Protein AF-0000000084494237 (afdb_homodimer)

Sequence (420 aa):
MFVKSVMIPKFKSYTIDHDKTIKEALEKLEEHQIDGLPVLDGDSYVGIVTRYGIYENYFKAEQTKEDYLQNTQVKQIATHKEHYLRGDEIFEHTLIDLKDFPLLAVLDDSLKFLGVVTRYDVLAQFQSAFGMNKPGIRIAFTSSETEGRLARLADISQQFHEQIISLVTFDETDRLIRRIVMKIEKKDNIDKFIEKLEGSGFRVLDVKESMFVKSVMIPKFKSYTIDHDKTIKEALEKLEEHQIDGLPVLDGDSYVGIVTRYGIYENYFKAEQTKEDYLQNTQVKQIATHKEHYLRGDEIFEHTLIDLKDFPLLAVLDDSLKFLGVVTRYDVLAQFQSAFGMNKPGIRIAFTSSETEGRLARLADISQQFHEQIISLVTFDETDRLIRRIVMKIEKKDNIDKFIEKLEGSGFRVLDVKES

Secondary structure (DSSP, 8-state):
-BGGGG-EEGGGS--EETTSBHHHHHHHHHHHT-SEEEEEETTEEEEEEEHHHHHHHHHH--S-HHHHHHH-BGGGT-B-TT--B-S-SBHHHHHHHTSS-SEEEEE-TT-BEEEEEEHHHHHHHHHHHTTTTS--EEEEEEEE--TTHHHHHHHHHHHTT--EEEEEEE--SSSSEEEEEEEE---TTHHHHHHHHHHTTEEEEEEEE-/-BGGGG-EEGGGS--EETTSBHHHHHHHHHHHT-SEEEEEETTEEEEEEEHHHHHHHHHH--S-HHHHHHH-BGGGT-B-TT-EE-S-SBHHHHHHHTSS-SEEEEE-TT-BEEEEEEHHHHHHHHHHHTTTTS--EEEEEEEE--TTHHHHHHHHHHHTT--EEEEEEE--SSSSEEEEEEEE---TTHHHHHHHHHHTTEEEEEEEE-

Nearest PDB structures (foldseek):
  5awe-assembly1_A  TM=8.511E-01  e=1.491E-16  Thermus thermophilus HB8
  3lqn-assembly1_A-2  TM=8.633E-01  e=3.890E-10  Bacillus anthracis
  6zza-assembly1_A-2  TM=8.063E-01  e=2.281E-08  Streptococcus agalactiae
  7lzg-assembly1_A  TM=8.523E-01  e=2.436E-08  Streptococcus pneumoniae TIGR4
  6vz8-assembly1_S  TM=8.073E-01  e=2.081E-02  Arabidopsis thaliana

Structure (mmCIF, N/CA/C/O backbone):
data_AF-0000000084494237-model_v1
#
loop_
_entity.id
_entity.type
_entity.pdbx_description
1 polymer 'CBS domain-containing protein'
#
loop_
_atom_site.group_PDB
_atom_site.id
_atom_site.type_symbol
_atom_site.label_atom_id
_atom_site.label_alt_id
_atom_site.label_comp_id
_atom_site.label_asym_id
_atom_site.label_entity_id
_atom_site.label_seq_id
_atom_site.pdbx_PDB_ins_code
_atom_site.Cartn_x
_atom_site.Cartn_y
_atom_site.Cartn_z
_atom_site.occupancy
_atom_site.B_iso_or_equiv
_atom_site.auth_seq_id
_atom_site.auth_comp_id
_atom_site.auth_asym_id
_atom_site.auth_atom_id
_atom_site.pdbx_PDB_model_num
ATOM 1 N N . MET A 1 1 ? -10.859 -11.688 -4.02 1 60.53 1 MET A N 1
ATOM 2 C CA . MET A 1 1 ? -11.266 -11.133 -2.73 1 60.53 1 MET A CA 1
ATOM 3 C C . MET A 1 1 ? -11.875 -9.75 -2.9 1 60.53 1 MET A C 1
ATOM 5 O O . MET A 1 1 ? -11.477 -8.992 -3.789 1 60.53 1 MET A O 1
ATOM 9 N N . PHE A 1 2 ? -13.102 -9.656 -2.361 1 67.12 2 PHE A N 1
ATOM 10 C CA . PHE A 1 2 ? -13.859 -8.422 -2.535 1 67.12 2 PHE A CA 1
ATOM 11 C C . PHE A 1 2 ? -13.555 -7.438 -1.41 1 67.12 2 PHE A C 1
ATOM 13 O O . PHE A 1 2 ? -13.094 -7.836 -0.338 1 67.12 2 PHE A O 1
ATOM 20 N N . VAL A 1 3 ? -13.57 -6.152 -1.711 1 74.75 3 VAL A N 1
ATOM 21 C CA . VAL A 1 3 ? -13.367 -5.062 -0.761 1 74.75 3 VAL A CA 1
ATOM 22 C C . VAL A 1 3 ? -14.172 -5.332 0.511 1 74.75 3 VAL A C 1
ATOM 24 O O . VAL A 1 3 ? -13.711 -5.043 1.617 1 74.75 3 VAL A O 1
ATOM 27 N N . LYS A 1 4 ? -15.258 -5.988 0.319 1 78.12 4 LYS A N 1
ATOM 28 C CA . LYS A 1 4 ? -16.141 -6.234 1.45 1 78.12 4 LYS A CA 1
ATOM 29 C C . LYS A 1 4 ? -15.5 -7.168 2.469 1 78.12 4 LYS A C 1
ATOM 31 O O . LYS A 1 4 ? -15.797 -7.094 3.662 1 78.12 4 LYS A O 1
ATOM 36 N N . SER A 1 5 ? -14.609 -7.965 1.971 1 78.44 5 SER A N 1
ATOM 37 C CA . SER A 1 5 ? -13.969 -8.93 2.855 1 78.44 5 SER A CA 1
ATOM 38 C C . SER A 1 5 ? -12.984 -8.25 3.801 1 78.44 5 SER A C 1
ATOM 40 O O . SER A 1 5 ? -12.648 -8.797 4.852 1 78.44 5 SER A O 1
ATOM 42 N N . VAL A 1 6 ? -12.602 -7.035 3.527 1 85.44 6 VAL A N 1
ATOM 43 C CA . VAL A 1 6 ? -11.617 -6.348 4.355 1 85.44 6 VAL A CA 1
ATOM 44 C C . VAL A 1 6 ? -12.25 -5.098 4.973 1 85.44 6 VAL A C 1
ATOM 46 O O . VAL A 1 6 ? -11.578 -4.34 5.676 1 85.44 6 VAL A O 1
ATOM 49 N N . MET A 1 7 ? -13.492 -4.898 4.707 1 91.75 7 MET A N 1
ATOM 50 C CA . MET A 1 7 ? -14.211 -3.721 5.191 1 91.75 7 MET A CA 1
ATOM 51 C C . MET A 1 7 ? -14.445 -3.807 6.695 1 91.75 7 MET A C 1
ATOM 53 O O . MET A 1 7 ? -14.805 -4.863 7.215 1 91.75 7 MET A O 1
ATOM 57 N N . ILE A 1 8 ? -14.188 -2.74 7.363 1 95.19 8 ILE A N 1
ATOM 58 C CA . ILE A 1 8 ? -14.656 -2.572 8.734 1 95.19 8 ILE A CA 1
ATOM 59 C C . ILE A 1 8 ? -16.109 -2.105 8.734 1 95.19 8 ILE A C 1
ATOM 61 O O . ILE A 1 8 ? -16.406 -0.986 8.312 1 95.19 8 ILE A O 1
ATOM 65 N N . PRO A 1 9 ? -16.984 -2.916 9.156 1 95.62 9 PRO A N 1
ATOM 66 C CA . PRO A 1 9 ? -18.406 -2.564 9.062 1 95.62 9 PRO A CA 1
ATOM 67 C C . PRO A 1 9 ? -18.766 -1.356 9.922 1 95.62 9 PRO A C 1
ATOM 69 O O . PRO A 1 9 ? -18.031 -1.013 10.852 1 95.62 9 PRO A O 1
ATOM 72 N N . LYS A 1 10 ? -19.891 -0.796 9.602 1 95.12 10 LYS A N 1
ATOM 73 C CA . LYS A 1 10 ? -20.359 0.435 10.227 1 95.12 10 LYS A CA 1
ATOM 74 C C . LYS A 1 10 ? -20.375 0.313 11.742 1 95.12 10 LYS A C 1
ATOM 76 O O . LYS A 1 10 ? -19.922 1.219 12.445 1 95.12 10 LYS A O 1
ATOM 81 N N . PHE A 1 11 ? -20.812 -0.808 12.281 1 94.5 11 PHE A N 1
ATOM 82 C CA . PHE A 1 11 ? -21 -0.958 13.719 1 94.5 11 PHE A CA 1
ATOM 83 C C . PHE A 1 11 ? -19.641 -1.077 14.422 1 94.5 11 PHE A C 1
ATOM 85 O O . PHE A 1 11 ? -19.562 -0.947 15.648 1 94.5 11 PHE A O 1
ATOM 92 N N . LYS A 1 12 ? -18.562 -1.305 13.664 1 95.88 12 LYS A N 1
ATOM 93 C CA . LYS A 1 12 ? -17.219 -1.37 14.234 1 95.88 12 LYS A CA 1
ATOM 94 C C . LYS A 1 12 ? -16.406 -0.145 13.844 1 95.88 12 LYS A C 1
ATOM 96 O O . LYS A 1 12 ? -15.211 -0.059 14.172 1 95.88 12 LYS A O 1
ATOM 101 N N . SER A 1 13 ? -17 0.702 13.133 1 96.31 13 SER A N 1
ATOM 102 C CA . SER A 1 13 ? -16.297 1.89 12.656 1 96.31 13 SER A CA 1
ATOM 103 C C . SER A 1 13 ? -16.5 3.068 13.602 1 96.31 13 SER A C 1
ATOM 105 O O . SER A 1 13 ? -17.562 3.186 14.234 1 96.31 13 SER A O 1
ATOM 107 N N . TYR A 1 14 ? -15.523 3.877 13.711 1 97.44 14 TYR A N 1
ATOM 108 C CA . TYR A 1 14 ? -15.672 5.16 14.391 1 97.44 14 TYR A CA 1
ATOM 109 C C . TYR A 1 14 ? -16.094 6.25 13.414 1 97.44 14 TYR A C 1
ATOM 111 O O . TYR A 1 14 ? -15.477 6.422 12.359 1 97.44 14 TYR A O 1
ATOM 119 N N . THR A 1 15 ? -17.141 6.867 13.688 1 97.94 15 THR A N 1
ATOM 120 C CA . THR A 1 15 ? -17.656 7.949 12.852 1 97.94 15 THR A CA 1
ATOM 121 C C . THR A 1 15 ? -17.875 9.219 13.672 1 97.94 15 THR A C 1
ATOM 123 O O . THR A 1 15 ? -17.719 9.203 14.898 1 97.94 15 THR A O 1
ATOM 126 N N . ILE A 1 16 ? -18.188 10.336 13.016 1 98.25 16 ILE A N 1
ATOM 127 C CA . ILE A 1 16 ? -18.469 11.594 13.703 1 98.25 16 ILE A CA 1
ATOM 128 C C . ILE A 1 16 ? -19.609 12.32 12.992 1 98.25 16 ILE A C 1
ATOM 130 O O . ILE A 1 16 ? -19.719 12.266 11.766 1 98.25 16 ILE A O 1
ATOM 134 N N . ASP A 1 17 ? -20.406 12.93 13.781 1 98.31 17 ASP A N 1
ATOM 135 C CA . ASP A 1 17 ? -21.5 13.695 13.219 1 98.31 17 ASP A CA 1
ATOM 136 C C . ASP A 1 17 ? -21 14.969 12.531 1 98.31 17 ASP A C 1
ATOM 138 O O . ASP A 1 17 ? -20.094 15.625 13.039 1 98.31 17 ASP A O 1
ATOM 142 N N . HIS A 1 18 ? -21.672 15.367 11.453 1 97.75 18 HIS A N 1
ATOM 143 C CA . HIS A 1 18 ? -21.219 16.453 10.602 1 97.75 18 HIS A CA 1
ATOM 144 C C . HIS A 1 18 ? -21.172 17.781 11.359 1 97.75 18 HIS A C 1
ATOM 146 O O . HIS A 1 18 ? -20.453 18.703 10.969 1 97.75 18 HIS A O 1
ATOM 152 N N . ASP A 1 19 ? -21.891 17.906 12.406 1 97.69 19 ASP A N 1
ATOM 153 C CA . ASP A 1 19 ? -22.031 19.203 13.078 1 97.69 19 ASP A CA 1
ATOM 154 C C . ASP A 1 19 ? -21.109 19.297 14.289 1 97.69 19 ASP A C 1
ATOM 156 O O . ASP A 1 19 ? -21.078 20.312 14.977 1 97.69 19 ASP A O 1
ATOM 160 N N . LYS A 1 20 ? -20.359 18.25 14.539 1 98.31 20 LYS A N 1
ATOM 161 C CA . LYS A 1 20 ? -19.406 18.281 15.641 1 98.31 20 LYS A CA 1
ATOM 162 C C . LYS A 1 20 ? -18.203 19.156 15.289 1 98.31 20 LYS A C 1
ATOM 164 O O . LYS A 1 20 ? -17.984 19.484 14.125 1 98.31 20 LYS A O 1
ATOM 169 N N . THR A 1 21 ? -17.484 19.562 16.297 1 98.5 21 THR A N 1
ATOM 170 C CA . THR A 1 21 ? -16.375 20.484 16.125 1 98.5 21 THR A CA 1
ATOM 171 C C . THR A 1 21 ? -15.094 19.734 15.75 1 98.5 21 THR A C 1
ATOM 173 O O . THR A 1 21 ? -15.008 18.516 15.938 1 98.5 21 THR A O 1
ATOM 176 N N . ILE A 1 22 ? -14.125 20.5 15.281 1 98.06 22 ILE A N 1
ATOM 177 C CA . ILE A 1 22 ? -12.805 19.953 14.977 1 98.06 22 ILE A CA 1
ATOM 178 C C . ILE A 1 22 ? -12.156 19.438 16.25 1 98.06 22 ILE A C 1
ATOM 180 O O . ILE A 1 22 ? -11.445 18.422 16.234 1 98.06 22 ILE A O 1
ATOM 184 N N . LYS A 1 23 ? -12.414 20.156 17.328 1 98.31 23 LYS A N 1
ATOM 185 C CA . LYS A 1 23 ? -11.891 19.703 18.609 1 98.31 23 LYS A CA 1
ATOM 186 C C . LYS A 1 23 ? -12.359 18.281 18.938 1 98.31 23 LYS A C 1
ATOM 188 O O . LYS A 1 23 ? -11.562 17.422 19.297 1 98.31 23 LYS A O 1
ATOM 193 N N . GLU A 1 24 ? -13.609 18.062 18.75 1 98.44 24 GLU A N 1
ATOM 194 C CA . GLU A 1 24 ? -14.18 16.734 19 1 98.44 24 GLU A CA 1
ATOM 195 C C . GLU A 1 24 ? -13.602 15.688 18.062 1 98.44 24 GLU A C 1
ATOM 197 O O . GLU A 1 24 ? -13.367 14.547 18.469 1 98.44 24 GLU A O 1
ATOM 202 N N . ALA A 1 25 ? -13.422 16.094 16.844 1 98.38 25 ALA A N 1
ATOM 203 C CA . ALA A 1 25 ? -12.828 15.18 15.867 1 98.38 25 ALA A CA 1
ATOM 204 C C . ALA A 1 25 ? -11.414 14.773 16.281 1 98.38 25 ALA A C 1
ATOM 206 O O . ALA A 1 25 ? -11.078 13.586 16.266 1 98.38 25 ALA A O 1
ATOM 207 N N . LEU A 1 26 ? -10.609 15.758 16.656 1 97.88 26 LEU A N 1
ATOM 208 C CA . LEU A 1 26 ? -9.227 15.5 17.062 1 97.88 26 LEU A CA 1
ATOM 209 C C . LEU A 1 26 ? -9.172 14.594 18.281 1 97.88 26 LEU A C 1
ATOM 211 O O . LEU A 1 26 ? -8.328 13.695 18.359 1 97.88 26 LEU A O 1
ATOM 215 N N . GLU A 1 27 ? -10.047 14.828 19.219 1 98.06 27 GLU A N 1
ATOM 216 C CA . GLU A 1 27 ? -10.117 14.008 20.422 1 98.06 27 GLU A CA 1
ATOM 217 C C . GLU A 1 27 ? -10.445 12.555 20.078 1 98.06 27 GLU A C 1
ATOM 219 O O . GLU A 1 27 ? -9.836 11.633 20.609 1 98.06 27 GLU A O 1
ATOM 224 N N . LYS A 1 28 ? -11.352 12.398 19.172 1 98 28 LYS A N 1
ATOM 225 C CA . LYS A 1 28 ? -11.742 11.055 18.75 1 98 28 LYS A CA 1
ATOM 226 C C . LYS A 1 28 ? -10.602 10.352 18.016 1 98 28 LYS A C 1
ATOM 228 O O . LYS A 1 28 ? -10.344 9.172 18.25 1 98 28 LYS A O 1
ATOM 233 N N . LEU A 1 29 ? -9.953 11.07 17.141 1 97.69 29 LEU A N 1
ATOM 234 C CA . LEU A 1 29 ? -8.82 10.516 16.406 1 97.69 29 LEU A CA 1
ATOM 235 C C . LEU A 1 29 ? -7.719 10.07 17.375 1 97.69 29 LEU A C 1
ATOM 237 O O . LEU A 1 29 ? -7.133 9 17.203 1 97.69 29 LEU A O 1
ATOM 241 N N . GLU A 1 30 ? -7.477 10.898 18.344 1 96.5 30 GLU A N 1
ATOM 242 C CA . GLU A 1 30 ? -6.438 10.602 19.328 1 96.5 30 GLU A CA 1
ATOM 243 C C . GLU A 1 30 ? -6.848 9.438 20.219 1 96.5 30 GLU A C 1
ATOM 245 O O . GLU A 1 30 ? -6.062 8.516 20.438 1 96.5 30 GLU A O 1
ATOM 250 N N . GLU A 1 31 ? -8.023 9.43 20.672 1 97.31 31 GLU A N 1
ATOM 251 C CA . GLU A 1 31 ? -8.547 8.414 21.578 1 97.31 31 GLU A CA 1
ATOM 252 C C . GLU A 1 31 ? -8.469 7.02 20.953 1 97.31 31 GLU A C 1
ATOM 254 O O . GLU A 1 31 ? -8.078 6.059 21.625 1 97.31 31 GLU A O 1
ATOM 259 N N . HIS A 1 32 ? -8.797 6.949 19.719 1 96.31 32 HIS A N 1
ATOM 260 C CA . HIS A 1 32 ? -8.906 5.641 19.078 1 96.31 32 HIS A CA 1
ATOM 261 C C . HIS A 1 32 ? -7.68 5.34 18.219 1 96.31 32 HIS A C 1
ATOM 263 O O . HIS A 1 32 ? -7.598 4.281 17.594 1 96.31 32 HIS A O 1
ATOM 269 N N . GLN A 1 33 ? -6.742 6.23 18.172 1 94.25 33 GLN A N 1
ATOM 270 C CA . GLN A 1 33 ? -5.492 6.07 17.438 1 94.25 33 GLN A CA 1
ATOM 271 C C . GLN A 1 33 ? -5.746 5.762 15.969 1 94.25 33 GLN A C 1
ATOM 273 O O . GLN A 1 33 ? -5.203 4.797 15.43 1 94.25 33 GLN A O 1
ATOM 278 N N . ILE A 1 34 ? -6.625 6.562 15.383 1 94.56 34 ILE A N 1
ATOM 279 C CA . ILE A 1 34 ? -6.93 6.445 13.961 1 94.56 34 ILE A CA 1
ATOM 280 C C . ILE A 1 34 ? -6.609 7.762 13.258 1 94.56 34 ILE A C 1
ATOM 282 O O . ILE A 1 34 ? -6.449 8.797 13.906 1 94.56 34 ILE A O 1
ATOM 286 N N . ASP A 1 35 ? -6.523 7.703 11.938 1 92.12 35 ASP A N 1
ATOM 287 C CA . ASP A 1 35 ? -6.031 8.859 11.203 1 92.12 35 ASP A CA 1
ATOM 288 C C . ASP A 1 35 ? -7.168 9.57 10.469 1 92.12 35 ASP A C 1
ATOM 290 O O . ASP A 1 35 ? -6.98 10.656 9.922 1 92.12 35 ASP A O 1
ATOM 294 N N . GLY A 1 36 ? -8.352 8.93 10.445 1 96.19 36 GLY A N 1
ATOM 295 C CA . GLY A 1 36 ? -9.484 9.523 9.758 1 96.19 36 GLY A CA 1
ATOM 296 C C . GLY A 1 36 ? -10.82 9.062 10.305 1 96.19 36 GLY A C 1
ATOM 297 O O . GLY A 1 36 ? -10.914 8 10.93 1 96.19 36 GLY A O 1
ATOM 298 N N . LEU A 1 37 ? -11.82 9.914 10.031 1 97.44 37 LEU A N 1
ATOM 299 C CA . LEU A 1 37 ? -13.18 9.664 10.484 1 97.44 37 LEU A CA 1
ATOM 300 C C . LEU A 1 37 ? -14.188 9.93 9.367 1 97.44 37 LEU A C 1
ATOM 302 O O . LEU A 1 37 ? -14.242 11.031 8.828 1 97.44 37 LEU A O 1
ATOM 306 N N . PRO A 1 38 ? -14.984 8.852 9.047 1 97.94 38 PRO A N 1
ATOM 307 C CA . PRO A 1 38 ? -16.156 9.188 8.234 1 97.94 38 PRO A CA 1
ATOM 308 C C . PRO A 1 38 ? -17.078 10.195 8.922 1 97.94 38 PRO A C 1
ATOM 310 O O . PRO A 1 38 ? -17.312 10.109 10.125 1 97.94 38 PRO A O 1
ATOM 313 N N . VAL A 1 39 ? -17.516 11.172 8.18 1 98.38 39 VAL A N 1
ATOM 314 C CA . VAL A 1 39 ? -18.453 12.188 8.648 1 98.38 39 VAL A CA 1
ATOM 315 C C . VAL A 1 39 ? -19.859 11.867 8.156 1 98.38 39 VAL A C 1
ATOM 317 O O . VAL A 1 39 ? -20.078 11.68 6.961 1 98.38 39 VAL A O 1
ATOM 320 N N . LEU A 1 40 ? -20.766 11.844 9.094 1 97.88 40 LEU A N 1
ATOM 321 C CA . LEU A 1 40 ? -22.125 11.453 8.734 1 97.88 40 LEU A CA 1
ATOM 322 C C . LEU A 1 40 ? -23.125 12.523 9.141 1 97.88 40 LEU A C 1
ATOM 324 O O . LEU A 1 40 ? -22.938 13.219 10.141 1 97.88 40 LEU A O 1
ATOM 328 N N . ASP A 1 41 ? -24.141 12.695 8.375 1 96.5 41 ASP A N 1
ATOM 329 C CA . ASP A 1 41 ? -25.391 13.359 8.727 1 96.5 41 ASP A CA 1
ATOM 330 C C . ASP A 1 41 ? -26.531 12.352 8.867 1 96.5 41 ASP A C 1
ATOM 332 O O . ASP A 1 41 ? -27.203 12.031 7.887 1 96.5 41 ASP A O 1
ATOM 336 N N . GLY A 1 42 ? -26.703 11.883 10.109 1 92.06 42 GLY A N 1
ATOM 337 C CA . GLY A 1 42 ? -27.516 10.68 10.242 1 92.06 42 GLY A CA 1
ATOM 338 C C . GLY A 1 42 ? -26.891 9.461 9.578 1 92.06 42 GLY A C 1
ATOM 339 O O . GLY A 1 42 ? -25.781 9.062 9.93 1 92.06 42 GLY A O 1
ATOM 340 N N . ASP A 1 43 ? -27.531 8.977 8.539 1 87.62 43 ASP A N 1
ATOM 341 C CA . ASP A 1 43 ? -27.031 7.805 7.828 1 87.62 43 ASP A CA 1
ATOM 342 C C . ASP A 1 43 ? -26.375 8.211 6.508 1 87.62 43 ASP A C 1
ATOM 344 O O . ASP A 1 43 ? -25.844 7.359 5.785 1 87.62 43 ASP A O 1
ATOM 348 N N . SER A 1 44 ? -26.422 9.469 6.367 1 93.81 44 SER A N 1
ATOM 349 C CA . SER A 1 44 ? -25.891 9.945 5.094 1 93.81 44 SER A CA 1
ATOM 350 C C . SER A 1 44 ? -24.406 10.273 5.195 1 93.81 44 SER A C 1
ATOM 352 O O . SER A 1 44 ? -23.969 10.938 6.141 1 93.81 44 SER A O 1
ATOM 354 N N . TYR A 1 45 ? -23.719 9.852 4.27 1 97.19 45 TYR A N 1
ATOM 355 C CA . TYR A 1 45 ? -22.281 10.086 4.188 1 97.19 45 TYR A CA 1
ATOM 356 C C . TYR A 1 45 ? -21.984 11.5 3.715 1 97.19 45 TYR A C 1
ATOM 358 O O . TYR A 1 45 ? -22.516 11.953 2.697 1 97.19 45 TYR A O 1
ATOM 366 N N . VAL A 1 46 ? -21.109 12.266 4.434 1 96.81 46 VAL A N 1
ATOM 367 C CA . VAL A 1 46 ? -20.812 13.656 4.137 1 96.81 46 VAL A CA 1
ATOM 368 C C . VAL A 1 46 ? -19.359 13.781 3.67 1 96.81 46 VAL A C 1
ATOM 370 O O . VAL A 1 46 ? -18.984 14.766 3.025 1 96.81 46 VAL A O 1
ATOM 373 N N . GLY A 1 47 ? -18.531 12.82 4.043 1 97.19 47 GLY A N 1
ATOM 374 C CA . GLY A 1 47 ? -17.109 12.859 3.715 1 97.19 47 GLY A CA 1
ATOM 375 C C . GLY A 1 47 ? -16.234 12.242 4.785 1 97.19 47 GLY A C 1
ATOM 376 O O . GLY A 1 47 ? -16.703 11.422 5.578 1 97.19 47 GLY A O 1
ATOM 377 N N . ILE A 1 48 ? -14.969 12.578 4.703 1 97.75 48 ILE A N 1
ATOM 378 C CA . ILE A 1 48 ? -13.992 12.078 5.668 1 97.75 48 ILE A CA 1
ATOM 379 C C . ILE A 1 48 ? -13.18 13.242 6.223 1 97.75 48 ILE A C 1
ATOM 381 O O . ILE A 1 48 ? -12.836 14.172 5.488 1 97.75 48 ILE A O 1
ATOM 385 N N . VAL A 1 49 ? -12.977 13.211 7.461 1 97.88 49 VAL A N 1
ATOM 386 C CA . VAL A 1 49 ? -12.031 14.141 8.078 1 97.88 49 VAL A CA 1
ATOM 387 C C . VAL A 1 49 ? -10.805 13.375 8.57 1 97.88 49 VAL A C 1
ATOM 389 O O . VAL A 1 49 ? -10.93 12.336 9.211 1 97.88 49 VAL A O 1
ATOM 392 N N . THR A 1 50 ? -9.633 13.844 8.203 1 96.38 50 THR A N 1
ATOM 393 C CA . THR A 1 50 ? -8.383 13.211 8.594 1 96.38 50 THR A CA 1
ATOM 394 C C . THR A 1 50 ? -7.527 14.164 9.422 1 96.38 50 THR A C 1
ATOM 396 O O . THR A 1 50 ? -7.75 15.375 9.406 1 96.38 50 THR A O 1
ATOM 399 N N . ARG A 1 51 ? -6.582 13.578 10.133 1 95.56 51 ARG A N 1
ATOM 400 C CA . ARG A 1 51 ? -5.617 14.398 10.859 1 95.56 51 ARG A CA 1
ATOM 401 C C . ARG A 1 51 ? -4.883 15.344 9.914 1 95.56 51 ARG A C 1
ATOM 403 O O . ARG A 1 51 ? -4.734 16.531 10.203 1 95.56 51 ARG A O 1
ATOM 410 N N . TYR A 1 52 ? -4.496 14.828 8.844 1 94.94 52 TYR A N 1
ATOM 411 C CA . TYR A 1 52 ? -3.846 15.656 7.832 1 94.94 52 TYR A CA 1
ATOM 412 C C . TYR A 1 52 ? -4.738 16.828 7.43 1 94.94 52 TYR A C 1
ATOM 414 O O . TYR A 1 52 ? -4.293 17.969 7.414 1 94.94 52 TYR A O 1
ATOM 422 N N . GLY A 1 53 ? -5.957 16.469 7.113 1 95.88 53 GLY A N 1
ATOM 423 C CA . GLY A 1 53 ? -6.883 17.516 6.688 1 95.88 53 GLY A CA 1
ATOM 424 C C . GLY A 1 53 ? -7.082 18.594 7.73 1 95.88 53 GLY A C 1
ATOM 425 O O . GLY A 1 53 ? -7.191 19.781 7.391 1 95.88 53 GLY A O 1
ATOM 426 N N . ILE A 1 54 ? -7.141 18.203 8.945 1 97.19 54 ILE A N 1
ATOM 427 C CA . ILE A 1 54 ? -7.316 19.141 10.047 1 97.19 54 ILE A CA 1
ATOM 428 C C . ILE A 1 54 ? -6.117 20.078 10.117 1 97.19 54 ILE A C 1
ATOM 430 O O . ILE A 1 54 ? -6.281 21.312 10.164 1 97.19 54 ILE A O 1
ATOM 434 N N . TYR A 1 55 ? -4.957 19.516 10.047 1 96.25 55 TYR A N 1
ATOM 435 C CA . TYR A 1 55 ? -3.752 20.328 10.164 1 96.25 55 TYR A CA 1
ATOM 436 C C . TYR A 1 55 ? -3.574 21.219 8.945 1 96.25 55 TYR A C 1
ATOM 438 O O . TYR A 1 55 ? -3.199 22.391 9.07 1 96.25 55 TYR A O 1
ATOM 446 N N . GLU A 1 56 ? -3.836 20.688 7.809 1 95.75 56 GLU A N 1
ATOM 447 C CA . GLU A 1 56 ? -3.73 21.469 6.582 1 95.75 56 GLU A CA 1
ATOM 448 C C . GLU A 1 56 ? -4.695 22.656 6.594 1 95.75 56 GLU A C 1
ATOM 450 O O . GLU A 1 56 ? -4.316 23.781 6.258 1 95.75 56 GLU A O 1
ATOM 455 N N . ASN A 1 57 ? -5.883 22.344 6.953 1 96.56 57 ASN A N 1
ATOM 456 C CA . ASN A 1 57 ? -6.883 23.406 6.988 1 96.56 57 ASN A CA 1
ATOM 457 C C . ASN A 1 57 ? -6.504 24.5 7.98 1 96.56 57 ASN A C 1
ATOM 459 O O . ASN A 1 57 ? -6.688 25.688 7.703 1 96.56 57 ASN A O 1
ATOM 463 N N . TYR A 1 58 ? -6.047 24.125 9.172 1 95.94 58 TYR A N 1
ATOM 464 C CA . TYR A 1 58 ? -5.594 25.109 10.141 1 95.94 58 TYR A CA 1
ATOM 465 C C . TYR A 1 58 ? -4.492 25.984 9.555 1 95.94 58 TYR A C 1
ATOM 467 O O . TYR A 1 58 ? -4.5 27.203 9.734 1 95.94 58 TYR A O 1
ATOM 475 N N . PHE A 1 59 ? -3.551 25.328 8.883 1 95.19 59 PHE A N 1
ATOM 476 C CA . PHE A 1 59 ? -2.434 26.047 8.266 1 95.19 59 PHE A CA 1
ATOM 477 C C . PHE A 1 59 ? -2.932 27.078 7.266 1 95.19 59 PHE A C 1
ATOM 479 O O . PHE A 1 59 ? -2.389 28.188 7.188 1 95.19 59 PHE A O 1
ATOM 486 N N . LYS A 1 60 ? -3.939 26.672 6.613 1 93.31 60 LYS A N 1
ATOM 487 C CA . LYS A 1 60 ? -4.465 27.547 5.566 1 93.31 60 LYS A CA 1
ATOM 488 C C . LYS A 1 60 ? -5.41 28.594 6.152 1 93.31 60 LYS A C 1
ATOM 490 O O . LYS A 1 60 ? -5.633 29.656 5.543 1 93.31 60 LYS A O 1
ATOM 495 N N . ALA A 1 61 ? -5.797 28.188 7.309 1 86.44 61 ALA A N 1
ATOM 496 C CA . ALA A 1 61 ? -6.805 29.047 7.922 1 86.44 61 ALA A CA 1
ATOM 497 C C . ALA A 1 61 ? -6.148 30.234 8.633 1 86.44 61 ALA A C 1
ATOM 499 O O . ALA A 1 61 ? -4.996 30.156 9.055 1 86.44 61 ALA A O 1
ATOM 500 N N . GLU A 1 62 ? -6.594 31.469 8.422 1 83.25 62 GLU A N 1
ATOM 501 C CA . GLU A 1 62 ? -6.16 32.688 9.117 1 83.25 62 GLU A CA 1
ATOM 502 C C . GLU A 1 62 ? -6.98 32.906 10.383 1 83.25 62 GLU A C 1
ATOM 504 O O . GLU A 1 62 ? -7.695 33.906 10.492 1 83.25 62 GLU A O 1
ATOM 509 N N . GLN A 1 63 ? -6.91 31.938 11.352 1 88.19 63 GLN A N 1
ATOM 510 C CA . GLN A 1 63 ? -7.633 32.031 12.617 1 88.19 63 GLN A CA 1
ATOM 511 C C . GLN A 1 63 ? -6.773 31.547 13.773 1 88.19 63 GLN A C 1
ATOM 513 O O . GLN A 1 63 ? -5.746 30.906 13.57 1 88.19 63 GLN A O 1
ATOM 518 N N . THR A 1 64 ? -7.246 31.953 14.984 1 91.5 64 THR A N 1
ATOM 519 C CA . THR A 1 64 ? -6.559 31.406 16.156 1 91.5 64 THR A CA 1
ATOM 520 C C . THR A 1 64 ? -6.867 29.922 16.328 1 91.5 64 THR A C 1
ATOM 522 O O . THR A 1 64 ? -7.914 29.453 15.875 1 91.5 64 THR A O 1
ATOM 525 N N . LYS A 1 65 ? -6.02 29.219 16.891 1 93.31 65 LYS A N 1
ATOM 526 C CA . LYS A 1 65 ? -6.184 27.797 17.125 1 93.31 65 LYS A CA 1
ATOM 527 C C . LYS A 1 65 ? -7.461 27.5 17.906 1 93.31 65 LYS A C 1
ATOM 529 O O . LYS A 1 65 ? -8.195 26.562 17.594 1 93.31 65 LYS A O 1
ATOM 534 N N . GLU A 1 66 ? -7.668 28.266 18.984 1 94.19 66 GLU A N 1
ATOM 535 C CA . GLU A 1 66 ? -8.859 28.078 19.812 1 94.19 66 GLU A CA 1
ATOM 536 C C . GLU A 1 66 ? -10.133 28.266 18.984 1 94.19 66 GLU A C 1
ATOM 538 O O . GLU A 1 66 ? -11.062 27.453 19.078 1 94.19 66 GLU A O 1
ATOM 543 N N . ASP A 1 67 ? -10.188 29.297 18.188 1 95.44 67 ASP A N 1
ATOM 544 C CA . ASP A 1 67 ? -11.344 29.547 17.344 1 95.44 67 ASP A CA 1
ATOM 545 C C . ASP A 1 67 ? -11.547 28.422 16.344 1 95.44 67 ASP A C 1
ATOM 547 O O . ASP A 1 67 ? -12.672 27.969 16.109 1 95.44 67 ASP A O 1
ATOM 551 N N . TYR A 1 68 ? -10.43 28.031 15.805 1 95.94 68 TYR A N 1
ATOM 552 C CA . TYR A 1 68 ? -10.461 26.953 14.82 1 95.94 68 TYR A CA 1
ATOM 553 C C . TYR A 1 68 ? -11.008 25.672 15.438 1 95.94 68 TYR A C 1
ATOM 555 O O . TYR A 1 68 ? -11.906 25.031 14.875 1 95.94 68 TYR A O 1
ATOM 563 N N . LEU A 1 69 ? -10.562 25.344 16.578 1 96.75 69 LEU A N 1
ATOM 564 C CA . LEU A 1 69 ? -10.922 24.094 17.25 1 96.75 69 LEU A CA 1
ATOM 565 C C . LEU A 1 69 ? -12.375 24.125 17.719 1 96.75 69 LEU A C 1
ATOM 567 O O . LEU A 1 69 ? -13.102 23.141 17.578 1 96.75 69 LEU A O 1
ATOM 571 N N . GLN A 1 70 ? -12.82 25.25 18.188 1 96.62 70 GLN A N 1
ATOM 572 C CA . GLN A 1 70 ? -14.102 25.312 18.875 1 96.62 70 GLN A CA 1
ATOM 573 C C . GLN A 1 70 ? -15.219 25.703 17.922 1 96.62 70 GLN A C 1
ATOM 575 O O . GLN A 1 70 ? -16.375 25.328 18.109 1 96.62 70 GLN A O 1
ATOM 580 N N . ASN A 1 71 ? -14.828 26.391 16.828 1 96.5 71 ASN A N 1
ATOM 581 C CA . ASN A 1 71 ? -15.891 27 16.047 1 96.5 71 ASN A CA 1
ATOM 582 C C . ASN A 1 71 ? -15.984 26.406 14.641 1 96.5 71 ASN A C 1
ATOM 584 O O . ASN A 1 71 ? -16.891 26.719 13.883 1 96.5 71 ASN A O 1
ATOM 588 N N . THR A 1 72 ? -15.086 25.641 14.242 1 97.06 72 THR A N 1
ATOM 589 C CA . THR A 1 72 ? -15.156 24.984 12.945 1 97.06 72 THR A CA 1
ATOM 590 C C . THR A 1 72 ? -15.812 23.609 13.062 1 97.06 72 THR A C 1
ATOM 592 O O . THR A 1 72 ? -15.43 22.797 13.914 1 97.06 72 THR A O 1
ATOM 595 N N . GLN A 1 73 ? -16.75 23.422 12.211 1 97.69 73 GLN A N 1
ATOM 596 C CA . GLN A 1 73 ? -17.422 22.125 12.188 1 97.69 73 GLN A CA 1
ATOM 597 C C . GLN A 1 73 ? -16.734 21.156 11.219 1 97.69 73 GLN A C 1
ATOM 599 O O . GLN A 1 73 ? -16.188 21.594 10.203 1 97.69 73 GLN A O 1
ATOM 604 N N . VAL A 1 74 ? -16.844 19.875 11.5 1 97.56 74 VAL A N 1
ATOM 605 C CA . VAL A 1 74 ? -16.156 18.844 10.727 1 97.56 74 VAL A CA 1
ATOM 606 C C . VAL A 1 74 ? -16.641 18.859 9.281 1 97.56 74 VAL A C 1
ATOM 608 O O . VAL A 1 74 ? -15.859 18.656 8.352 1 97.56 74 VAL A O 1
ATOM 611 N N . LYS A 1 75 ? -17.906 19.125 9.047 1 96.94 75 LYS A N 1
ATOM 612 C CA . LYS A 1 75 ? -18.469 19.125 7.695 1 96.94 75 LYS A CA 1
ATOM 613 C C . LYS A 1 75 ? -17.797 20.172 6.816 1 96.94 75 LYS A C 1
ATOM 615 O O . LYS A 1 75 ? -17.766 20.031 5.59 1 96.94 75 LYS A O 1
ATOM 620 N N . GLN A 1 76 ? -17.234 21.234 7.398 1 96.62 76 GLN A N 1
ATOM 621 C CA . GLN A 1 76 ? -16.625 22.344 6.66 1 96.62 76 GLN A CA 1
ATOM 622 C C . GLN A 1 76 ? -15.281 21.922 6.062 1 96.62 76 GLN A C 1
ATOM 624 O O . GLN A 1 76 ? -14.781 22.547 5.129 1 96.62 76 GLN A O 1
ATOM 629 N N . ILE A 1 77 ? -14.695 20.859 6.641 1 96.56 77 ILE A N 1
ATOM 630 C CA . ILE A 1 77 ? -13.375 20.5 6.145 1 96.56 77 ILE A CA 1
ATOM 631 C C . ILE A 1 77 ? -13.398 19.062 5.598 1 96.56 77 ILE A C 1
ATOM 633 O O . ILE A 1 77 ? -12.367 18.531 5.188 1 96.56 77 ILE A O 1
ATOM 637 N N . ALA A 1 78 ? -14.523 18.422 5.699 1 96.69 78 ALA A N 1
ATOM 638 C CA . ALA A 1 78 ? -14.656 17.062 5.211 1 96.69 78 ALA A CA 1
ATOM 639 C C . ALA A 1 78 ? -14.344 16.969 3.721 1 96.69 78 ALA A C 1
ATOM 641 O O . ALA A 1 78 ? -14.742 17.844 2.945 1 96.69 78 ALA A O 1
ATOM 642 N N . THR A 1 79 ? -13.586 15.945 3.406 1 93.75 79 THR A N 1
ATOM 643 C CA . THR A 1 79 ? -13.227 15.719 2.012 1 93.75 79 THR A CA 1
ATOM 644 C C . THR A 1 79 ? -13.664 14.336 1.557 1 93.75 79 THR A C 1
ATOM 646 O O . THR A 1 79 ? -14.312 13.602 2.309 1 93.75 79 THR A O 1
ATOM 649 N N . HIS A 1 80 ? -13.492 14.039 0.24 1 91.5 80 HIS A N 1
ATOM 650 C CA . HIS A 1 80 ? -13.711 12.719 -0.338 1 91.5 80 HIS A CA 1
ATOM 651 C C . HIS A 1 80 ? -15.188 12.359 -0.359 1 91.5 80 HIS A C 1
ATOM 653 O O . HIS A 1 80 ? -15.555 11.195 -0.182 1 91.5 80 HIS A O 1
ATOM 659 N N . LYS A 1 81 ? -15.992 13.383 -0.415 1 92.38 81 LYS A N 1
ATOM 660 C CA . LYS A 1 81 ? -17.422 13.141 -0.472 1 92.38 81 LYS A CA 1
ATOM 661 C C . LYS A 1 81 ? -17.797 12.258 -1.668 1 92.38 81 LYS A C 1
ATOM 663 O O . LYS A 1 81 ? -18.641 11.375 -1.561 1 92.38 81 LYS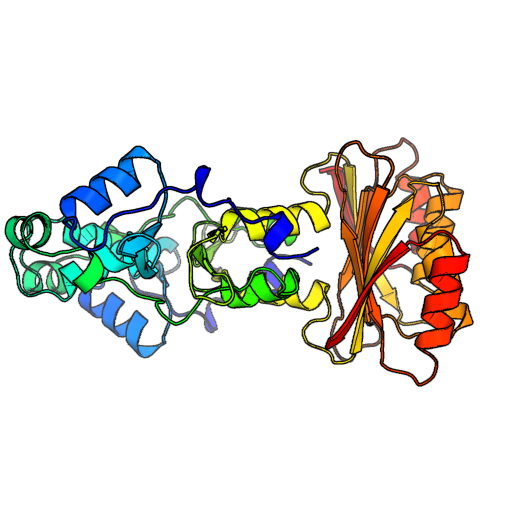 A O 1
ATOM 668 N N . GLU A 1 82 ? -17.031 12.445 -2.738 1 92.5 82 GLU A N 1
ATOM 669 C CA . GLU A 1 82 ? -17.359 11.727 -3.969 1 92.5 82 GLU A CA 1
ATOM 670 C C . GLU A 1 82 ? -16.391 10.578 -4.223 1 92.5 82 GLU A C 1
ATOM 672 O O . GLU A 1 82 ? -16.406 9.977 -5.293 1 92.5 82 GLU A O 1
ATOM 677 N N . HIS A 1 83 ? -15.57 10.336 -3.371 1 93.38 83 HIS A N 1
ATOM 678 C CA . HIS A 1 83 ? -14.602 9.25 -3.49 1 93.38 83 HIS A CA 1
ATOM 679 C C . HIS A 1 83 ? -14.859 8.164 -2.447 1 93.38 83 HIS A C 1
ATOM 681 O O . HIS A 1 83 ? -14.461 8.312 -1.288 1 93.38 83 HIS A O 1
ATOM 687 N N . TYR A 1 84 ? -15.562 7.254 -2.834 1 94.81 84 TYR A N 1
ATOM 688 C CA . TYR A 1 84 ? -15.922 6.152 -1.946 1 94.81 84 TYR A CA 1
ATOM 689 C C . TYR A 1 84 ? -15.969 4.832 -2.703 1 94.81 84 TYR A C 1
ATOM 691 O O . TYR A 1 84 ? -15.852 4.809 -3.932 1 94.81 84 TYR A O 1
ATOM 699 N N . LEU A 1 85 ? -16.094 3.775 -1.949 1 94.25 85 LEU A N 1
ATOM 700 C CA . LEU A 1 85 ? -16.203 2.434 -2.51 1 94.25 85 LEU A CA 1
ATOM 701 C C . LEU A 1 85 ? -17.641 1.924 -2.426 1 94.25 85 LEU A C 1
ATOM 703 O O . LEU A 1 85 ? -18.438 2.438 -1.641 1 94.25 85 LEU A O 1
ATOM 707 N N . ARG A 1 86 ? -17.953 0.96 -3.191 1 92.56 86 ARG A N 1
ATOM 708 C CA . ARG A 1 86 ? -19.281 0.336 -3.162 1 92.56 86 ARG A CA 1
ATOM 709 C C . ARG A 1 86 ? -19.219 -1.037 -2.502 1 92.56 86 ARG A C 1
ATOM 711 O O . ARG A 1 86 ? -20.25 -1.578 -2.092 1 92.56 86 ARG A O 1
ATOM 718 N N . GLY A 1 87 ? -18.078 -1.56 -2.365 1 87.75 87 GLY A N 1
ATOM 719 C CA . GLY A 1 87 ? -17.922 -2.852 -1.717 1 87.75 87 GLY A CA 1
ATOM 720 C C . GLY A 1 87 ? -17.719 -3.992 -2.697 1 87.75 87 GLY A C 1
ATOM 721 O O . GLY A 1 87 ? -17.281 -5.078 -2.312 1 87.75 87 GLY A O 1
ATOM 722 N N . ASP A 1 88 ? -17.906 -3.768 -3.953 1 84.69 88 ASP A N 1
ATOM 723 C CA . ASP A 1 88 ? -17.812 -4.844 -4.934 1 84.69 88 ASP A CA 1
ATOM 724 C C . ASP A 1 88 ? -16.594 -4.68 -5.824 1 84.69 88 ASP A C 1
ATOM 726 O O . ASP A 1 88 ? -16.406 -5.43 -6.781 1 84.69 88 ASP A O 1
ATOM 730 N N . GLU A 1 89 ? -15.781 -3.691 -5.52 1 86.5 89 GLU A N 1
ATOM 731 C CA . GLU A 1 89 ? -14.547 -3.535 -6.281 1 86.5 89 GLU A CA 1
ATOM 732 C C . GLU A 1 89 ? -13.625 -4.734 -6.094 1 86.5 89 GLU A C 1
ATOM 734 O O . GLU A 1 89 ? -13.68 -5.41 -5.062 1 86.5 89 GLU A O 1
ATOM 739 N N . ILE A 1 90 ? -12.883 -5 -7.129 1 82.88 90 ILE A N 1
ATOM 740 C CA . ILE A 1 90 ? -11.844 -6.012 -6.961 1 82.88 90 ILE A CA 1
ATOM 741 C C . ILE A 1 90 ? -10.781 -5.504 -5.992 1 82.88 90 ILE A C 1
ATOM 743 O O . ILE A 1 90 ? -10.43 -4.32 -6.004 1 82.88 90 ILE A O 1
ATOM 747 N N . PHE A 1 91 ? -10.297 -6.391 -5.266 1 80.19 91 PHE A N 1
ATOM 748 C CA . PHE A 1 91 ? -9.422 -6.066 -4.145 1 80.19 91 PHE A CA 1
ATOM 749 C C . PHE A 1 91 ? -8.188 -5.32 -4.625 1 80.19 91 PHE A C 1
ATOM 751 O O . PHE A 1 91 ? -7.777 -4.328 -4.016 1 80.19 91 PHE A O 1
A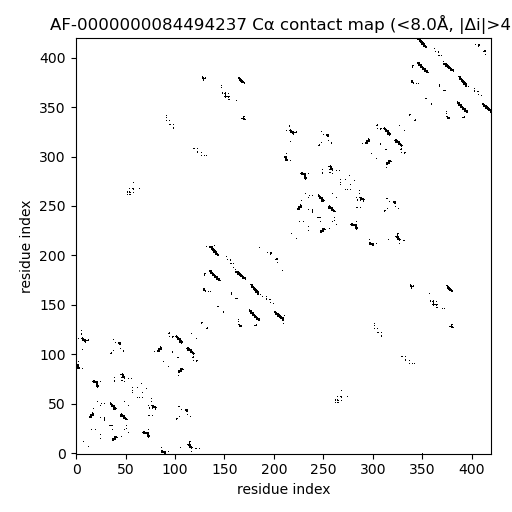TOM 758 N N . GLU A 1 92 ? -7.605 -5.734 -5.703 1 84.5 92 GLU A N 1
ATOM 759 C CA . GLU A 1 92 ? -6.355 -5.133 -6.16 1 84.5 92 GLU A CA 1
ATOM 760 C C . GLU A 1 92 ? -6.555 -3.664 -6.531 1 84.5 92 GLU A C 1
ATOM 762 O O . GLU A 1 92 ? -5.621 -2.863 -6.438 1 84.5 92 GLU A O 1
ATOM 767 N N . HIS A 1 93 ? -7.785 -3.26 -6.855 1 84.44 93 HIS A N 1
ATOM 768 C CA . HIS A 1 93 ? -8.07 -1.873 -7.215 1 84.44 93 HIS A CA 1
ATOM 769 C C . HIS A 1 93 ? -8.016 -0.967 -5.988 1 84.44 93 HIS A C 1
ATOM 771 O O . HIS A 1 93 ? -7.777 0.236 -6.109 1 84.44 93 HIS A O 1
ATOM 777 N N . THR A 1 94 ? -8.18 -1.571 -4.879 1 85.5 94 THR A N 1
ATOM 778 C CA . THR A 1 94 ? -8.156 -0.769 -3.66 1 85.5 94 THR A CA 1
ATOM 779 C C . THR A 1 94 ? -6.766 -0.191 -3.416 1 85.5 94 THR A C 1
ATOM 781 O O . THR A 1 94 ? -6.629 0.884 -2.828 1 85.5 94 THR A O 1
ATOM 784 N N . LEU A 1 95 ? -5.727 -0.898 -3.908 1 82.81 95 LEU A N 1
ATOM 785 C CA . LEU A 1 95 ? -4.367 -0.381 -3.789 1 82.81 95 LEU A CA 1
ATOM 786 C C . LEU A 1 95 ? -4.23 0.962 -4.496 1 82.81 95 LEU A C 1
ATOM 788 O O . LEU A 1 95 ? -3.562 1.869 -3.996 1 82.81 95 LEU A O 1
ATOM 792 N N . ILE A 1 96 ? -4.938 1.101 -5.555 1 83.25 96 ILE A N 1
ATOM 793 C CA . ILE A 1 96 ? -4.91 2.328 -6.344 1 83.25 96 ILE A CA 1
ATOM 794 C C . ILE A 1 96 ? -5.719 3.414 -5.637 1 83.25 96 ILE A C 1
ATOM 796 O O . ILE A 1 96 ? -5.254 4.547 -5.496 1 83.25 96 ILE A O 1
ATOM 800 N N . ASP A 1 97 ? -6.789 2.994 -5.148 1 86.5 97 ASP A N 1
ATOM 801 C CA . ASP A 1 97 ? -7.723 3.943 -4.551 1 86.5 97 ASP A CA 1
ATOM 802 C C . ASP A 1 97 ? -7.156 4.527 -3.258 1 86.5 97 ASP A C 1
ATOM 804 O O . ASP A 1 97 ? -7.398 5.695 -2.941 1 86.5 97 ASP A O 1
ATOM 808 N N . LEU A 1 98 ? -6.418 3.727 -2.525 1 88.06 98 LEU A N 1
ATOM 809 C CA . LEU A 1 98 ? -6.008 4.121 -1.184 1 88.06 98 LEU A CA 1
ATOM 810 C C . LEU A 1 98 ? -4.559 4.602 -1.179 1 88.06 98 LEU A C 1
ATOM 812 O O . LEU A 1 98 ? -3.965 4.785 -0.114 1 88.06 98 LEU A O 1
ATOM 816 N N . LYS A 1 99 ? -4.031 4.797 -2.354 1 82.06 99 LYS A N 1
ATOM 817 C CA . LYS A 1 99 ? -2.639 5.211 -2.479 1 82.06 99 LYS A CA 1
ATOM 818 C C . LYS A 1 99 ? -2.396 6.543 -1.771 1 82.06 99 LYS A C 1
ATOM 820 O O . LYS A 1 99 ? -1.348 6.742 -1.155 1 82.06 99 LYS A O 1
ATOM 825 N N . ASP A 1 100 ? -3.428 7.391 -1.812 1 81.44 100 ASP A N 1
ATOM 826 C CA . ASP A 1 100 ? -3.229 8.742 -1.293 1 81.44 100 ASP A CA 1
ATOM 827 C C . ASP A 1 100 ? -4.055 8.969 -0.03 1 81.44 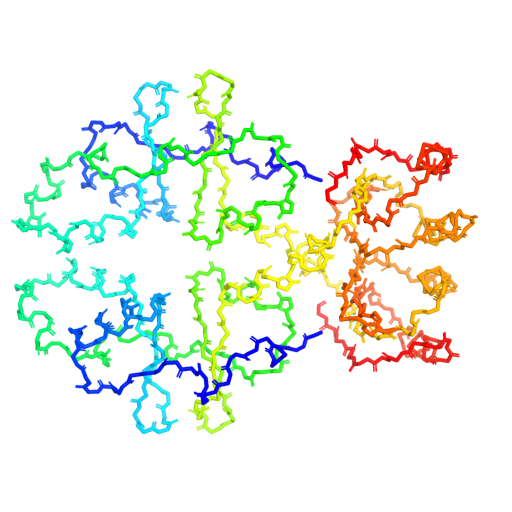100 ASP A C 1
ATOM 829 O O . ASP A 1 100 ? -3.955 10.023 0.599 1 81.44 100 ASP A O 1
ATOM 833 N N . PHE A 1 101 ? -4.824 7.965 0.302 1 87.62 101 PHE A N 1
ATOM 834 C CA . PHE A 1 101 ? -5.758 8.156 1.405 1 87.62 101 PHE A CA 1
ATOM 835 C C . PHE A 1 101 ? -5.59 7.062 2.453 1 87.62 101 PHE A C 1
ATOM 837 O O . PHE A 1 101 ? -5.438 5.887 2.113 1 87.62 101 PHE A O 1
ATOM 844 N N . PRO A 1 102 ? -5.742 7.535 3.705 1 90.62 102 PRO A N 1
ATOM 845 C CA . PRO A 1 102 ? -5.609 6.512 4.746 1 90.62 102 PRO A CA 1
ATOM 846 C C . PRO A 1 102 ? -6.82 5.586 4.816 1 90.62 102 PRO A C 1
ATOM 848 O O . PRO A 1 102 ? -6.711 4.457 5.309 1 90.62 102 PRO A O 1
ATOM 851 N N . LEU A 1 103 ? -7.934 6.105 4.34 1 94.88 103 LEU A N 1
ATOM 852 C CA . LEU A 1 103 ? -9.148 5.297 4.359 1 94.88 103 LEU A CA 1
ATOM 853 C C . LEU A 1 103 ? -10.164 5.82 3.354 1 94.88 103 LEU A C 1
ATOM 855 O O . LEU A 1 103 ? -10.109 6.984 2.951 1 94.88 103 LEU A O 1
ATOM 859 N N . LEU A 1 104 ? -11.094 4.926 3.02 1 95.69 104 LEU A N 1
ATOM 860 C CA . LEU A 1 104 ? -12.242 5.277 2.189 1 95.69 104 LEU A CA 1
ATOM 861 C C . LEU A 1 104 ? -13.523 4.68 2.756 1 95.69 104 LEU A C 1
ATOM 863 O O . LEU A 1 104 ? -13.508 3.584 3.324 1 95.69 104 LEU A O 1
ATOM 867 N N . ALA A 1 105 ? -14.57 5.406 2.549 1 96.75 105 ALA A N 1
ATOM 868 C CA . ALA A 1 105 ? -15.883 4.914 2.971 1 96.75 105 ALA A CA 1
ATOM 869 C C . ALA A 1 105 ? -16.453 3.924 1.958 1 96.75 105 ALA A C 1
ATOM 871 O O . ALA A 1 105 ? -16.141 3.996 0.768 1 96.75 105 ALA A O 1
ATOM 872 N N . VAL A 1 106 ? -17.188 2.979 2.461 1 96.06 106 VAL A N 1
ATOM 873 C CA . VAL A 1 106 ? -18 2.094 1.633 1 96.06 106 VAL A CA 1
ATOM 874 C C . VAL A 1 106 ? -19.469 2.479 1.759 1 96.06 106 VAL A C 1
ATOM 876 O O . VA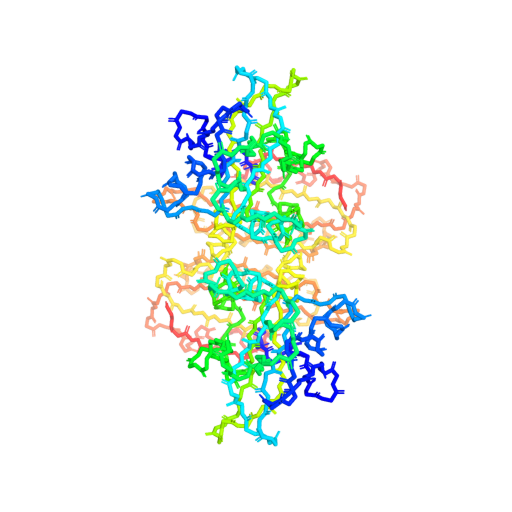L A 1 106 ? -20 2.553 2.867 1 96.06 106 VAL A O 1
ATOM 879 N N . LEU A 1 107 ? -20.094 2.787 0.62 1 96.56 107 LEU A N 1
ATOM 880 C CA . LEU A 1 107 ? -21.484 3.229 0.618 1 96.56 107 LEU A CA 1
ATOM 881 C C . LEU A 1 107 ? -22.344 2.27 -0.185 1 96.56 107 LEU A C 1
ATOM 883 O O . LEU A 1 107 ? -21.875 1.644 -1.138 1 96.56 107 LEU A O 1
ATOM 887 N N . ASP A 1 108 ? -23.547 2.152 0.201 1 94.38 108 ASP A N 1
ATOM 888 C CA . ASP A 1 108 ? -24.469 1.354 -0.591 1 94.38 108 ASP A CA 1
ATOM 889 C C . ASP A 1 108 ? -25.062 2.174 -1.736 1 94.38 108 ASP A C 1
ATOM 891 O O . ASP A 1 108 ? -24.625 3.299 -1.99 1 94.38 108 ASP A O 1
ATOM 895 N N . ASP A 1 109 ? -26.016 1.638 -2.422 1 93.25 109 ASP A N 1
ATOM 896 C CA . ASP A 1 109 ? -26.578 2.26 -3.615 1 93.25 109 ASP A CA 1
ATOM 897 C C . ASP A 1 109 ? -27.312 3.547 -3.264 1 93.25 109 ASP A C 1
ATOM 899 O O . ASP A 1 109 ? -27.516 4.414 -4.121 1 93.25 109 ASP A O 1
ATOM 903 N N . SER A 1 110 ? -27.75 3.707 -2.025 1 92.94 110 SER A N 1
ATOM 904 C CA . SER A 1 110 ? -28.484 4.891 -1.571 1 92.94 110 SER A CA 1
ATOM 905 C C . SER A 1 110 ? -27.547 5.887 -0.899 1 92.94 110 SER A C 1
ATOM 907 O O . SER A 1 110 ? -27.984 6.781 -0.181 1 92.94 110 SER A O 1
ATOM 909 N N . LEU A 1 111 ? -26.234 5.59 -0.939 1 92.12 111 LEU A N 1
ATOM 910 C CA . LEU A 1 111 ? -25.188 6.449 -0.389 1 92.12 111 LEU A CA 1
ATOM 911 C C . LEU A 1 111 ? -25.203 6.426 1.136 1 92.12 111 LEU A C 1
ATOM 913 O O . LEU A 1 111 ? -24.828 7.41 1.781 1 92.12 111 LEU A O 1
ATOM 917 N N . LYS A 1 112 ? -25.734 5.352 1.548 1 94.5 112 LYS A N 1
ATOM 918 C CA . LYS A 1 112 ? -25.656 5.133 2.99 1 94.5 112 LYS A CA 1
ATOM 919 C C . LYS A 1 112 ? -24.328 4.492 3.383 1 94.5 112 LYS A C 1
ATOM 921 O O . LYS A 1 112 ? -23.828 3.609 2.686 1 94.5 112 LYS A O 1
ATOM 926 N N . PHE A 1 113 ? -23.906 4.949 4.539 1 96.75 113 PHE A N 1
ATOM 927 C CA . PHE A 1 113 ? -22.609 4.512 5.035 1 96.75 113 PHE A CA 1
ATOM 928 C C . PHE A 1 113 ? -22.656 3.061 5.5 1 96.75 113 PHE A C 1
ATOM 930 O O . PHE A 1 113 ? -23.469 2.717 6.371 1 96.75 113 PHE A O 1
ATOM 937 N N . LEU A 1 114 ? -21.766 2.131 4.922 1 95.94 114 LEU A N 1
ATOM 938 C CA . LEU A 1 114 ? -21.734 0.715 5.27 1 95.94 114 LEU A CA 1
ATOM 939 C C . LEU A 1 114 ? -20.516 0.4 6.137 1 95.94 114 LEU A C 1
ATOM 941 O O . LEU A 1 114 ? -20.516 -0.583 6.879 1 95.94 114 LEU A O 1
ATOM 945 N N . GLY A 1 115 ? -19.484 1.172 5.965 1 96.44 115 GLY A N 1
ATOM 946 C CA . GLY A 1 115 ? -18.219 0.929 6.664 1 96.44 115 GLY A CA 1
ATOM 947 C C . GLY A 1 115 ? -17.047 1.624 6.02 1 96.44 115 GLY A C 1
ATOM 948 O O . GLY A 1 115 ? -17.219 2.58 5.262 1 96.44 115 GLY A O 1
ATOM 949 N N . VAL A 1 116 ? -15.844 1.188 6.449 1 96.56 116 VAL A N 1
ATOM 950 C CA . VAL A 1 116 ? -14.641 1.817 5.918 1 96.56 116 VAL A CA 1
ATOM 951 C C . VAL A 1 116 ? -13.625 0.745 5.531 1 96.56 116 VAL A C 1
ATOM 953 O O . VAL A 1 116 ? -13.656 -0.368 6.062 1 96.56 116 VAL A O 1
ATOM 956 N N . VAL A 1 117 ? -12.828 1.053 4.574 1 94.5 117 VAL A N 1
ATOM 957 C CA . VAL A 1 117 ? -11.617 0.296 4.254 1 94.5 117 VAL A CA 1
ATOM 958 C C . VAL A 1 117 ? -10.391 1.174 4.465 1 94.5 117 VAL A C 1
ATOM 960 O O . VAL A 1 117 ? -10.328 2.299 3.965 1 94.5 117 VAL A O 1
ATOM 963 N N . THR A 1 118 ? -9.43 0.691 5.258 1 93.19 118 THR A N 1
ATOM 964 C CA . THR A 1 118 ? -8.234 1.477 5.527 1 93.19 118 THR A CA 1
ATOM 965 C C . THR A 1 118 ? -7.055 0.965 4.703 1 93.19 118 THR A C 1
ATOM 967 O O . THR A 1 118 ? -7.043 -0.194 4.281 1 93.19 118 THR A O 1
ATOM 970 N N . ARG A 1 119 ? -6.164 1.839 4.484 1 90.31 119 ARG A N 1
ATOM 971 C CA . ARG A 1 119 ? -4.938 1.431 3.805 1 90.31 119 ARG A CA 1
ATOM 972 C C . ARG A 1 119 ? -4.246 0.301 4.559 1 90.31 119 ARG A C 1
ATOM 974 O O . ARG A 1 119 ? -3.703 -0.621 3.947 1 90.31 119 ARG A O 1
ATOM 981 N N . TYR A 1 120 ? -4.316 0.384 5.836 1 86.81 120 TYR A N 1
ATOM 982 C CA . TYR A 1 120 ? -3.721 -0.659 6.664 1 86.81 120 TYR A CA 1
ATOM 983 C C . TYR A 1 120 ? -4.305 -2.025 6.328 1 86.81 120 TYR A C 1
ATOM 985 O O . TYR A 1 120 ? -3.566 -2.99 6.125 1 86.81 120 TYR A O 1
ATOM 993 N N . ASP A 1 121 ? -5.547 -2.07 6.273 1 86.75 121 ASP A N 1
ATOM 994 C CA . ASP A 1 121 ? -6.227 -3.338 6.027 1 86.75 121 ASP A CA 1
ATOM 995 C C . ASP A 1 121 ? -5.891 -3.881 4.641 1 86.75 121 ASP A C 1
ATOM 997 O O . ASP A 1 121 ? -5.73 -5.09 4.465 1 86.75 121 ASP A O 1
ATOM 1001 N N . VAL A 1 122 ? -5.824 -3.037 3.703 1 86.19 122 VAL A N 1
ATOM 1002 C CA . VAL A 1 122 ? -5.512 -3.436 2.336 1 86.19 122 VAL A CA 1
ATOM 1003 C C . VAL A 1 122 ? -4.07 -3.941 2.264 1 86.19 122 VAL A C 1
ATOM 1005 O O . VAL A 1 122 ? -3.809 -5.004 1.697 1 86.19 122 VAL A O 1
ATOM 1008 N N . LEU A 1 123 ? -3.152 -3.199 2.863 1 85.88 123 LEU A N 1
ATOM 1009 C CA . LEU A 1 123 ? -1.748 -3.596 2.836 1 85.88 123 LEU A CA 1
ATOM 1010 C C . LEU A 1 123 ? -1.543 -4.922 3.559 1 85.88 123 LEU A C 1
ATOM 1012 O O . LEU A 1 123 ? -0.72 -5.742 3.141 1 85.88 123 LEU A O 1
ATOM 1016 N N . ALA A 1 124 ? -2.311 -5.129 4.586 1 83.75 124 ALA A N 1
ATOM 1017 C CA . ALA A 1 124 ? -2.236 -6.395 5.312 1 83.75 124 ALA A CA 1
ATOM 1018 C C . ALA A 1 124 ? -2.629 -7.566 4.418 1 83.75 124 ALA A C 1
ATOM 1020 O O . ALA A 1 124 ? -2.025 -8.641 4.488 1 83.75 124 ALA A O 1
ATOM 1021 N N . GLN A 1 125 ? -3.627 -7.352 3.658 1 81.44 125 GLN A N 1
ATOM 1022 C CA . GLN A 1 125 ? -4.059 -8.406 2.744 1 81.44 125 GLN A CA 1
ATOM 1023 C C . GLN A 1 125 ? -2.988 -8.695 1.692 1 81.44 125 GLN A C 1
ATOM 1025 O O . GLN A 1 125 ? -2.771 -9.844 1.316 1 81.44 125 GLN A O 1
ATOM 1030 N N . PHE A 1 126 ? -2.402 -7.695 1.28 1 83.44 126 PHE A N 1
ATOM 1031 C CA . PHE A 1 126 ? -1.353 -7.871 0.284 1 83.44 126 PHE A CA 1
ATOM 1032 C C . PHE A 1 126 ? -0.136 -8.555 0.894 1 83.44 126 PHE A C 1
ATOM 1034 O O . PHE A 1 126 ? 0.537 -9.344 0.228 1 83.44 126 PHE A O 1
ATOM 1041 N N . GLN A 1 127 ? 0.148 -8.258 2.168 1 83.88 127 GLN A N 1
ATOM 1042 C CA . GLN A 1 127 ? 1.199 -8.977 2.881 1 83.88 127 GLN A CA 1
ATOM 1043 C C . GLN A 1 127 ? 0.915 -10.477 2.912 1 83.88 127 GLN A C 1
ATOM 1045 O O . GLN A 1 127 ? 1.818 -11.289 2.711 1 83.88 127 GLN A O 1
ATOM 1050 N N . SER A 1 128 ? -0.323 -10.766 3.096 1 81.19 128 SER A N 1
ATOM 1051 C CA . SER A 1 128 ? -0.73 -12.164 3.143 1 81.19 128 SER A CA 1
ATOM 1052 C C . SER A 1 128 ? -0.479 -12.859 1.808 1 81.19 128 SER A C 1
ATOM 1054 O O . SER A 1 128 ? -0.086 -14.023 1.772 1 81.19 128 SER A O 1
ATOM 1056 N N . ALA A 1 129 ? -0.662 -12.141 0.76 1 83.44 129 ALA A N 1
ATOM 1057 C CA . ALA A 1 129 ? -0.452 -12.68 -0.581 1 83.44 129 ALA A CA 1
ATOM 1058 C C . ALA A 1 129 ? 1.001 -13.102 -0.782 1 83.44 129 ALA A C 1
ATOM 1060 O O . ALA A 1 129 ? 1.293 -13.977 -1.596 1 83.44 129 ALA A O 1
ATOM 1061 N N . PHE A 1 130 ? 1.896 -12.617 0.007 1 85.81 130 PHE A N 1
ATOM 1062 C CA . PHE A 1 130 ? 3.314 -12.938 -0.109 1 85.81 130 PHE A CA 1
ATOM 1063 C C . PHE A 1 130 ? 3.748 -13.883 1.01 1 85.81 130 PHE A C 1
ATOM 1065 O O . PHE A 1 130 ? 4.941 -14.125 1.192 1 85.81 130 PHE A O 1
ATOM 1072 N N . GLY A 1 131 ? 2.807 -14.297 1.806 1 86.62 131 GLY A N 1
ATOM 1073 C CA . GLY A 1 131 ? 3.072 -15.258 2.865 1 86.62 131 GLY A CA 1
ATOM 1074 C C . GLY A 1 131 ? 3.834 -14.656 4.031 1 86.62 131 GLY A C 1
ATOM 1075 O O . GLY A 1 131 ? 4.543 -15.367 4.746 1 86.62 131 GLY A O 1
ATOM 1076 N N . MET A 1 132 ? 3.721 -13.43 4.23 1 86.94 132 MET A N 1
ATOM 1077 C CA . MET A 1 132 ? 4.531 -12.75 5.238 1 86.94 132 MET A CA 1
ATOM 1078 C C . MET A 1 132 ? 4.074 -13.125 6.645 1 86.94 132 MET A C 1
ATOM 1080 O O . MET A 1 132 ? 4.82 -12.953 7.609 1 86.94 132 MET A O 1
ATOM 1084 N N . ASN A 1 133 ? 2.9 -13.672 6.77 1 84.56 133 ASN A N 1
ATOM 1085 C CA . ASN A 1 133 ? 2.357 -13.969 8.094 1 84.56 133 ASN A CA 1
ATOM 1086 C C . ASN A 1 133 ? 2.637 -15.414 8.5 1 84.56 133 ASN A C 1
ATOM 1088 O O . ASN A 1 133 ? 2.197 -15.859 9.562 1 84.56 133 ASN A O 1
ATOM 1092 N N . LYS A 1 134 ? 3.295 -16.125 7.68 1 86.81 134 LYS A N 1
ATOM 1093 C CA . LYS A 1 134 ? 3.652 -17.516 7.977 1 86.81 134 LYS A CA 1
ATOM 1094 C C . LYS A 1 134 ? 5.16 -17.719 7.883 1 86.81 134 LYS A C 1
ATOM 1096 O O . LYS A 1 134 ? 5.809 -17.219 6.969 1 86.81 134 LYS A O 1
ATOM 1101 N N . PRO A 1 135 ? 5.617 -18.438 8.836 1 90.56 135 PRO A N 1
ATOM 1102 C CA . PRO A 1 135 ? 7.039 -18.781 8.719 1 90.56 135 PRO A CA 1
ATOM 1103 C C . PRO A 1 135 ? 7.328 -19.719 7.555 1 90.56 135 PRO A C 1
ATOM 1105 O O . PRO A 1 135 ? 6.477 -20.531 7.184 1 90.56 135 PRO A O 1
ATOM 1108 N N . GLY A 1 136 ? 8.5 -19.547 6.969 1 93.31 136 GLY A N 1
ATOM 1109 C CA . GLY A 1 136 ? 8.906 -20.406 5.875 1 93.31 136 GLY A CA 1
ATOM 1110 C C . GLY A 1 136 ? 10.164 -19.938 5.172 1 93.31 136 GLY A C 1
ATOM 1111 O O . GLY A 1 136 ? 10.961 -19.188 5.754 1 93.31 136 GLY A O 1
ATOM 1112 N N . ILE A 1 137 ? 10.375 -20.578 4.027 1 94.62 137 ILE A N 1
ATOM 1113 C CA . ILE A 1 137 ? 11.516 -20.219 3.186 1 94.62 137 ILE A CA 1
ATOM 1114 C C . ILE A 1 137 ? 11.031 -19.453 1.956 1 94.62 137 ILE A C 1
ATOM 1116 O O . ILE A 1 137 ? 10.219 -19.969 1.181 1 94.62 137 ILE A O 1
ATOM 1120 N N . ARG A 1 138 ? 11.469 -18.266 1.923 1 92.88 138 ARG A N 1
ATOM 1121 C CA . ARG A 1 138 ? 11.18 -17.422 0.77 1 92.88 138 ARG A CA 1
ATOM 1122 C C . ARG A 1 138 ? 12.227 -17.609 -0.326 1 92.88 138 ARG A C 1
ATOM 1124 O O . ARG A 1 138 ? 13.43 -17.516 -0.071 1 92.88 138 ARG A O 1
ATOM 1131 N N . ILE A 1 139 ? 11.75 -17.859 -1.555 1 93.62 139 ILE A N 1
ATOM 1132 C CA . ILE A 1 139 ? 12.633 -18.031 -2.703 1 93.62 139 ILE A CA 1
ATOM 1133 C C . ILE A 1 139 ? 12.242 -17.062 -3.811 1 93.62 139 ILE A C 1
ATOM 1135 O O . ILE A 1 139 ? 11.086 -17.031 -4.234 1 93.62 139 ILE A O 1
ATOM 1139 N N . ALA A 1 140 ? 13.188 -16.25 -4.16 1 91.19 140 ALA A N 1
ATOM 1140 C CA . ALA A 1 140 ? 13.023 -15.398 -5.332 1 91.19 140 ALA A CA 1
ATOM 1141 C C . ALA A 1 140 ? 13.805 -15.945 -6.523 1 91.19 140 ALA A C 1
ATOM 1143 O O . ALA A 1 140 ? 14.977 -16.297 -6.391 1 91.19 140 ALA A O 1
ATOM 1144 N N . PHE A 1 141 ? 13.125 -16.031 -7.715 1 89.81 141 PHE A N 1
ATOM 1145 C CA . PHE A 1 141 ? 13.82 -16.562 -8.883 1 89.81 141 PHE A CA 1
ATOM 1146 C C . PHE A 1 141 ? 13.195 -16.031 -10.164 1 89.81 141 PHE A C 1
ATOM 1148 O O . PHE A 1 141 ? 12.141 -15.406 -10.141 1 89.81 141 PHE A O 1
ATOM 1155 N N . THR A 1 142 ? 13.992 -16.156 -11.188 1 87.69 142 THR A N 1
ATOM 1156 C CA . THR A 1 142 ? 13.531 -15.766 -12.516 1 87.69 142 THR A CA 1
ATOM 1157 C C . THR A 1 142 ? 13.406 -16.984 -13.422 1 87.69 142 THR A C 1
ATOM 1159 O O . THR A 1 142 ? 14.008 -18.016 -13.164 1 87.69 142 THR A O 1
ATOM 1162 N N . SER A 1 143 ? 12.43 -16.828 -14.312 1 81.44 143 SER A N 1
ATOM 1163 C CA . SER A 1 143 ? 12.242 -17.891 -15.305 1 81.44 143 SER A CA 1
ATOM 1164 C C . SER A 1 143 ? 12.172 -17.312 -16.719 1 81.44 143 SER A C 1
ATOM 1166 O O . SER A 1 143 ? 11.656 -16.203 -16.922 1 81.44 143 SER A O 1
ATOM 1168 N N . SER A 1 144 ? 12.938 -17.922 -17.625 1 72 144 SER A N 1
ATOM 1169 C CA . SER A 1 144 ? 12.781 -17.562 -19.031 1 72 144 SER A CA 1
ATOM 1170 C C . SER A 1 144 ? 11.367 -17.844 -19.531 1 72 144 SER A C 1
ATOM 1172 O O . SER A 1 144 ? 10.711 -18.766 -19.031 1 72 144 SER A O 1
ATOM 1174 N N . GLU A 1 145 ? 10.664 -16.859 -20.062 1 58.28 145 GLU A N 1
ATOM 1175 C CA . GLU A 1 145 ? 9.281 -16.953 -20.531 1 58.28 145 GLU A CA 1
ATOM 1176 C C . GLU A 1 145 ? 9.109 -18.078 -21.547 1 58.28 145 GLU A C 1
ATOM 1178 O O . GLU A 1 145 ? 9.07 -17.828 -22.75 1 58.28 145 GLU A O 1
ATOM 1183 N N . THR A 1 146 ? 9.492 -19.188 -21.078 1 60.97 146 THR A N 1
ATOM 1184 C CA . THR A 1 146 ? 9.047 -20.281 -21.938 1 60.97 146 THR A CA 1
ATOM 1185 C C . THR A 1 146 ? 7.754 -20.891 -21.422 1 60.97 146 THR A C 1
ATOM 1187 O O . THR A 1 146 ? 7.512 -20.906 -20.203 1 60.97 146 THR A O 1
ATOM 1190 N N . GLU A 1 147 ? 6.824 -21.047 -22.328 1 63.41 147 GLU A N 1
ATOM 1191 C CA . GLU A 1 147 ? 5.566 -21.734 -22.031 1 63.41 147 GLU A CA 1
ATOM 1192 C C . GLU A 1 147 ? 5.789 -22.922 -21.094 1 63.41 147 GLU A C 1
ATOM 1194 O O . GLU A 1 147 ? 6.676 -23.75 -21.328 1 63.41 147 GLU A O 1
ATOM 1199 N N . GLY A 1 148 ? 5.098 -22.891 -19.891 1 75.88 148 GLY A N 1
ATOM 1200 C CA . GLY A 1 148 ? 5.062 -24.094 -19.062 1 75.88 148 GLY A CA 1
ATOM 1201 C C . GLY A 1 148 ? 5.945 -23.984 -17.828 1 75.88 148 GLY A C 1
ATOM 1202 O O . GLY A 1 148 ? 6.043 -24.938 -17.047 1 75.88 148 GLY A O 1
ATOM 1203 N N . ARG A 1 149 ? 6.527 -22.906 -17.734 1 82.31 149 ARG A N 1
ATOM 1204 C CA . ARG A 1 149 ? 7.473 -22.812 -16.625 1 82.31 149 ARG A CA 1
ATOM 1205 C C . ARG A 1 149 ? 6.754 -22.859 -15.281 1 82.31 149 ARG A C 1
ATOM 1207 O O . ARG A 1 149 ? 7.258 -23.438 -14.32 1 82.31 149 ARG A O 1
ATOM 1214 N N . LEU A 1 150 ? 5.598 -22.312 -15.211 1 85.31 150 LEU A N 1
ATOM 1215 C CA . LEU A 1 150 ? 4.848 -22.375 -13.961 1 85.31 150 LEU A CA 1
ATOM 1216 C C . LEU A 1 150 ? 4.438 -23.812 -13.648 1 85.31 150 LEU A C 1
ATOM 1218 O O . LEU A 1 150 ? 4.484 -24.234 -12.492 1 85.31 150 LEU A O 1
ATOM 1222 N N . ALA A 1 151 ? 4.117 -24.5 -14.703 1 87.38 151 ALA A N 1
ATOM 1223 C CA . ALA A 1 151 ? 3.773 -25.906 -14.516 1 87.38 151 ALA A CA 1
ATOM 1224 C C . ALA A 1 151 ? 4.973 -26.703 -14.016 1 87.38 151 ALA A C 1
ATOM 1226 O O . ALA A 1 151 ? 4.84 -27.547 -13.125 1 87.38 151 ALA A O 1
ATOM 1227 N N . ARG A 1 152 ? 6.062 -26.422 -14.617 1 89 152 ARG A N 1
ATOM 1228 C CA . ARG A 1 152 ? 7.285 -27.094 -14.203 1 89 152 ARG A CA 1
ATOM 1229 C C . ARG A 1 152 ? 7.602 -26.797 -12.742 1 89 152 ARG A C 1
ATOM 1231 O O . ARG A 1 152 ? 7.98 -27.688 -11.984 1 89 152 ARG A O 1
ATOM 1238 N N . LEU A 1 153 ? 7.469 -25.578 -12.352 1 90.75 153 LEU A N 1
ATOM 1239 C CA . LEU A 1 153 ? 7.703 -25.172 -10.969 1 90.75 153 LEU A CA 1
ATOM 1240 C C . LEU A 1 153 ? 6.789 -25.922 -10.016 1 90.75 153 LEU A C 1
ATOM 1242 O O . LEU A 1 153 ? 7.246 -26.453 -9 1 90.75 153 LEU A O 1
ATOM 1246 N N . ALA A 1 154 ? 5.57 -26 -10.367 1 88.75 154 ALA A N 1
ATOM 1247 C CA . ALA A 1 154 ? 4.605 -26.688 -9.523 1 88.75 154 ALA A CA 1
ATOM 1248 C C . ALA A 1 154 ? 4.918 -28.188 -9.445 1 88.75 154 ALA A C 1
ATOM 1250 O O . ALA A 1 154 ? 4.801 -28.797 -8.383 1 88.75 154 ALA A O 1
ATOM 1251 N N . ASP A 1 155 ? 5.336 -28.719 -10.555 1 90.44 155 ASP A N 1
ATOM 1252 C CA . ASP A 1 155 ? 5.691 -30.125 -10.602 1 90.44 155 ASP A CA 1
ATOM 1253 C C . ASP A 1 155 ? 6.875 -30.438 -9.688 1 90.44 155 ASP A C 1
ATOM 1255 O O . ASP A 1 155 ? 6.852 -31.406 -8.938 1 90.44 155 ASP A O 1
ATOM 1259 N N . ILE A 1 156 ? 7.801 -29.609 -9.836 1 93.31 156 ILE A N 1
ATOM 1260 C CA . ILE A 1 156 ? 8.984 -29.797 -9.008 1 93.31 156 ILE A CA 1
ATOM 1261 C C . ILE A 1 156 ? 8.609 -29.703 -7.531 1 93.31 156 ILE A C 1
ATOM 1263 O O . ILE A 1 156 ? 9.055 -30.5 -6.711 1 93.31 156 ILE A O 1
ATOM 1267 N N . SER A 1 157 ? 7.785 -28.734 -7.176 1 92 157 SER A N 1
ATOM 1268 C CA . SER A 1 157 ? 7.336 -28.562 -5.801 1 92 157 SER A CA 1
ATOM 1269 C C . SER A 1 157 ? 6.602 -29.797 -5.297 1 92 157 SER A C 1
ATOM 1271 O O . SER A 1 157 ? 6.766 -30.203 -4.145 1 92 157 SER A O 1
ATOM 1273 N N . GLN A 1 158 ? 5.852 -30.359 -6.16 1 88.31 158 GLN A N 1
ATOM 1274 C CA . GLN A 1 158 ? 5.121 -31.578 -5.824 1 88.31 158 GLN A CA 1
ATOM 1275 C C . GLN A 1 158 ? 6.07 -32.75 -5.648 1 88.31 158 GLN A C 1
ATOM 1277 O O . GLN A 1 158 ? 5.934 -33.531 -4.703 1 88.31 158 GLN A O 1
ATOM 1282 N N . GLN A 1 159 ? 6.961 -32.875 -6.562 1 91.19 159 GLN A N 1
ATOM 1283 C CA . GLN A 1 159 ? 7.945 -33.938 -6.512 1 91.19 159 GLN A CA 1
ATOM 1284 C C . GLN A 1 159 ? 8.703 -33.938 -5.191 1 91.19 159 GLN A C 1
ATOM 1286 O O . GLN A 1 159 ? 9.016 -35 -4.637 1 91.19 159 GLN A O 1
ATOM 1291 N N . PHE A 1 160 ? 8.914 -32.781 -4.691 1 92.56 160 PHE A N 1
ATOM 1292 C CA . PHE A 1 160 ? 9.68 -32.656 -3.459 1 92.56 160 PHE A CA 1
ATOM 1293 C C . PHE A 1 160 ? 8.758 -32.562 -2.252 1 92.56 160 PHE A C 1
ATOM 1295 O O . PHE A 1 160 ? 9.211 -32.375 -1.123 1 92.56 160 PHE A O 1
ATOM 1302 N N . HIS A 1 161 ? 7.406 -32.594 -2.492 1 88.75 161 HIS A N 1
ATOM 1303 C CA . HIS A 1 161 ? 6.371 -32.5 -1.467 1 88.75 161 HIS A CA 1
ATOM 1304 C C . HIS A 1 161 ? 6.48 -31.219 -0.667 1 88.75 161 HIS A C 1
ATOM 1306 O O . HIS A 1 161 ? 6.352 -31.234 0.56 1 88.75 161 HIS A O 1
ATOM 1312 N N . GLU A 1 162 ? 6.871 -30.266 -1.431 1 87.31 162 GLU A N 1
ATOM 1313 C CA . GLU A 1 162 ? 6.918 -28.953 -0.785 1 87.31 162 GLU A CA 1
ATOM 1314 C C . GLU A 1 162 ? 5.516 -28.375 -0.6 1 87.31 162 GLU A C 1
ATOM 1316 O O . GLU A 1 162 ? 4.656 -28.531 -1.47 1 87.31 162 GLU A O 1
ATOM 1321 N N . GLN A 1 163 ? 5.32 -27.766 0.563 1 85 163 GLN A N 1
ATOM 1322 C CA . GLN A 1 163 ? 4.078 -27.047 0.813 1 85 163 GLN A CA 1
ATOM 1323 C C . GLN A 1 163 ? 4.223 -25.562 0.476 1 85 163 GLN A C 1
ATOM 1325 O O . GLN A 1 163 ? 4.852 -24.812 1.22 1 85 163 GLN A O 1
ATOM 1330 N N . ILE A 1 164 ? 3.588 -25.219 -0.608 1 88.31 164 ILE A N 1
ATOM 1331 C CA . ILE A 1 164 ? 3.676 -23.828 -1.055 1 88.31 164 ILE A CA 1
ATOM 1332 C C . ILE A 1 164 ? 2.754 -22.953 -0.207 1 88.31 164 ILE A C 1
ATOM 1334 O O . ILE A 1 164 ? 1.543 -23.188 -0.158 1 88.31 164 ILE A O 1
ATOM 1338 N N . ILE A 1 165 ? 3.314 -22.016 0.473 1 87.25 165 ILE A N 1
ATOM 1339 C CA . ILE A 1 165 ? 2.576 -21.062 1.291 1 87.25 165 ILE A CA 1
ATOM 1340 C C . ILE A 1 165 ? 2.043 -19.922 0.412 1 87.25 165 ILE A C 1
ATOM 1342 O O . ILE A 1 165 ? 0.884 -19.531 0.538 1 87.25 165 ILE A O 1
ATOM 1346 N N . SER A 1 166 ? 2.828 -19.453 -0.468 1 88.62 166 SER A N 1
ATOM 1347 C CA . SER A 1 166 ? 2.467 -18.375 -1.384 1 88.62 166 SER A CA 1
ATOM 1348 C C . SER A 1 166 ? 3.268 -18.453 -2.68 1 88.62 166 SER A C 1
ATOM 1350 O O . SER A 1 166 ? 4.371 -19.016 -2.699 1 88.62 166 SER A O 1
ATOM 1352 N N . LEU A 1 167 ? 2.693 -17.984 -3.721 1 90 167 LEU A N 1
ATOM 1353 C CA . LEU A 1 167 ? 3.33 -17.891 -5.027 1 90 167 LEU A CA 1
ATOM 1354 C C . LEU A 1 167 ? 2.865 -16.641 -5.77 1 90 167 LEU A C 1
ATOM 1356 O O . LEU A 1 167 ? 1.663 -16.438 -5.953 1 90 167 LEU A O 1
ATOM 1360 N N . VAL A 1 168 ? 3.82 -15.82 -6.094 1 89.31 168 VAL A N 1
ATOM 1361 C CA . VAL A 1 168 ? 3.514 -14.586 -6.809 1 89.31 168 VAL A CA 1
ATOM 1362 C C . VAL A 1 168 ? 4.418 -14.461 -8.031 1 89.31 168 VAL A C 1
ATOM 1364 O O . VAL A 1 168 ? 5.633 -14.633 -7.934 1 89.31 168 VAL A O 1
ATOM 1367 N N . THR A 1 169 ? 3.842 -14.227 -9.148 1 85.38 169 THR A N 1
ATOM 1368 C CA . THR A 1 169 ? 4.602 -13.984 -10.367 1 85.38 169 THR A CA 1
ATOM 1369 C C . THR A 1 169 ? 4.441 -12.531 -10.82 1 85.38 169 THR A C 1
ATOM 1371 O O . THR A 1 169 ? 3.33 -12 -10.828 1 85.38 169 THR A O 1
ATOM 1374 N N . PHE A 1 170 ? 5.504 -11.875 -11 1 74.44 170 PHE A N 1
ATOM 1375 C CA . PHE A 1 170 ? 5.512 -10.484 -11.438 1 74.44 170 PHE A CA 1
ATOM 1376 C C . PHE A 1 170 ? 5.703 -10.398 -12.953 1 74.44 170 PHE A C 1
ATOM 1378 O O . PHE A 1 170 ? 6.324 -11.281 -13.555 1 74.44 170 PHE A O 1
ATOM 1385 N N . ASP A 1 171 ? 4.758 -9.438 -13.695 1 62.25 171 ASP A N 1
ATOM 1386 C CA . ASP A 1 171 ? 4.867 -9.219 -15.133 1 62.25 171 ASP A CA 1
ATOM 1387 C C . ASP A 1 171 ? 6.043 -8.305 -15.461 1 62.25 171 ASP A C 1
ATOM 1389 O O . ASP A 1 171 ? 5.898 -7.082 -15.469 1 62.25 171 ASP A O 1
ATOM 1393 N N . GLU A 1 172 ? 7.23 -8.844 -15.211 1 53.19 172 GLU A N 1
ATOM 1394 C CA . GLU A 1 172 ? 8.242 -7.867 -15.609 1 53.19 172 GLU A CA 1
ATOM 1395 C C . GLU A 1 172 ? 8.086 -7.473 -17.078 1 53.19 172 GLU A C 1
ATOM 1397 O O . GLU A 1 172 ? 7.406 -8.164 -17.844 1 53.19 172 GLU A O 1
ATOM 1402 N N . THR A 1 173 ? 8.953 -6.383 -17.484 1 50.81 173 THR A N 1
ATOM 1403 C CA . THR A 1 173 ? 9.117 -5.676 -18.75 1 50.81 173 THR A CA 1
ATOM 1404 C C . THR A 1 173 ? 9.016 -6.645 -19.922 1 50.81 173 THR A C 1
ATOM 1406 O O . THR A 1 173 ? 9.008 -7.863 -19.734 1 50.81 173 THR A O 1
ATOM 1409 N N . ASP A 1 174 ? 8.891 -6.016 -21.094 1 51.06 174 ASP A N 1
ATOM 1410 C CA . ASP A 1 174 ? 8.961 -6.578 -22.453 1 51.06 174 ASP A CA 1
ATOM 1411 C C . ASP A 1 174 ? 9.914 -7.762 -22.5 1 51.06 174 ASP A C 1
ATOM 1413 O O . ASP A 1 174 ? 10.094 -8.383 -23.547 1 51.06 174 ASP A O 1
ATOM 1417 N N . ARG A 1 175 ? 10.508 -7.891 -21.359 1 52.62 175 ARG A N 1
ATOM 1418 C CA . ARG A 1 175 ? 11.547 -8.891 -21.578 1 52.62 175 ARG A CA 1
ATOM 1419 C C . ARG A 1 175 ? 11.039 -10.289 -21.281 1 52.62 175 ARG A C 1
ATOM 1421 O O . ARG A 1 175 ? 9.992 -10.461 -20.656 1 52.62 175 ARG A O 1
ATOM 1428 N N . LEU A 1 176 ? 11.5 -11.391 -21.875 1 57.59 176 LEU A N 1
ATOM 1429 C CA . LEU A 1 176 ? 11.383 -12.844 -21.906 1 57.59 176 LEU A CA 1
ATOM 1430 C C . LEU A 1 176 ? 11.617 -13.445 -20.516 1 57.59 176 LEU A C 1
ATOM 1432 O O . LEU A 1 176 ? 11.578 -14.664 -20.359 1 57.59 176 LEU A O 1
ATOM 1436 N N . ILE A 1 177 ? 11.711 -12.578 -19.438 1 67.25 177 ILE A N 1
ATOM 1437 C CA . ILE A 1 177 ? 12.055 -13.117 -18.125 1 67.25 177 ILE A CA 1
ATOM 1438 C C . ILE A 1 177 ? 11 -12.688 -17.109 1 67.25 177 ILE A C 1
ATOM 1440 O O . ILE A 1 177 ? 10.641 -11.516 -17.031 1 67.25 177 ILE A O 1
ATOM 1444 N N . ARG A 1 178 ? 10.383 -13.719 -16.406 1 78.5 178 ARG A N 1
ATOM 1445 C CA . ARG A 1 178 ? 9.422 -13.477 -15.336 1 78.5 178 ARG A CA 1
ATOM 1446 C C . ARG A 1 178 ? 10.062 -13.656 -13.969 1 78.5 178 ARG A C 1
ATOM 1448 O O . ARG A 1 178 ? 10.883 -14.555 -13.773 1 78.5 178 ARG A O 1
ATOM 1455 N N . ARG A 1 179 ? 9.781 -12.727 -13.078 1 83.69 179 ARG A N 1
ATOM 1456 C CA . ARG A 1 179 ? 10.195 -12.883 -11.688 1 83.69 179 ARG A CA 1
ATOM 1457 C C . ARG A 1 179 ? 9.125 -13.617 -10.875 1 83.69 179 ARG A C 1
ATOM 1459 O O . ARG A 1 179 ? 7.93 -13.383 -11.062 1 83.69 179 ARG A O 1
ATOM 1466 N N . ILE A 1 180 ? 9.633 -14.492 -10.055 1 89.25 180 ILE A N 1
ATOM 1467 C CA . ILE A 1 180 ? 8.727 -15.281 -9.227 1 89.25 180 ILE A CA 1
ATOM 1468 C C . ILE A 1 180 ? 9.195 -15.25 -7.773 1 89.25 180 ILE A C 1
ATOM 1470 O O . ILE A 1 180 ? 10.391 -15.375 -7.496 1 89.25 180 ILE A O 1
ATOM 1474 N N . VAL A 1 181 ? 8.281 -15 -6.879 1 90.56 181 VAL A N 1
ATOM 1475 C CA . VAL A 1 181 ? 8.531 -15.148 -5.445 1 90.56 181 VAL A CA 1
ATOM 1476 C C . VAL A 1 181 ? 7.645 -16.25 -4.879 1 90.56 181 VAL A C 1
ATOM 1478 O O . VAL A 1 181 ? 6.422 -16.219 -5.023 1 90.56 181 VAL A O 1
ATOM 1481 N N . MET A 1 182 ? 8.32 -17.219 -4.266 1 92.06 182 MET A N 1
ATOM 1482 C CA . MET A 1 182 ? 7.613 -18.344 -3.672 1 92.06 182 MET A CA 1
ATOM 1483 C C . MET A 1 182 ? 8.023 -18.547 -2.215 1 92.06 182 MET A C 1
ATOM 1485 O O . MET A 1 182 ? 9.195 -18.391 -1.87 1 92.06 182 MET A O 1
ATOM 1489 N N . LYS A 1 183 ? 7.055 -18.797 -1.397 1 91.19 183 LYS A N 1
ATOM 1490 C CA . LYS A 1 183 ? 7.332 -19.203 -0.02 1 91.19 183 LYS A CA 1
ATOM 1491 C C . LYS A 1 183 ? 6.859 -20.625 0.252 1 91.19 183 LYS A C 1
ATOM 1493 O O . LYS A 1 183 ? 5.734 -20.984 -0.097 1 91.19 183 LYS A O 1
ATOM 1498 N N . ILE A 1 184 ? 7.773 -21.375 0.853 1 92.19 184 ILE A N 1
ATOM 1499 C CA . ILE A 1 184 ? 7.445 -22.766 1.155 1 92.19 184 ILE A CA 1
ATOM 1500 C C . ILE A 1 184 ? 7.703 -23.047 2.633 1 92.19 184 ILE A C 1
ATOM 1502 O O . ILE A 1 184 ? 8.453 -22.312 3.287 1 92.19 184 ILE A O 1
ATOM 1506 N N . GLU A 1 185 ? 7.012 -24.047 3.076 1 91.44 185 GLU A N 1
ATOM 1507 C CA . GLU A 1 185 ? 7.301 -24.5 4.438 1 91.44 185 GLU A CA 1
ATOM 1508 C C . GLU A 1 185 ? 8.734 -25.016 4.555 1 91.44 185 GLU A C 1
ATOM 1510 O O . GLU A 1 185 ? 9.234 -25.688 3.648 1 91.44 185 GLU A O 1
ATOM 1515 N N . LYS A 1 186 ? 9.328 -24.703 5.668 1 92.56 186 LYS A N 1
ATOM 1516 C CA . LYS A 1 186 ? 10.703 -25.125 5.891 1 92.56 186 LYS A CA 1
ATOM 1517 C C . LYS A 1 186 ? 10.797 -26.641 6.043 1 92.56 186 LYS A C 1
ATOM 1519 O O . LYS A 1 186 ? 10.07 -27.234 6.848 1 92.56 186 LYS A O 1
ATOM 1524 N N . LYS A 1 187 ? 11.609 -27.234 5.246 1 92.62 187 LYS A N 1
ATOM 1525 C CA . LYS A 1 187 ? 11.953 -28.656 5.336 1 92.62 187 LYS A CA 1
ATOM 1526 C C . LYS A 1 187 ? 13.461 -28.859 5.188 1 92.62 187 LYS A C 1
ATOM 1528 O O . LYS A 1 187 ? 14.195 -27.922 4.902 1 92.62 187 LYS A O 1
ATOM 1533 N N . ASP A 1 188 ? 13.875 -30.094 5.473 1 91.06 188 ASP A N 1
ATOM 1534 C CA . ASP A 1 188 ? 15.305 -30.406 5.488 1 91.06 188 ASP A CA 1
ATOM 1535 C C . ASP A 1 188 ? 15.836 -30.609 4.07 1 91.06 188 ASP A C 1
ATOM 1537 O O . ASP A 1 188 ? 17.047 -30.719 3.867 1 91.06 188 ASP A O 1
ATOM 1541 N N . ASN A 1 189 ? 15.016 -30.406 3.09 1 92.75 189 ASN A N 1
ATOM 1542 C CA . ASN A 1 189 ? 15.445 -30.719 1.729 1 92.75 189 ASN A CA 1
ATOM 1543 C C . ASN A 1 189 ? 15.57 -29.453 0.882 1 92.75 189 ASN A C 1
ATOM 1545 O O . ASN A 1 189 ? 15.586 -29.531 -0.348 1 92.75 189 ASN A O 1
ATOM 1549 N N . ILE A 1 190 ? 15.711 -28.375 1.498 1 93.25 190 ILE A N 1
ATOM 1550 C CA . ILE A 1 190 ? 15.641 -27.094 0.789 1 93.25 190 ILE A CA 1
ATOM 1551 C C . ILE A 1 190 ? 16.781 -27 -0.219 1 93.25 190 ILE A C 1
ATOM 1553 O O . ILE A 1 190 ? 16.594 -26.531 -1.343 1 93.25 190 ILE A O 1
ATOM 1557 N N . ASP A 1 191 ? 17.953 -27.438 0.102 1 95.31 191 ASP A N 1
ATOM 1558 C CA . ASP A 1 191 ? 19.109 -27.359 -0.789 1 95.31 191 ASP A CA 1
ATOM 1559 C C . ASP A 1 191 ? 18.875 -28.172 -2.062 1 95.31 191 ASP A C 1
ATOM 1561 O O . ASP A 1 191 ? 19.156 -27.703 -3.164 1 95.31 191 ASP A O 1
ATOM 1565 N N . LYS A 1 192 ? 18.391 -29.344 -1.903 1 96.38 192 LYS A N 1
ATOM 1566 C CA . LYS A 1 192 ? 18.094 -30.203 -3.051 1 96.38 192 LYS A CA 1
ATOM 1567 C C . LYS A 1 192 ? 17 -29.594 -3.924 1 96.38 192 LYS A C 1
ATOM 1569 O O . LYS A 1 192 ? 17.062 -29.672 -5.152 1 96.38 192 LYS A O 1
ATOM 1574 N N . PHE A 1 193 ? 16.047 -29.094 -3.271 1 96.06 193 PHE A N 1
ATOM 1575 C CA . PHE A 1 193 ? 14.938 -28.438 -3.973 1 96.06 193 PHE A CA 1
ATOM 1576 C C . PHE A 1 193 ? 15.445 -27.297 -4.832 1 96.06 193 PHE A C 1
ATOM 1578 O O . PHE A 1 193 ? 15.109 -27.203 -6.02 1 96.06 193 PHE A O 1
ATOM 1585 N N . ILE A 1 194 ? 16.312 -26.469 -4.242 1 95.75 194 ILE A N 1
ATOM 1586 C CA . ILE A 1 194 ? 16.875 -25.312 -4.934 1 95.75 194 ILE A CA 1
ATOM 1587 C C . ILE A 1 194 ? 17.719 -25.781 -6.113 1 95.75 194 ILE A C 1
ATOM 1589 O O . ILE A 1 194 ? 17.656 -25.203 -7.203 1 95.75 194 ILE A O 1
ATOM 1593 N N . GLU A 1 195 ? 18.484 -26.766 -5.895 1 96.19 195 GLU A N 1
ATOM 1594 C CA . GLU A 1 195 ? 19.312 -27.312 -6.957 1 96.19 195 GLU A CA 1
ATOM 1595 C C . GLU A 1 195 ? 18.453 -27.812 -8.117 1 96.19 195 GLU A C 1
ATOM 1597 O O . GLU A 1 195 ? 18.797 -27.594 -9.281 1 96.19 195 GLU A O 1
ATOM 1602 N N . LYS A 1 196 ? 17.375 -28.516 -7.754 1 95.75 196 LYS A N 1
ATOM 1603 C CA . LYS A 1 196 ? 16.469 -29 -8.789 1 95.75 196 LYS A CA 1
ATOM 1604 C C . LYS A 1 196 ? 15.875 -27.844 -9.586 1 95.75 196 LYS A C 1
ATOM 1606 O O . LYS A 1 196 ? 15.766 -27.922 -10.812 1 95.75 196 LYS A O 1
ATOM 1611 N N . LEU A 1 197 ? 15.469 -26.797 -8.906 1 93.81 197 LEU A N 1
ATOM 1612 C CA . LEU A 1 197 ? 14.938 -25.609 -9.586 1 93.81 197 LEU A CA 1
ATOM 1613 C C . LEU A 1 197 ? 15.961 -25.047 -10.57 1 93.81 197 LEU A C 1
ATOM 1615 O O . LEU A 1 197 ? 15.641 -24.797 -11.727 1 93.81 197 LEU A O 1
ATOM 1619 N N . GLU A 1 198 ? 17.172 -24.906 -10.117 1 94.25 198 GLU A N 1
ATOM 1620 C CA . GLU A 1 198 ? 18.219 -24.328 -10.953 1 94.25 198 GLU A CA 1
ATOM 1621 C C . GLU A 1 198 ? 18.531 -25.234 -12.148 1 94.25 198 GLU A C 1
ATOM 1623 O O . GLU A 1 198 ? 18.781 -24.734 -13.25 1 94.25 198 GLU A O 1
ATOM 1628 N N . GLY A 1 199 ? 18.469 -26.453 -11.898 1 92.62 199 GLY A N 1
ATOM 1629 C CA . GLY A 1 199 ? 18.703 -27.422 -12.961 1 92.62 199 GLY A CA 1
ATOM 1630 C C . GLY A 1 199 ? 17.547 -27.5 -13.961 1 92.62 199 GLY A C 1
ATOM 1631 O O . GLY A 1 199 ? 17.688 -28.109 -15.016 1 92.62 199 GLY A O 1
ATOM 1632 N N . SER A 1 200 ? 16.438 -26.906 -13.617 1 90.31 200 SER A N 1
ATOM 1633 C CA . SER A 1 200 ? 15.25 -27 -14.461 1 90.31 200 SER A CA 1
ATOM 1634 C C . SER A 1 200 ? 14.969 -25.672 -15.148 1 90.31 200 SER A C 1
ATOM 1636 O O . SER A 1 200 ? 13.828 -25.391 -15.539 1 90.31 200 SER A O 1
ATOM 1638 N N . GLY A 1 201 ? 15.938 -24.734 -15.227 1 87.56 201 GLY A N 1
ATOM 1639 C CA . GLY A 1 201 ? 15.812 -23.516 -16.016 1 87.56 201 GLY A CA 1
ATOM 1640 C C . GLY A 1 201 ? 15.445 -22.297 -15.188 1 87.56 201 GLY A C 1
ATOM 1641 O O . GLY A 1 201 ? 15.203 -21.219 -15.734 1 87.56 201 GLY A O 1
ATOM 1642 N N . PHE A 1 202 ? 15.383 -22.484 -13.914 1 91.44 202 PHE A N 1
ATOM 1643 C CA . PHE A 1 202 ? 15.141 -21.344 -13.031 1 91.44 202 PHE A CA 1
ATOM 1644 C C . PHE A 1 202 ? 16.453 -20.781 -12.508 1 91.44 202 PHE A C 1
ATOM 1646 O O . PHE A 1 202 ? 17.406 -21.531 -12.289 1 91.44 202 PHE A O 1
ATOM 1653 N N . ARG A 1 203 ? 16.547 -19.5 -12.484 1 91.25 203 ARG A N 1
ATOM 1654 C CA . ARG A 1 203 ? 17.656 -18.844 -11.828 1 91.25 203 ARG A CA 1
ATOM 1655 C C . ARG A 1 203 ? 17.266 -18.312 -10.453 1 91.25 203 ARG A C 1
ATOM 1657 O O . ARG A 1 203 ? 16.469 -17.375 -10.344 1 91.25 203 ARG A O 1
ATOM 1664 N N . VAL A 1 204 ? 17.844 -18.906 -9.445 1 93 204 VAL A N 1
ATOM 1665 C CA . VAL A 1 204 ? 17.531 -18.5 -8.078 1 93 204 VAL A CA 1
ATOM 1666 C C . VAL A 1 204 ? 18.297 -17.234 -7.723 1 93 204 VAL A C 1
ATOM 1668 O O . VAL A 1 204 ? 19.516 -17.188 -7.855 1 93 204 VAL A O 1
ATOM 1671 N N . LEU A 1 205 ? 17.594 -16.266 -7.285 1 89.38 205 LEU A N 1
ATOM 1672 C CA . LEU A 1 205 ? 18.188 -14.953 -6.988 1 89.38 205 LEU A CA 1
ATOM 1673 C C . LEU A 1 205 ? 18.422 -14.797 -5.492 1 89.38 205 LEU A C 1
ATOM 1675 O O . LEU A 1 205 ? 19.422 -14.195 -5.078 1 89.38 205 LEU A O 1
ATOM 1679 N N . ASP A 1 206 ? 17.516 -15.312 -4.707 1 90.75 206 ASP A N 1
ATOM 1680 C CA . ASP A 1 206 ? 17.609 -15.141 -3.26 1 90.75 206 ASP A CA 1
ATOM 1681 C C . ASP A 1 206 ? 16.812 -16.219 -2.525 1 90.75 206 ASP A C 1
ATOM 1683 O O . ASP A 1 206 ? 15.758 -16.656 -3 1 90.75 206 ASP A O 1
ATOM 1687 N N . VAL A 1 207 ? 17.359 -16.703 -1.451 1 93.38 207 VAL A N 1
ATOM 1688 C CA . VAL A 1 207 ? 16.703 -17.625 -0.543 1 93.38 207 VAL A CA 1
ATOM 1689 C C . VAL A 1 207 ? 16.812 -17.125 0.892 1 93.38 207 VAL A C 1
ATOM 1691 O O . VAL A 1 207 ? 17.922 -16.875 1.387 1 93.38 207 VAL A O 1
ATOM 1694 N N . LYS A 1 208 ? 15.648 -16.922 1.529 1 91.88 208 LYS A N 1
ATOM 1695 C CA . LYS A 1 208 ? 15.672 -16.391 2.887 1 91.88 208 LYS A CA 1
ATOM 1696 C C . LYS A 1 208 ? 14.625 -17.062 3.764 1 91.88 208 LYS A C 1
ATOM 1698 O O . LYS A 1 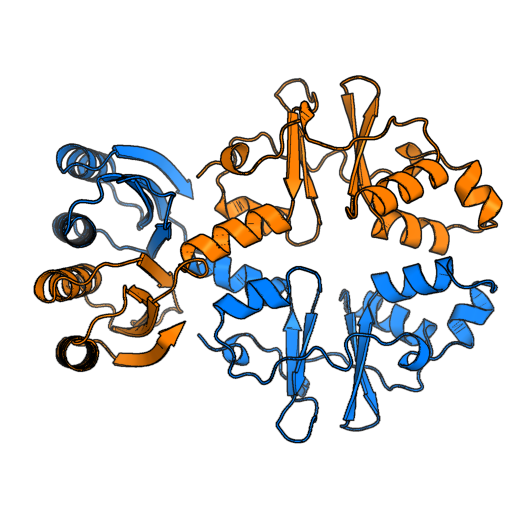208 ? 13.477 -17.234 3.348 1 91.88 208 LYS A O 1
ATOM 1703 N N . GLU A 1 209 ? 15.141 -17.453 4.922 1 91.38 209 GLU A N 1
ATOM 1704 C CA . GLU A 1 209 ? 14.164 -17.922 5.906 1 91.38 209 GLU A CA 1
ATOM 1705 C C . GLU A 1 209 ? 13.453 -16.75 6.566 1 91.38 209 GLU A C 1
ATOM 1707 O O . GLU A 1 209 ? 14.078 -15.742 6.914 1 91.38 209 GLU A O 1
ATOM 1712 N N . SER A 1 210 ? 12.164 -16.781 6.492 1 83.12 210 SER A N 1
ATOM 1713 C CA . SER A 1 210 ? 11.398 -15.688 7.082 1 83.12 210 SER A CA 1
ATOM 1714 C C . SER A 1 210 ? 10.141 -16.203 7.77 1 83.12 210 SER A C 1
ATOM 1716 O O . SER A 1 210 ? 9.633 -17.266 7.422 1 83.12 210 SER A O 1
ATOM 1718 N N . MET B 1 1 ? 12.664 -9.375 -5.504 1 61.41 1 MET B N 1
ATOM 1719 C CA . MET B 1 1 ? 12.945 -7.996 -5.898 1 61.41 1 MET B CA 1
ATOM 1720 C C . MET B 1 1 ? 13.414 -7.172 -4.703 1 61.41 1 MET B C 1
ATOM 1722 O O . MET B 1 1 ? 12.984 -7.418 -3.572 1 61.41 1 MET B O 1
ATOM 1726 N N . PHE B 1 2 ? 14.578 -6.523 -4.926 1 68.25 2 PHE B N 1
ATOM 1727 C CA . PHE B 1 2 ? 15.203 -5.777 -3.84 1 68.25 2 PHE B CA 1
ATOM 1728 C C . PHE B 1 2 ? 14.727 -4.328 -3.84 1 68.25 2 PHE B C 1
ATOM 1730 O O . PHE B 1 2 ? 14.258 -3.824 -4.863 1 68.25 2 PHE B O 1
ATOM 1737 N N . VAL B 1 3 ? 14.633 -3.732 -2.672 1 75.5 3 VAL B N 1
ATOM 1738 C CA . VAL B 1 3 ? 14.258 -2.334 -2.475 1 75.5 3 VAL B CA 1
ATOM 1739 C C . VAL B 1 3 ? 15.023 -1.454 -3.465 1 75.5 3 VAL B C 1
ATOM 1741 O O . VAL B 1 3 ? 14.469 -0.484 -3.99 1 75.5 3 VAL B O 1
ATOM 1744 N N . LYS B 1 4 ? 16.188 -1.89 -3.785 1 78.62 4 LYS B N 1
ATOM 1745 C CA . LYS B 1 4 ? 17.047 -1.091 -4.66 1 78.62 4 LYS B CA 1
ATOM 1746 C C . LYS B 1 4 ? 16.453 -0.99 -6.062 1 78.62 4 LYS B C 1
ATOM 1748 O O . LYS B 1 4 ? 16.672 -0.004 -6.77 1 78.62 4 LYS B O 1
ATOM 1753 N N . SER B 1 5 ? 15.672 -1.979 -6.395 1 78.69 5 SER B N 1
ATOM 1754 C CA . SER B 1 5 ? 15.102 -2.004 -7.734 1 78.69 5 SER B CA 1
ATOM 1755 C C . SER B 1 5 ? 14.008 -0.957 -7.887 1 78.69 5 SER B C 1
ATOM 1757 O O . SER B 1 5 ? 13.68 -0.549 -9 1 78.69 5 SER B O 1
ATOM 1759 N N . VAL B 1 6 ? 13.508 -0.423 -6.801 1 85.5 6 VAL B N 1
ATOM 1760 C CA . VAL B 1 6 ? 12.414 0.543 -6.871 1 85.5 6 VAL B CA 1
ATOM 1761 C C . VAL B 1 6 ? 12.867 1.881 -6.289 1 85.5 6 VAL B C 1
ATOM 1763 O O . VAL B 1 6 ? 12.086 2.828 -6.207 1 85.5 6 VAL B O 1
ATOM 1766 N N . MET B 1 7 ? 14.094 1.937 -5.887 1 91.81 7 MET B N 1
ATOM 1767 C CA . MET B 1 7 ? 14.648 3.139 -5.27 1 91.81 7 MET B CA 1
ATOM 1768 C C . MET B 1 7 ? 14.82 4.25 -6.297 1 91.81 7 MET B C 1
ATOM 1770 O O . MET B 1 7 ? 15.273 4.008 -7.418 1 91.81 7 MET B O 1
ATOM 1774 N N . ILE B 1 8 ? 14.422 5.418 -5.945 1 95.19 8 ILE B N 1
ATOM 1775 C CA . ILE B 1 8 ? 14.805 6.621 -6.684 1 95.19 8 ILE B CA 1
ATOM 1776 C C . ILE B 1 8 ? 16.188 7.074 -6.246 1 95.19 8 ILE B C 1
ATOM 1778 O O . ILE B 1 8 ? 16.375 7.504 -5.105 1 95.19 8 ILE B O 1
ATOM 1782 N N . PRO B 1 9 ? 17.125 6.977 -7.094 1 95.62 9 PRO B N 1
ATOM 1783 C CA . PRO B 1 9 ? 18.5 7.289 -6.688 1 95.62 9 PRO B CA 1
ATOM 1784 C C . PRO B 1 9 ? 18.688 8.758 -6.309 1 95.62 9 PRO B C 1
ATOM 1786 O O . PRO B 1 9 ? 17.875 9.602 -6.691 1 95.62 9 PRO B O 1
ATOM 1789 N N . LYS B 1 10 ? 19.75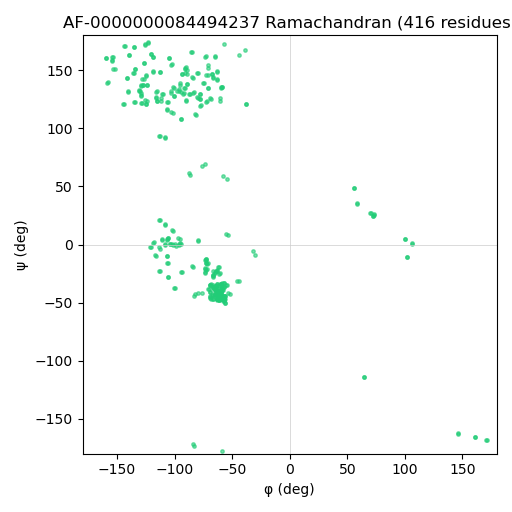 8.984 -5.609 1 95 10 LYS B N 1
ATOM 1790 C CA . LYS B 1 10 ? 20.047 10.305 -5.055 1 95 10 LYS B CA 1
ATOM 1791 C C . LYS B 1 10 ? 19.984 11.383 -6.137 1 95 10 LYS B C 1
ATOM 1793 O O . LYS B 1 10 ? 19.391 12.438 -5.93 1 95 10 LYS B O 1
ATOM 1798 N N . PHE B 1 11 ? 20.531 11.117 -7.312 1 94.38 11 PHE B N 1
ATOM 1799 C CA . PHE B 1 11 ? 20.656 12.133 -8.352 1 94.38 11 PHE B CA 1
ATOM 1800 C C . PHE B 1 11 ? 19.297 12.438 -8.969 1 94.38 11 PHE B C 1
ATOM 1802 O O . PHE B 1 11 ? 19.156 13.445 -9.672 1 94.38 11 PHE B O 1
ATOM 1809 N N . LYS B 1 12 ? 18.297 11.609 -8.711 1 95.81 12 LYS B N 1
ATOM 1810 C CA . LYS B 1 12 ? 16.953 11.844 -9.203 1 95.81 12 LYS B CA 1
ATOM 1811 C C . LYS B 1 12 ? 16.016 12.25 -8.07 1 95.81 12 LYS B C 1
ATOM 1813 O O . LYS B 1 12 ? 14.812 12.422 -8.273 1 95.81 12 LYS B O 1
ATOM 1818 N N . SER B 1 13 ? 16.547 12.312 -6.93 1 96.31 13 SER B N 1
ATOM 1819 C CA . SER B 1 13 ? 15.734 12.633 -5.758 1 96.31 13 SER B CA 1
ATOM 1820 C C . SER B 1 13 ? 15.766 14.133 -5.461 1 96.31 13 SER B C 1
ATOM 1822 O O . SER B 1 13 ? 16.766 14.805 -5.727 1 96.31 13 SER B O 1
ATOM 1824 N N . TYR B 1 14 ? 14.695 14.617 -4.969 1 97.44 14 TYR B N 1
ATOM 1825 C CA . TYR B 1 14 ? 14.664 15.969 -4.43 1 97.44 14 TYR B CA 1
ATOM 1826 C C . TYR B 1 14 ? 15 15.977 -2.945 1 97.44 14 TYR B C 1
ATOM 1828 O O . TYR B 1 14 ? 14.422 15.219 -2.166 1 97.44 14 TYR B O 1
ATOM 1836 N N . THR B 1 15 ? 15.953 16.703 -2.602 1 97.88 15 THR B N 1
ATOM 1837 C CA . THR B 1 15 ? 16.375 16.812 -1.21 1 97.88 15 THR B CA 1
ATOM 1838 C C . THR B 1 15 ? 16.406 18.281 -0.771 1 97.88 15 THR B C 1
ATOM 1840 O O . THR B 1 15 ? 16.188 19.172 -1.584 1 97.88 15 THR B O 1
ATOM 1843 N N . ILE B 1 16 ? 16.625 18.516 0.52 1 98.25 16 ILE B N 1
ATOM 1844 C CA . ILE B 1 16 ? 16.719 19.875 1.044 1 98.25 16 ILE B CA 1
ATOM 1845 C C . ILE B 1 16 ? 17.812 19.938 2.119 1 98.25 16 ILE B C 1
ATOM 1847 O O . ILE B 1 16 ? 17.984 18.969 2.875 1 98.25 16 ILE B O 1
ATOM 1851 N N . ASP B 1 17 ? 18.469 21.016 2.121 1 98.25 17 ASP B N 1
ATOM 1852 C CA . ASP B 1 17 ? 19.516 21.203 3.133 1 98.25 17 ASP B CA 1
ATOM 1853 C C . ASP B 1 17 ? 18.891 21.438 4.512 1 98.25 17 ASP B C 1
ATOM 1855 O O . ASP B 1 17 ? 17.891 22.141 4.633 1 98.25 17 ASP B O 1
ATOM 1859 N N . HIS B 1 18 ? 19.562 20.953 5.551 1 97.75 18 HIS B N 1
ATOM 1860 C CA . HIS B 1 18 ? 19.031 20.953 6.91 1 97.75 18 HIS B CA 1
ATOM 1861 C C . HIS B 1 18 ? 18.797 22.375 7.418 1 97.75 18 HIS B C 1
ATOM 1863 O O . HIS B 1 18 ? 18 22.578 8.328 1 97.75 18 HIS B O 1
ATOM 1869 N N . ASP B 1 19 ? 19.453 23.344 6.879 1 97.69 19 ASP B N 1
ATOM 1870 C CA . ASP B 1 19 ? 19.422 24.688 7.426 1 97.69 19 ASP B CA 1
ATOM 1871 C C . ASP B 1 19 ? 18.422 25.562 6.664 1 97.69 19 ASP B C 1
ATOM 1873 O O . ASP B 1 19 ? 18.25 26.734 6.992 1 97.69 19 ASP B O 1
ATOM 1877 N N . LYS B 1 20 ? 17.797 24.984 5.668 1 98.31 20 LYS B N 1
ATOM 1878 C CA . LYS B 1 20 ? 16.781 25.734 4.926 1 98.31 20 LYS B CA 1
ATOM 1879 C C . LYS B 1 20 ? 15.508 25.906 5.746 1 98.31 20 LYS B C 1
ATOM 1881 O O . LYS B 1 20 ? 15.305 25.203 6.742 1 98.31 20 LYS B O 1
ATOM 1886 N N . THR B 1 21 ? 14.688 26.844 5.352 1 98.5 21 THR B N 1
ATOM 1887 C CA . THR B 1 21 ? 13.492 27.188 6.109 1 98.5 21 THR B CA 1
ATOM 1888 C C . THR B 1 21 ? 12.328 26.281 5.707 1 98.5 21 THR B C 1
ATOM 1890 O O . THR B 1 21 ? 12.375 25.625 4.66 1 98.5 21 THR B O 1
ATOM 1893 N N . ILE B 1 22 ? 11.305 26.312 6.539 1 98.06 22 ILE B N 1
ATOM 1894 C CA . ILE B 1 22 ? 10.078 25.578 6.246 1 98.06 22 ILE B CA 1
ATOM 1895 C C . ILE B 1 22 ? 9.43 26.141 4.988 1 98.06 22 ILE B C 1
ATOM 1897 O O . ILE B 1 22 ? 8.844 25.391 4.195 1 98.06 22 ILE B O 1
ATOM 1901 N N . LYS B 1 23 ? 9.555 27.438 4.859 1 98.31 23 LYS B N 1
ATOM 1902 C CA . LYS B 1 23 ? 9.023 28.062 3.652 1 98.31 23 LYS B CA 1
ATOM 1903 C C . LYS B 1 23 ? 9.641 27.453 2.396 1 98.31 23 LYS B C 1
ATOM 1905 O O . LYS B 1 23 ? 8.922 27.094 1.46 1 98.31 23 LYS B O 1
ATOM 1910 N N . GLU B 1 24 ? 10.906 27.312 2.412 1 98.44 24 GLU B N 1
ATOM 1911 C CA . GLU B 1 24 ? 11.609 26.719 1.274 1 98.44 24 GLU B CA 1
ATOM 1912 C C . GLU B 1 24 ? 11.203 25.266 1.053 1 98.44 24 GLU B C 1
ATOM 1914 O O . GLU B 1 24 ? 11.078 24.828 -0.089 1 98.44 24 GLU B O 1
ATOM 1919 N N . ALA B 1 25 ? 11.039 24.578 2.146 1 98.38 25 ALA B N 1
ATOM 1920 C CA . ALA B 1 25 ? 10.609 23.188 2.051 1 98.38 25 ALA B CA 1
ATOM 1921 C C . ALA B 1 25 ? 9.234 23.078 1.401 1 98.38 25 ALA B C 1
ATOM 1923 O O . ALA B 1 25 ? 9.023 22.281 0.493 1 98.38 25 ALA B O 1
ATOM 1924 N N . LEU B 1 26 ? 8.305 23.906 1.858 1 97.88 26 LEU B N 1
ATOM 1925 C CA . LEU B 1 26 ? 6.941 23.891 1.33 1 97.88 26 LEU B CA 1
ATOM 1926 C C . LEU B 1 26 ? 6.93 24.234 -0.155 1 97.88 26 LEU B C 1
ATOM 1928 O O . LEU B 1 26 ? 6.195 23.625 -0.933 1 97.88 26 LEU B O 1
ATOM 1932 N N . GLU B 1 27 ? 7.719 25.203 -0.535 1 98 27 GLU B N 1
ATOM 1933 C CA . GLU B 1 27 ? 7.824 25.594 -1.938 1 98 27 GLU B CA 1
ATOM 1934 C C . GLU B 1 27 ? 8.336 24.438 -2.795 1 98 27 GLU B C 1
ATOM 1936 O O . GLU B 1 27 ? 7.805 24.188 -3.881 1 98 27 GLU B O 1
ATOM 1941 N N . LYS B 1 28 ? 9.297 23.75 -2.289 1 97.94 28 LYS B N 1
ATOM 1942 C CA . LYS B 1 28 ? 9.859 22.609 -3.014 1 97.94 28 LYS B CA 1
ATOM 1943 C C . LYS B 1 28 ? 8.852 21.484 -3.133 1 97.94 28 LYS B C 1
ATOM 1945 O O . LYS B 1 28 ? 8.719 20.875 -4.199 1 97.94 28 LYS B O 1
ATOM 1950 N N . LEU B 1 29 ? 8.156 21.203 -2.053 1 97.69 29 LEU B N 1
ATOM 1951 C CA . LEU B 1 29 ? 7.137 20.156 -2.061 1 97.69 29 LEU B CA 1
ATOM 1952 C C . LEU B 1 29 ? 6.047 20.484 -3.08 1 97.69 29 LEU B C 1
ATOM 1954 O O . LEU B 1 29 ? 5.594 19.594 -3.811 1 97.69 29 LEU B O 1
ATOM 1958 N N . GLU B 1 30 ? 5.656 21.719 -3.088 1 96.44 30 GLU B N 1
ATOM 1959 C CA . GLU B 1 30 ? 4.613 22.156 -4.012 1 96.44 30 GLU B CA 1
ATOM 1960 C C . GLU B 1 30 ? 5.105 22.141 -5.453 1 96.44 30 GLU B C 1
ATOM 1962 O O . GLU B 1 30 ? 4.418 21.625 -6.34 1 96.44 30 GLU B O 1
ATOM 1967 N N . GLU B 1 31 ? 6.258 22.609 -5.688 1 97.25 31 GLU B N 1
ATOM 1968 C CA . GLU B 1 31 ? 6.84 22.703 -7.02 1 97.25 31 GLU B CA 1
ATOM 1969 C C . GLU B 1 31 ? 6.953 21.328 -7.676 1 97.25 31 GLU B C 1
ATOM 1971 O O . GLU B 1 31 ? 6.645 21.172 -8.859 1 97.25 31 GLU B O 1
ATOM 1976 N N . HIS B 1 32 ? 7.355 20.391 -6.91 1 96.25 32 HIS B N 1
ATOM 1977 C CA . HIS B 1 32 ? 7.648 19.078 -7.48 1 96.25 32 HIS B CA 1
ATOM 1978 C C . HIS B 1 32 ? 6.508 18.094 -7.219 1 96.25 32 HIS B C 1
ATOM 1980 O O . HIS B 1 32 ? 6.582 16.938 -7.621 1 96.25 32 HIS B O 1
ATOM 1986 N N . GLN B 1 33 ? 5.484 18.516 -6.555 1 94.25 33 GLN B N 1
ATOM 1987 C CA . GLN B 1 33 ? 4.297 17.719 -6.266 1 94.25 33 GLN B CA 1
ATOM 1988 C C . GLN B 1 33 ? 4.664 16.422 -5.535 1 94.25 33 GLN B C 1
ATOM 1990 O O . GLN B 1 33 ? 4.262 15.336 -5.945 1 94.25 33 GLN B O 1
ATOM 1995 N N . ILE B 1 34 ? 5.477 16.594 -4.508 1 94.56 34 ILE B N 1
ATOM 1996 C CA . ILE B 1 34 ? 5.863 15.469 -3.66 1 94.56 34 ILE B CA 1
ATOM 1997 C C . ILE B 1 34 ? 5.43 15.734 -2.221 1 94.56 34 ILE B C 1
ATOM 1999 O O . ILE B 1 34 ? 5.117 16.875 -1.86 1 94.56 34 ILE B O 1
ATOM 2003 N N . ASP B 1 35 ? 5.422 14.688 -1.417 1 92.12 35 ASP B N 1
ATOM 2004 C CA . ASP B 1 35 ? 4.836 14.805 -0.086 1 92.12 35 ASP B CA 1
ATOM 2005 C C . ASP B 1 35 ? 5.918 14.836 0.99 1 92.12 35 ASP B C 1
ATOM 2007 O O . ASP B 1 35 ? 5.629 15.086 2.162 1 92.12 35 ASP B O 1
ATOM 2011 N N . GLY B 1 36 ? 7.16 14.547 0.593 1 96.19 36 GLY B N 1
ATOM 2012 C CA . GLY B 1 36 ? 8.25 14.547 1.552 1 96.19 36 GLY B CA 1
ATOM 2013 C C . GLY B 1 36 ? 9.602 14.82 0.917 1 96.19 36 GLY B C 1
ATOM 2014 O O . GLY B 1 36 ? 9.781 14.617 -0.286 1 96.19 36 GLY B O 1
ATOM 2015 N N . LEU B 1 37 ? 10.516 15.273 1.795 1 97.44 37 LEU B N 1
ATOM 2016 C CA . LEU B 1 37 ? 11.875 15.609 1.382 1 97.44 37 LEU B CA 1
ATOM 2017 C C . LEU B 1 37 ? 12.898 15.039 2.361 1 97.44 37 LEU B C 1
ATOM 2019 O O . LEU B 1 37 ? 12.852 15.344 3.555 1 97.44 37 LEU B O 1
ATOM 2023 N N . PRO B 1 38 ? 13.82 14.203 1.798 1 97.88 38 PRO B N 1
ATOM 2024 C CA . PRO B 1 38 ? 14.984 13.93 2.646 1 97.88 38 PRO B CA 1
ATOM 2025 C C . PRO B 1 38 ? 15.758 15.195 3.016 1 97.88 38 PRO B C 1
ATOM 2027 O O . PRO B 1 38 ? 15.93 16.078 2.178 1 97.88 38 PRO B O 1
ATOM 2030 N N . VAL B 1 39 ? 16.109 15.297 4.254 1 98.38 39 VAL B N 1
ATOM 2031 C CA . VAL B 1 39 ? 16.891 16.406 4.773 1 98.38 39 VAL B CA 1
ATOM 2032 C C . VAL B 1 39 ? 18.359 15.992 4.93 1 98.38 39 VAL B C 1
ATOM 2034 O O . VAL B 1 39 ? 18.656 14.984 5.574 1 98.38 39 VAL B O 1
ATOM 2037 N N . LEU B 1 40 ? 19.219 16.797 4.352 1 97.81 40 LEU B N 1
ATOM 2038 C CA . LEU B 1 40 ? 20.625 16.422 4.367 1 97.81 40 LEU B CA 1
ATOM 2039 C C . LEU B 1 40 ? 21.484 17.531 4.973 1 97.81 40 LEU B C 1
ATOM 2041 O O . LEU B 1 40 ? 21.156 18.719 4.848 1 97.81 40 LEU B O 1
ATOM 2045 N N . ASP B 1 41 ? 22.5 17.156 5.664 1 96.38 41 ASP B N 1
ATOM 2046 C CA . ASP B 1 41 ? 23.641 18 6.016 1 96.38 41 ASP B CA 1
ATOM 2047 C C . ASP B 1 41 ? 24.891 17.578 5.223 1 96.38 41 ASP B C 1
ATOM 2049 O O . ASP B 1 41 ? 25.641 16.719 5.652 1 96.38 41 ASP B O 1
ATOM 2053 N N . GLY B 1 42 ? 25.062 18.25 4.066 1 91.94 42 GLY B N 1
ATOM 2054 C CA . GLY B 1 42 ? 26 17.672 3.115 1 91.94 42 GLY B CA 1
ATOM 2055 C C . GLY B 1 42 ? 25.547 16.328 2.592 1 91.94 42 GLY B C 1
ATOM 2056 O O . GLY B 1 42 ? 24.469 16.203 2.006 1 91.94 42 GLY B O 1
ATOM 2057 N N . ASP B 1 43 ? 26.297 15.297 2.943 1 87.19 43 ASP B N 1
ATOM 2058 C CA . ASP B 1 43 ? 25.969 13.945 2.49 1 87.19 43 ASP B CA 1
ATOM 2059 C C . ASP B 1 43 ? 25.328 13.133 3.613 1 87.19 43 ASP B C 1
ATOM 2061 O O . ASP B 1 43 ? 24.938 11.977 3.406 1 87.19 43 ASP B O 1
ATOM 2065 N N . SER B 1 44 ? 25.219 13.836 4.664 1 93.62 44 SER B N 1
ATOM 2066 C CA . SER B 1 44 ? 24.688 13.117 5.82 1 93.62 44 SER B CA 1
ATOM 2067 C C . SER B 1 44 ? 23.172 13.242 5.914 1 93.62 44 SER B C 1
ATOM 2069 O O . SER B 1 44 ? 22.625 14.336 5.766 1 93.62 44 SER B O 1
ATOM 2071 N N . TYR B 1 45 ? 22.609 12.195 6.152 1 97.12 45 TYR B N 1
ATOM 2072 C CA . TYR B 1 45 ? 21.156 12.117 6.297 1 97.12 45 TYR B CA 1
ATOM 2073 C C . TYR B 1 45 ? 20.719 12.633 7.664 1 97.12 45 TYR B C 1
ATOM 2075 O O . TYR B 1 45 ? 21.25 12.203 8.695 1 97.12 45 TYR B O 1
ATOM 2083 N N . VAL B 1 46 ? 19.734 13.562 7.719 1 96.75 46 VAL B N 1
ATOM 2084 C CA . VAL B 1 46 ? 19.281 14.195 8.953 1 96.75 46 VAL B CA 1
ATOM 2085 C C . VAL B 1 46 ? 17.844 13.766 9.266 1 96.75 46 VAL B C 1
ATOM 2087 O O . VAL B 1 46 ? 17.391 13.867 10.406 1 96.75 46 VAL B O 1
ATOM 2090 N N . GLY B 1 47 ? 17.125 13.336 8.25 1 97.19 47 GLY B N 1
ATOM 2091 C CA . GLY B 1 47 ? 15.727 12.961 8.414 1 97.19 47 GLY B CA 1
ATOM 2092 C C . GLY B 1 47 ? 14.875 13.273 7.199 1 97.19 47 GLY B C 1
ATOM 2093 O O . GLY B 1 47 ? 15.391 13.406 6.086 1 97.19 47 GLY B O 1
ATOM 2094 N N . ILE B 1 48 ? 13.586 13.281 7.43 1 97.69 48 ILE B N 1
ATOM 2095 C CA . ILE B 1 48 ? 12.633 13.586 6.371 1 97.69 48 ILE B CA 1
ATOM 2096 C C . ILE B 1 48 ? 11.656 14.664 6.852 1 97.69 48 ILE B C 1
ATOM 2098 O O . ILE B 1 48 ? 11.242 14.656 8.008 1 97.69 48 ILE B O 1
ATOM 2102 N N . VAL B 1 49 ? 11.406 15.57 6.016 1 97.88 49 VAL B N 1
ATOM 2103 C CA . VAL B 1 49 ? 10.336 16.531 6.27 1 97.88 49 VAL B CA 1
ATOM 2104 C C . VAL B 1 49 ? 9.18 16.281 5.305 1 97.88 49 VAL B C 1
ATOM 2106 O O . VAL B 1 49 ? 9.391 16.109 4.102 1 97.88 49 VAL B O 1
ATOM 2109 N N . THR B 1 50 ? 7.98 16.172 5.844 1 96.31 50 THR B N 1
ATOM 2110 C CA . THR B 1 50 ? 6.789 15.914 5.039 1 96.31 50 THR B CA 1
ATOM 2111 C C . THR B 1 50 ? 5.789 17.062 5.184 1 96.31 50 THR B C 1
ATOM 2113 O O . THR B 1 50 ? 5.871 17.844 6.125 1 96.31 50 THR B O 1
ATOM 2116 N N . ARG B 1 51 ? 4.875 17.109 4.223 1 95.56 51 ARG B N 1
ATOM 2117 C CA . ARG B 1 51 ? 3.785 18.078 4.328 1 95.56 51 ARG B CA 1
ATOM 2118 C C . ARG B 1 51 ? 3.004 17.875 5.625 1 95.56 51 ARG B C 1
ATOM 2120 O O . ARG B 1 51 ? 2.707 18.844 6.332 1 95.56 51 ARG B O 1
ATOM 2127 N N . TYR B 1 52 ? 2.736 16.672 5.898 1 94.94 52 TYR B N 1
ATOM 2128 C CA . TYR B 1 52 ? 2.057 16.359 7.152 1 94.94 52 TYR B CA 1
ATOM 2129 C C . TYR B 1 52 ? 2.832 16.906 8.344 1 94.94 52 TYR B C 1
ATOM 2131 O O . TYR B 1 52 ? 2.262 17.578 9.211 1 94.94 52 TYR B O 1
ATOM 2139 N N . GLY B 1 53 ? 4.098 16.594 8.344 1 95.81 53 GLY B N 1
ATOM 2140 C CA . GLY B 1 53 ? 4.926 17.031 9.445 1 95.81 53 GLY B CA 1
ATOM 2141 C C . GLY B 1 53 ? 4.945 18.547 9.609 1 95.81 53 GLY B C 1
ATOM 2142 O O . GLY B 1 53 ? 4.934 19.047 10.734 1 95.81 53 GLY B O 1
ATOM 2143 N N . ILE B 1 54 ? 4.98 19.234 8.523 1 97.12 54 ILE B N 1
ATOM 2144 C CA . ILE B 1 54 ? 4.988 20.688 8.539 1 97.12 54 ILE B CA 1
ATOM 2145 C C . ILE B 1 54 ? 3.684 21.203 9.148 1 97.12 54 ILE B C 1
ATOM 2147 O O . ILE B 1 54 ? 3.703 22.047 10.055 1 97.12 54 ILE B O 1
ATOM 2151 N N . TYR B 1 55 ? 2.605 20.672 8.695 1 96.25 55 TYR B N 1
ATOM 2152 C CA . TYR B 1 55 ? 1.31 21.141 9.172 1 96.25 55 TYR B CA 1
ATOM 2153 C C . TYR B 1 55 ? 1.093 20.75 10.633 1 96.25 55 TYR B C 1
ATOM 2155 O O . TYR B 1 55 ? 0.575 21.562 11.414 1 96.25 55 TYR B O 1
ATOM 2163 N N . GLU B 1 56 ? 1.474 19.578 10.984 1 95.75 56 GLU B N 1
ATOM 2164 C CA . GLU B 1 56 ? 1.345 19.141 12.367 1 95.75 56 GLU B CA 1
ATOM 2165 C C . GLU B 1 56 ? 2.168 20.016 13.305 1 95.75 56 GLU B C 1
ATOM 2167 O O . GLU B 1 56 ? 1.679 20.438 14.359 1 95.75 56 GLU B O 1
ATOM 2172 N N . ASN B 1 57 ? 3.363 20.219 12.898 1 96.62 57 ASN B N 1
ATOM 2173 C CA . ASN B 1 57 ? 4.23 21.047 13.742 1 96.62 57 ASN B CA 1
ATOM 2174 C C . ASN B 1 57 ? 3.68 22.453 13.906 1 96.62 57 ASN B C 1
ATOM 2176 O O . ASN B 1 57 ? 3.736 23.031 14.992 1 96.62 57 ASN B O 1
ATOM 2180 N N . TYR B 1 58 ? 3.207 23.062 12.812 1 96 58 TYR B N 1
ATOM 2181 C CA . TYR B 1 58 ? 2.596 24.375 12.906 1 96 58 TYR B CA 1
ATOM 2182 C C . TYR B 1 58 ? 1.432 24.375 13.891 1 96 58 TYR B C 1
ATOM 2184 O O . TYR B 1 58 ? 1.291 25.281 14.703 1 96 58 TYR B O 1
ATOM 2192 N N . PHE B 1 59 ? 0.604 23.344 13.78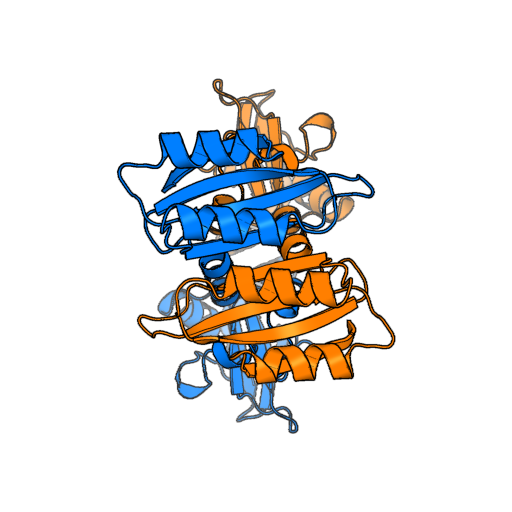9 1 95.19 59 PHE B N 1
ATOM 2193 C CA . PHE B 1 59 ? -0.554 23.203 14.664 1 95.19 59 PHE B CA 1
ATOM 2194 C C . PHE B 1 59 ? -0.127 23.156 16.125 1 95.19 59 PHE B C 1
ATOM 2196 O O . PHE B 1 59 ? -0.789 23.75 16.984 1 95.19 59 PHE B O 1
ATOM 2203 N N . LYS B 1 60 ? 0.954 22.531 16.297 1 93.31 60 LYS B N 1
ATOM 2204 C CA . LYS B 1 60 ? 1.428 22.344 17.672 1 93.31 60 LYS B CA 1
ATOM 2205 C C . LYS B 1 60 ? 2.223 23.562 18.125 1 93.31 60 LYS B C 1
ATOM 2207 O O . LYS B 1 60 ? 2.369 23.797 19.328 1 93.31 60 LYS B O 1
ATOM 2212 N N . ALA B 1 61 ? 2.574 24.219 17.078 1 86.56 61 ALA B N 1
ATOM 2213 C CA . ALA B 1 61 ? 3.451 25.359 17.391 1 86.56 61 ALA B CA 1
ATOM 2214 C C . ALA B 1 61 ? 2.641 26.578 17.797 1 86.56 61 ALA B C 1
ATOM 2216 O O . ALA B 1 61 ? 1.48 26.719 17.406 1 86.56 61 ALA B O 1
ATOM 2217 N N . GLU B 1 62 ? 2.959 27.234 18.906 1 83.38 62 GLU B N 1
ATOM 2218 C CA . GLU B 1 62 ? 2.361 28.484 19.375 1 83.38 62 GLU B CA 1
ATOM 2219 C C . GLU B 1 62 ? 3.076 29.703 18.766 1 83.38 62 GLU B C 1
ATOM 2221 O O . GLU B 1 62 ? 3.646 30.516 19.484 1 83.38 62 GLU B O 1
ATOM 2226 N N . GLN B 1 63 ? 3.07 29.797 17.391 1 88.25 63 GLN B N 1
ATOM 2227 C CA . GLN B 1 63 ? 3.705 30.906 16.688 1 88.25 63 GLN B CA 1
ATOM 2228 C C . GLN B 1 63 ? 2.848 31.375 15.516 1 88.25 63 GLN B C 1
ATOM 2230 O O . GLN B 1 63 ? 1.911 30.688 15.109 1 88.25 63 GLN B O 1
ATOM 2235 N N . THR B 1 64 ? 3.207 32.625 15.062 1 91.5 64 THR B N 1
ATOM 2236 C CA . THR B 1 64 ? 2.521 33.062 13.859 1 91.5 64 THR B CA 1
ATOM 2237 C C . THR B 1 64 ? 2.988 32.281 12.641 1 91.5 64 THR B C 1
ATOM 2239 O O . THR B 1 64 ? 4.102 31.766 12.625 1 91.5 64 THR B O 1
ATOM 2242 N N . LYS B 1 65 ? 2.189 32.188 11.68 1 93.44 65 LYS B N 1
ATOM 2243 C CA . LYS B 1 65 ? 2.504 31.469 10.445 1 93.44 65 LYS B CA 1
ATOM 2244 C C . LYS B 1 65 ? 3.764 32.031 9.789 1 93.44 65 LYS B C 1
ATOM 2246 O O . LYS B 1 65 ? 4.613 31.266 9.32 1 93.44 65 LYS B O 1
ATOM 2251 N N . GLU B 1 66 ? 3.842 33.344 9.688 1 94.19 66 GLU B N 1
ATOM 2252 C CA . GLU B 1 66 ? 4.996 34 9.078 1 94.19 66 GLU B CA 1
ATOM 2253 C C . GLU B 1 66 ? 6.285 33.625 9.82 1 94.19 66 GLU B C 1
ATOM 2255 O O . GLU B 1 66 ? 7.289 33.281 9.195 1 94.19 66 GLU B O 1
ATOM 2260 N N . ASP B 1 67 ? 6.262 33.688 11.117 1 95.44 67 ASP B N 1
ATOM 2261 C CA . ASP B 1 67 ? 7.43 33.344 11.922 1 95.44 67 ASP B CA 1
ATOM 2262 C C . ASP B 1 67 ? 7.809 31.875 11.727 1 95.44 67 ASP B C 1
ATOM 2264 O O . ASP B 1 67 ? 8.984 31.547 11.594 1 95.44 67 ASP B O 1
ATOM 2268 N N . TYR B 1 68 ? 6.77 31.094 11.719 1 95.94 68 TYR B N 1
ATOM 2269 C CA . TYR B 1 68 ? 6.977 29.656 11.531 1 95.94 68 TYR B CA 1
ATOM 2270 C C . TYR B 1 68 ? 7.637 29.375 10.188 1 95.94 68 TYR B C 1
ATOM 2272 O O . TYR B 1 68 ? 8.625 28.641 10.125 1 95.94 68 TYR B O 1
ATOM 2280 N N . LEU B 1 69 ? 7.16 29.984 9.18 1 96.75 69 LEU B N 1
ATOM 2281 C CA . LEU B 1 69 ? 7.629 29.734 7.82 1 96.75 69 LEU B CA 1
ATOM 2282 C C . LEU B 1 69 ? 9.039 30.281 7.621 1 96.75 69 LEU B C 1
ATOM 2284 O O . LEU B 1 69 ? 9.875 29.625 6.988 1 96.75 69 LEU B O 1
ATOM 2288 N N . GLN B 1 70 ? 9.328 31.406 8.188 1 96.62 70 GLN B N 1
ATOM 2289 C CA . GLN B 1 70 ? 10.562 32.125 7.867 1 96.62 70 GLN B CA 1
ATOM 2290 C C . GLN B 1 70 ? 11.68 31.766 8.844 1 96.62 70 GLN B C 1
ATOM 2292 O O . GLN B 1 70 ? 12.852 31.797 8.484 1 96.62 70 GLN B O 1
ATOM 2297 N N . ASN B 1 71 ? 11.266 31.312 10.047 1 96.5 71 ASN B N 1
ATOM 2298 C CA . ASN B 1 71 ? 12.297 31.234 11.078 1 96.5 71 ASN B CA 1
ATOM 2299 C C . ASN B 1 71 ? 12.516 29.812 11.539 1 96.5 71 ASN B C 1
ATOM 2301 O O . ASN B 1 71 ? 13.43 29.531 12.32 1 96.5 71 ASN B O 1
ATOM 2305 N N . THR B 1 72 ? 11.734 28.922 11.164 1 97 72 THR B N 1
ATOM 2306 C CA . THR B 1 72 ? 11.938 27.516 11.516 1 97 72 THR B CA 1
ATOM 2307 C C . THR B 1 72 ? 12.742 26.797 10.43 1 97 72 THR B C 1
ATOM 2309 O O . THR B 1 72 ? 12.414 26.891 9.25 1 97 72 THR B O 1
ATOM 2312 N N . GLN B 1 73 ? 13.75 26.141 10.898 1 97.69 73 GLN B N 1
ATOM 2313 C CA . GLN B 1 73 ? 14.562 25.359 9.961 1 97.69 73 GLN B CA 1
ATOM 2314 C C . GLN B 1 73 ? 14.031 23.938 9.82 1 97.69 73 GLN B C 1
ATOM 2316 O O . GLN B 1 73 ? 13.484 23.375 10.773 1 97.69 73 GLN B O 1
ATOM 2321 N N . VAL B 1 74 ? 14.273 23.328 8.672 1 97.5 74 VAL B N 1
ATOM 2322 C CA . VAL B 1 74 ? 13.758 22.016 8.344 1 97.5 74 VAL B CA 1
ATOM 2323 C C . VAL B 1 74 ? 14.297 20.984 9.328 1 97.5 74 VAL B C 1
ATOM 2325 O O . VAL B 1 74 ? 13.586 20.047 9.727 1 97.5 74 VAL B O 1
ATOM 2328 N N . LYS B 1 75 ? 15.539 21.109 9.742 1 96.94 75 LYS B N 1
ATOM 2329 C CA . LYS B 1 75 ? 16.156 20.141 10.648 1 96.94 75 LYS B CA 1
ATOM 2330 C C . LYS B 1 75 ? 15.414 20.062 11.977 1 96.94 75 LYS B C 1
ATOM 2332 O O . LYS B 1 75 ? 15.461 19.047 12.664 1 96.94 75 LYS B O 1
ATOM 2337 N N . GLN B 1 76 ? 14.703 21.125 12.375 1 96.56 76 GLN B N 1
ATOM 2338 C CA . GLN B 1 76 ? 14.008 21.203 13.656 1 96.56 76 GLN B CA 1
ATOM 2339 C C . GLN B 1 76 ? 12.75 20.328 13.656 1 96.56 76 GLN B C 1
ATOM 2341 O O . GLN B 1 76 ? 12.234 19.984 14.711 1 96.56 76 GLN B O 1
ATOM 2346 N N . ILE B 1 77 ? 12.281 20.016 12.438 1 96.5 77 ILE B N 1
ATOM 2347 C CA . ILE B 1 77 ? 11.039 19.266 12.406 1 96.5 77 ILE B CA 1
ATOM 2348 C C . ILE B 1 77 ? 11.25 17.938 11.68 1 96.5 77 ILE B C 1
ATOM 2350 O O . ILE B 1 77 ? 10.312 17.172 11.484 1 96.5 77 ILE B O 1
ATOM 2354 N N . ALA B 1 78 ? 12.438 17.734 11.195 1 96.69 78 ALA B N 1
ATOM 2355 C CA . ALA B 1 78 ? 12.75 16.5 10.484 1 96.69 78 ALA B CA 1
ATOM 2356 C C . ALA B 1 78 ? 12.523 15.281 11.367 1 96.69 78 ALA B C 1
ATOM 2358 O O . ALA B 1 78 ? 12.852 15.305 12.555 1 96.69 78 ALA B O 1
ATOM 2359 N N . THR B 1 79 ? 11.898 14.297 10.75 1 93.81 79 THR B N 1
ATOM 2360 C CA . THR B 1 79 ? 11.633 13.055 11.469 1 93.81 79 THR B CA 1
ATOM 2361 C C . THR B 1 79 ? 12.25 11.867 10.734 1 93.81 79 THR B C 1
ATOM 2363 O O . THR B 1 79 ? 12.93 12.039 9.719 1 93.81 79 THR B O 1
ATOM 2366 N N . HIS B 1 80 ? 12.195 10.664 11.367 1 91.38 80 HIS B N 1
ATOM 2367 C CA . HIS B 1 80 ? 12.586 9.398 10.75 1 91.38 80 HIS B CA 1
ATOM 2368 C C . HIS B 1 80 ? 14.102 9.32 10.562 1 91.38 80 HIS B C 1
ATOM 2370 O O . HIS B 1 80 ? 14.578 8.742 9.586 1 91.38 80 HIS B O 1
ATOM 2376 N N . LYS B 1 81 ? 14.781 10.023 11.414 1 92.25 81 LYS B N 1
ATOM 2377 C CA . LYS B 1 81 ? 16.234 9.984 11.336 1 92.25 81 LYS B CA 1
ATOM 2378 C C . LYS B 1 81 ? 16.75 8.555 11.469 1 92.25 81 LYS B C 1
ATOM 2380 O O . LYS B 1 81 ? 17.688 8.156 10.773 1 92.25 81 LYS B O 1
ATOM 2385 N N . GLU B 1 82 ? 16.016 7.773 12.273 1 92.44 82 GLU B N 1
ATOM 2386 C CA . GLU B 1 82 ? 16.5 6.422 12.547 1 92.44 82 GLU B CA 1
ATOM 2387 C C . GLU B 1 82 ? 15.672 5.383 11.789 1 92.44 82 GLU B C 1
ATOM 2389 O O . GLU B 1 82 ? 15.805 4.184 12.023 1 92.44 82 GLU B O 1
ATOM 2394 N N . HIS B 1 83 ? 14.828 5.785 11.008 1 93.31 83 HIS B N 1
ATOM 2395 C CA . HIS B 1 83 ? 13.992 4.895 10.211 1 93.31 83 HIS B CA 1
ATOM 2396 C C . HIS B 1 83 ? 14.32 5.016 8.719 1 93.31 83 HIS B C 1
ATOM 2398 O O . HIS B 1 83 ? 13.852 5.945 8.055 1 93.31 83 HIS B O 1
ATOM 2404 N N . TYR B 1 84 ? 15.141 4.203 8.312 1 94.75 84 TYR B N 1
ATOM 2405 C CA . TYR B 1 84 ? 15.578 4.215 6.918 1 94.75 84 TYR B CA 1
ATOM 2406 C C . TYR B 1 84 ? 15.812 2.797 6.41 1 94.75 84 TYR B C 1
ATOM 2408 O O . TYR B 1 84 ? 15.766 1.838 7.184 1 94.75 84 TYR B O 1
ATOM 2416 N N . LEU B 1 85 ? 16.016 2.709 5.137 1 94.31 85 LEU B N 1
ATOM 2417 C CA . LEU B 1 85 ? 16.312 1.438 4.484 1 94.31 85 LEU B CA 1
ATOM 2418 C C . LEU B 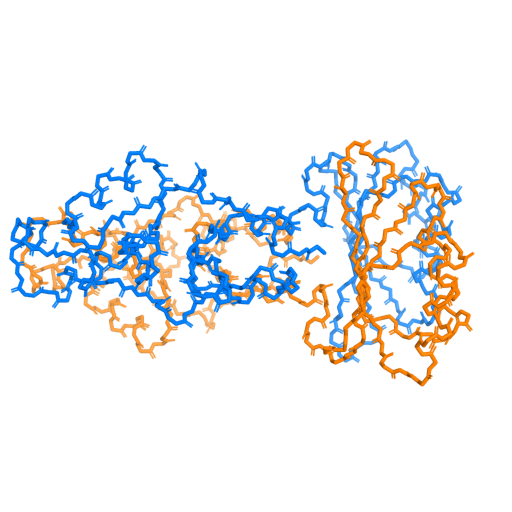1 85 ? 17.797 1.344 4.125 1 94.31 85 LEU B C 1
ATOM 2420 O O . LEU B 1 85 ? 18.484 2.363 4.051 1 94.31 85 LEU B O 1
ATOM 2424 N N . ARG B 1 86 ? 18.266 0.181 3.904 1 92.56 86 ARG B N 1
ATOM 2425 C CA . ARG B 1 86 ? 19.641 -0.042 3.484 1 92.56 86 ARG B CA 1
ATOM 2426 C C . ARG B 1 86 ? 19.719 -0.418 2.01 1 92.56 86 ARG B C 1
ATOM 2428 O O . ARG B 1 86 ? 20.781 -0.328 1.39 1 92.56 86 ARG B O 1
ATOM 2435 N N . GLY B 1 87 ? 18.625 -0.785 1.468 1 88 87 GLY B N 1
ATOM 2436 C CA . GLY B 1 87 ? 18.594 -1.132 0.056 1 88 87 GLY B CA 1
ATOM 2437 C C . GLY B 1 87 ? 18.578 -2.629 -0.191 1 88 87 GLY B C 1
ATOM 2438 O O . GLY B 1 87 ? 18.25 -3.078 -1.291 1 88 87 GLY B O 1
ATOM 2439 N N . ASP B 1 88 ? 18.797 -3.424 0.801 1 84.81 88 ASP B N 1
ATOM 2440 C CA . ASP B 1 88 ? 18.891 -4.867 0.605 1 84.81 88 ASP B CA 1
ATOM 2441 C C . ASP B 1 88 ? 17.688 -5.578 1.238 1 84.81 88 ASP B C 1
ATOM 2443 O O . ASP B 1 88 ? 17.641 -6.809 1.258 1 84.81 88 ASP B O 1
ATOM 2447 N N . GLU B 1 89 ? 16.766 -4.805 1.752 1 86.62 89 GLU B N 1
ATOM 2448 C CA . GLU B 1 89 ? 15.555 -5.422 2.295 1 86.62 89 GLU B CA 1
ATOM 2449 C C . GLU B 1 89 ? 14.766 -6.137 1.204 1 86.62 89 GLU B C 1
ATOM 2451 O O . GLU B 1 89 ? 14.844 -5.77 0.03 1 86.62 89 GLU B O 1
ATOM 2456 N N . ILE B 1 90 ? 14.102 -7.18 1.631 1 83.38 90 ILE B N 1
ATOM 2457 C CA . ILE B 1 90 ? 13.172 -7.805 0.698 1 83.38 90 ILE B CA 1
ATOM 2458 C C . ILE B 1 90 ? 12.016 -6.848 0.402 1 83.38 90 ILE B C 1
ATOM 2460 O O . ILE B 1 90 ? 11.539 -6.145 1.296 1 83.38 90 ILE B O 1
ATOM 2464 N N . PHE B 1 91 ? 11.617 -6.891 -0.777 1 80.69 91 PHE B N 1
ATOM 2465 C CA . PHE B 1 91 ? 10.664 -5.914 -1.294 1 80.69 91 PHE B CA 1
ATOM 2466 C C . PHE B 1 91 ? 9.359 -5.953 -0.504 1 80.69 91 PHE B C 1
ATOM 2468 O O . PHE B 1 91 ? 8.805 -4.91 -0.161 1 80.69 91 PHE B O 1
ATOM 2475 N N . GLU B 1 92 ? 8.898 -7.117 -0.15 1 85 92 GLU B N 1
ATOM 2476 C CA . GLU B 1 92 ? 7.605 -7.238 0.522 1 85 92 GLU B CA 1
ATOM 2477 C C . GLU B 1 92 ? 7.633 -6.566 1.893 1 85 92 GLU B C 1
ATOM 2479 O O . GLU B 1 92 ? 6.602 -6.098 2.379 1 85 92 GLU B O 1
ATOM 2484 N N . HIS B 1 93 ? 8.805 -6.426 2.488 1 84.75 93 HIS B N 1
ATOM 2485 C CA . HIS B 1 93 ? 8.922 -5.797 3.797 1 84.75 93 HIS B CA 1
ATOM 2486 C C . HIS B 1 93 ? 8.695 -4.289 3.705 1 84.75 93 HIS B C 1
ATOM 2488 O O . HIS B 1 93 ? 8.32 -3.654 4.691 1 84.75 93 HIS B O 1
ATOM 2494 N N . THR B 1 94 ? 8.875 -3.812 2.533 1 85.44 94 THR B N 1
ATOM 2495 C CA . THR B 1 94 ? 8.688 -2.377 2.367 1 85.44 94 THR B CA 1
ATOM 2496 C C . THR B 1 94 ? 7.223 -1.997 2.57 1 85.44 94 THR B C 1
ATOM 2498 O O . THR B 1 94 ? 6.918 -0.878 2.99 1 85.44 94 THR B O 1
ATOM 2501 N N . LEU B 1 95 ? 6.301 -2.945 2.299 1 82.38 95 LEU B N 1
ATOM 2502 C CA . LEU B 1 95 ? 4.887 -2.697 2.539 1 82.38 95 LEU B CA 1
ATOM 2503 C C . LEU B 1 95 ? 4.633 -2.371 4.008 1 82.38 95 LEU B C 1
ATOM 2505 O O . LEU B 1 95 ? 3.812 -1.507 4.324 1 82.38 95 LEU B O 1
ATOM 2509 N N . ILE B 1 96 ? 5.406 -2.969 4.84 1 82.94 96 ILE B N 1
ATOM 2510 C CA . ILE B 1 96 ? 5.273 -2.77 6.281 1 82.94 96 ILE B CA 1
ATOM 2511 C C . ILE B 1 96 ? 5.93 -1.45 6.68 1 82.94 96 ILE B C 1
ATOM 2513 O O . ILE B 1 96 ? 5.336 -0.652 7.41 1 82.94 96 ILE B O 1
ATOM 2517 N N . ASP B 1 97 ? 7.02 -1.247 6.109 1 86.31 97 ASP B N 1
ATOM 2518 C CA . ASP B 1 97 ? 7.82 -0.088 6.492 1 86.31 97 ASP B CA 1
ATOM 2519 C C . ASP B 1 97 ? 7.141 1.212 6.07 1 86.31 97 ASP B C 1
ATOM 2521 O O . ASP B 1 97 ? 7.25 2.227 6.762 1 86.31 97 ASP B O 1
ATOM 2525 N N . LEU B 1 98 ? 6.453 1.179 4.957 1 87.81 98 LEU B N 1
ATOM 2526 C CA . LEU B 1 98 ? 5.934 2.41 4.367 1 87.81 98 LEU B CA 1
ATOM 2527 C C . LEU B 1 98 ? 4.445 2.564 4.66 1 87.81 98 LEU B C 1
ATOM 2529 O O . LEU B 1 98 ? 3.773 3.406 4.055 1 87.81 98 LEU B O 1
ATOM 2533 N N . LYS B 1 99 ? 3.977 1.753 5.57 1 81.75 99 LYS B N 1
ATOM 2534 C CA . LYS B 1 99 ? 2.555 1.772 5.902 1 81.75 99 LYS B CA 1
ATOM 2535 C C . LYS B 1 99 ? 2.131 3.143 6.426 1 81.75 99 LYS B C 1
ATOM 2537 O O . LYS B 1 99 ? 1.043 3.627 6.102 1 81.75 99 LYS B O 1
ATOM 2542 N N . ASP B 1 100 ? 3.045 3.775 7.133 1 80.94 100 ASP B N 1
ATOM 2543 C CA . ASP B 1 100 ? 2.668 5.016 7.801 1 80.94 100 ASP B CA 1
ATOM 2544 C C . ASP B 1 100 ? 3.406 6.211 7.199 1 80.94 100 ASP B C 1
ATOM 2546 O O . ASP B 1 100 ? 3.172 7.355 7.594 1 80.94 100 ASP B O 1
ATOM 2550 N N . PHE B 1 101 ? 4.25 5.902 6.254 1 87.25 101 PHE B N 1
ATOM 2551 C CA . PHE B 1 101 ? 5.102 6.961 5.73 1 87.25 101 PHE B CA 1
ATOM 2552 C C . PHE B 1 101 ? 5.012 7.027 4.211 1 87.25 101 PHE B C 1
ATOM 2554 O O . PHE B 1 101 ? 5.016 5.996 3.537 1 87.25 101 PHE B O 1
ATOM 2561 N N . PRO B 1 102 ? 5.047 8.289 3.766 1 90.5 102 PRO B N 1
ATOM 2562 C CA . PRO B 1 102 ? 4.98 8.406 2.307 1 90.5 102 PRO B CA 1
ATOM 2563 C C . PRO B 1 102 ? 6.281 7.996 1.622 1 90.5 102 PRO B C 1
ATOM 2565 O O . PRO B 1 102 ? 6.273 7.629 0.444 1 90.5 102 PRO B O 1
ATOM 2568 N N . LEU B 1 103 ? 7.363 8.094 2.391 1 94.88 103 LEU B N 1
ATOM 2569 C CA . LEU B 1 103 ? 8.656 7.719 1.826 1 94.88 103 LEU B CA 1
ATOM 2570 C C . LEU B 1 103 ? 9.656 7.402 2.93 1 94.88 103 LEU B C 1
ATOM 2572 O O . LEU B 1 103 ? 9.492 7.84 4.07 1 94.88 103 LEU B O 1
ATOM 2576 N N . LEU B 1 104 ? 10.688 6.676 2.521 1 95.62 104 LEU B N 1
ATOM 2577 C CA . LEU B 1 104 ? 11.828 6.395 3.389 1 95.62 104 LEU B CA 1
ATOM 2578 C C . LEU B 1 104 ? 13.141 6.586 2.639 1 95.62 104 LEU B C 1
ATOM 2580 O O . LEU B 1 104 ? 13.227 6.316 1.438 1 95.62 104 LEU B O 1
ATOM 2584 N N . ALA B 1 105 ? 14.109 7.012 3.381 1 96.69 105 ALA B N 1
ATOM 2585 C CA . ALA B 1 105 ? 15.445 7.16 2.809 1 96.69 105 ALA B CA 1
ATOM 2586 C C . ALA B 1 105 ? 16.156 5.816 2.74 1 96.69 105 ALA B C 1
ATOM 2588 O O . ALA B 1 105 ? 15.891 4.918 3.543 1 96.69 105 ALA B O 1
ATOM 2589 N N . VAL B 1 106 ? 16.984 5.684 1.734 1 96.06 106 VAL B N 1
ATOM 2590 C CA . VAL B 1 106 ? 17.938 4.578 1.643 1 96.06 106 VAL B CA 1
ATOM 2591 C C . VAL B 1 106 ? 19.344 5.078 1.933 1 96.06 106 VAL B C 1
ATOM 2593 O O . VAL B 1 106 ? 19.812 6.023 1.298 1 96.06 106 VAL B O 1
ATOM 2596 N N . LEU B 1 107 ? 19.984 4.477 2.938 1 96.56 107 LEU B N 1
ATOM 2597 C CA . LEU B 1 107 ? 21.312 4.91 3.35 1 96.56 107 LEU B CA 1
ATOM 2598 C C . LEU B 1 107 ? 22.328 3.777 3.189 1 96.56 107 LEU B C 1
ATOM 2600 O O . LEU B 1 107 ? 21.969 2.602 3.316 1 96.56 107 LEU B O 1
ATOM 2604 N N . ASP B 1 108 ? 23.5 4.129 2.908 1 94.38 108 ASP B N 1
ATOM 2605 C CA . ASP B 1 108 ? 24.562 3.117 2.865 1 94.38 108 ASP B CA 1
ATOM 2606 C C . ASP B 1 108 ? 25.109 2.834 4.262 1 94.38 108 ASP B C 1
ATOM 2608 O O . ASP B 1 108 ? 24.562 3.312 5.258 1 94.38 108 ASP B O 1
ATOM 2612 N N . ASP B 1 109 ? 26.125 2.066 4.34 1 93.19 109 ASP B N 1
ATOM 2613 C CA . ASP B 1 109 ? 26.688 1.618 5.617 1 93.19 109 ASP B CA 1
ATOM 2614 C C . ASP B 1 109 ? 27.25 2.791 6.406 1 93.19 109 ASP B C 1
ATOM 2616 O O . ASP B 1 109 ? 27.375 2.717 7.633 1 93.19 109 ASP B O 1
ATOM 2620 N N . SER B 1 110 ? 27.625 3.881 5.75 1 92.81 110 SER B N 1
ATOM 2621 C CA . SER B 1 110 ? 28.188 5.062 6.395 1 92.81 110 SER B CA 1
ATOM 2622 C C . SER B 1 110 ? 27.109 6.105 6.672 1 92.81 110 SER B C 1
ATOM 2624 O O . SER B 1 110 ? 27.422 7.273 6.926 1 92.81 110 SER B O 1
ATOM 2626 N N . LEU B 1 111 ? 25.844 5.746 6.387 1 92.06 111 LEU B N 1
ATOM 2627 C CA . LEU B 1 111 ? 24.672 6.594 6.629 1 92.06 111 LEU B CA 1
ATOM 2628 C C . LEU B 1 111 ? 24.625 7.75 5.633 1 92.06 111 LEU B C 1
ATOM 2630 O O . LEU B 1 111 ? 24.109 8.828 5.945 1 92.06 111 LEU B O 1
ATOM 2634 N N . LYS B 1 112 ? 25.25 7.449 4.582 1 94.44 112 LYS B N 1
ATOM 2635 C CA . LYS B 1 112 ? 25.141 8.398 3.482 1 94.44 112 LYS B CA 1
ATOM 2636 C C . LYS B 1 112 ? 23.875 8.141 2.668 1 94.44 112 LYS B C 1
ATOM 2638 O O . LYS B 1 112 ? 23.516 6.992 2.414 1 94.44 112 LYS B O 1
ATOM 2643 N N . PHE B 1 113 ? 23.328 9.266 2.24 1 96.69 113 PHE B N 1
ATOM 2644 C CA . PHE B 1 113 ? 22.062 9.219 1.515 1 96.69 113 PHE B CA 1
ATOM 2645 C C . PHE B 1 113 ? 22.266 8.648 0.115 1 96.69 113 PHE B C 1
ATOM 2647 O O . PHE B 1 113 ? 23.062 9.18 -0.668 1 96.69 113 PHE B O 1
ATOM 2654 N N . LEU B 1 114 ? 21.516 7.516 -0.266 1 95.94 114 LEU B N 1
ATOM 2655 C CA . LEU B 1 114 ? 21.625 6.867 -1.569 1 95.94 114 LEU B CA 1
ATOM 2656 C C . LEU B 1 114 ? 20.406 7.191 -2.434 1 95.94 114 LEU B C 1
ATOM 2658 O O . LEU B 1 114 ? 20.484 7.125 -3.664 1 95.94 114 LEU B O 1
ATOM 2662 N N . GLY B 1 115 ? 19.297 7.445 -1.79 1 96.44 115 GLY B N 1
ATOM 2663 C CA . GLY B 1 115 ? 18.047 7.684 -2.492 1 96.44 115 GLY B CA 1
ATOM 2664 C C . GLY B 1 115 ? 16.828 7.508 -1.611 1 96.44 115 GLY B C 1
ATOM 2665 O O . GLY B 1 115 ? 16.922 7.566 -0.384 1 96.44 115 GLY B O 1
ATOM 2666 N N . VAL B 1 116 ? 15.664 7.418 -2.291 1 96.5 116 VAL B N 1
ATOM 2667 C CA . VAL B 1 116 ? 14.422 7.289 -1.534 1 96.5 116 VAL B CA 1
ATOM 2668 C C . VAL B 1 116 ? 13.555 6.195 -2.154 1 96.5 116 VAL B C 1
ATOM 2670 O O . VAL B 1 116 ? 13.68 5.891 -3.342 1 96.5 116 VAL B O 1
ATOM 2673 N N . VAL B 1 117 ? 12.773 5.574 -1.335 1 94.5 117 VAL B N 1
ATOM 2674 C CA . VAL B 1 117 ? 11.672 4.715 -1.765 1 94.5 117 VAL B CA 1
ATOM 2675 C C . VAL B 1 117 ? 10.344 5.301 -1.305 1 94.5 117 VAL B C 1
ATOM 2677 O O . VAL B 1 117 ? 10.18 5.637 -0.129 1 94.5 117 VAL B O 1
ATOM 2680 N N . THR B 1 118 ? 9.414 5.484 -2.236 1 93.12 118 THR B N 1
ATOM 2681 C CA . THR B 1 118 ? 8.125 6.062 -1.881 1 93.12 118 THR B CA 1
ATOM 2682 C C . THR B 1 118 ? 7.055 4.984 -1.798 1 93.12 118 THR B C 1
ATOM 2684 O O . THR B 1 118 ? 7.188 3.918 -2.404 1 93.12 118 THR B O 1
ATOM 2687 N N . ARG B 1 119 ? 6.082 5.281 -1.038 1 90.38 119 ARG B N 1
ATOM 2688 C CA . ARG B 1 119 ? 4.941 4.375 -0.974 1 90.38 119 ARG B CA 1
ATOM 2689 C C . ARG B 1 119 ? 4.34 4.152 -2.357 1 90.38 119 ARG B C 1
ATOM 2691 O O . ARG B 1 119 ? 3.93 3.039 -2.689 1 90.38 119 ARG B O 1
ATOM 2698 N N . TYR B 1 120 ? 4.348 5.184 -3.129 1 86.94 120 TYR B N 1
ATOM 2699 C CA . TYR B 1 120 ? 3.83 5.082 -4.488 1 86.94 120 TYR B CA 1
ATOM 2700 C C . TYR B 1 120 ? 4.574 4.012 -5.277 1 86.94 120 TYR B C 1
ATOM 2702 O O . TYR B 1 120 ? 3.957 3.16 -5.922 1 86.94 120 TYR B O 1
ATOM 2710 N N . ASP B 1 121 ? 5.82 4.078 -5.219 1 86.81 121 ASP B N 1
ATOM 2711 C CA . ASP B 1 121 ? 6.645 3.15 -5.984 1 86.81 121 ASP B CA 1
ATOM 2712 C C . ASP B 1 121 ? 6.43 1.713 -5.516 1 86.81 121 ASP B C 1
ATOM 2714 O O . ASP B 1 121 ? 6.41 0.787 -6.332 1 86.81 121 ASP B O 1
ATOM 2718 N N . VAL B 1 122 ? 6.316 1.536 -4.266 1 86.31 122 VAL B N 1
ATOM 2719 C CA . VAL B 1 122 ? 6.109 0.208 -3.697 1 86.31 122 VAL B CA 1
ATOM 2720 C C . VAL B 1 122 ? 4.742 -0.323 -4.109 1 86.31 122 VAL B C 1
ATOM 2722 O O . VAL B 1 122 ? 4.621 -1.462 -4.57 1 86.31 122 VAL B O 1
ATOM 2725 N N . LEU B 1 123 ? 3.725 0.505 -3.98 1 86 123 LEU B N 1
ATOM 2726 C CA . LEU B 1 123 ? 2.375 0.079 -4.336 1 86 123 LEU B CA 1
ATOM 2727 C C . LEU B 1 123 ? 2.279 -0.239 -5.824 1 86 123 LEU B C 1
ATOM 2729 O O . LEU B 1 123 ? 1.572 -1.169 -6.219 1 86 123 LEU B O 1
ATOM 2733 N N . ALA B 1 124 ? 3.021 0.494 -6.617 1 83.75 124 ALA B N 1
ATOM 2734 C CA . ALA B 1 124 ? 3.047 0.234 -8.055 1 83.75 124 ALA B CA 1
ATOM 2735 C C . ALA B 1 124 ? 3.609 -1.153 -8.352 1 83.75 124 ALA B C 1
ATOM 2737 O O . ALA B 1 124 ? 3.125 -1.848 -9.25 1 83.75 124 ALA B O 1
ATOM 2738 N N . GLN B 1 125 ? 4.609 -1.487 -7.648 1 81.69 125 GLN B N 1
ATOM 2739 C CA . GLN B 1 125 ? 5.195 -2.811 -7.84 1 81.69 125 GLN B CA 1
ATOM 2740 C C . GLN B 1 125 ? 4.215 -3.908 -7.441 1 81.69 125 GLN B C 1
ATOM 2742 O O . GLN B 1 125 ? 4.141 -4.949 -8.102 1 81.69 125 GLN B O 1
ATOM 2747 N N . PHE B 1 126 ? 3.543 -3.648 -6.438 1 83.94 126 PHE B N 1
ATOM 2748 C CA . PHE B 1 126 ? 2.57 -4.637 -5.988 1 83.94 126 PHE B CA 1
ATOM 2749 C C . PHE B 1 126 ? 1.407 -4.734 -6.969 1 83.94 126 PHE B C 1
ATOM 2751 O O . PHE B 1 126 ? 0.858 -5.816 -7.184 1 83.94 126 PHE B O 1
ATOM 2758 N N . GLN B 1 127 ? 1.031 -3.602 -7.578 1 83.94 127 GLN B N 1
ATOM 2759 C CA . GLN B 1 127 ? 0.032 -3.625 -8.641 1 83.94 127 GLN B CA 1
ATOM 2760 C C . GLN B 1 127 ? 0.483 -4.508 -9.805 1 83.94 127 GLN B C 1
ATOM 2762 O O . GLN B 1 127 ? -0.311 -5.277 -10.352 1 83.94 127 GLN B O 1
ATOM 2767 N N . SER B 1 128 ? 1.734 -4.414 -10.078 1 81.5 128 SER B N 1
ATOM 2768 C CA . SER B 1 128 ? 2.297 -5.211 -11.164 1 81.5 128 SER B CA 1
ATOM 2769 C C . SER B 1 128 ? 2.195 -6.703 -10.859 1 81.5 128 SER B C 1
ATOM 2771 O O . SER B 1 128 ? 1.943 -7.504 -11.766 1 81.5 128 SER B O 1
ATOM 2773 N N . ALA B 1 129 ? 2.352 -7.031 -9.633 1 84.06 129 ALA B N 1
ATOM 2774 C CA . ALA B 1 129 ? 2.27 -8.422 -9.211 1 84.06 129 ALA B CA 1
ATOM 2775 C C . ALA B 1 129 ? 0.888 -9.008 -9.5 1 84.06 129 ALA B C 1
ATOM 2777 O O . ALA B 1 129 ? 0.742 -10.219 -9.672 1 84.06 129 ALA B O 1
ATOM 2778 N N . PHE B 1 130 ? -0.093 -8.195 -9.688 1 86.25 130 PHE B N 1
ATOM 2779 C CA . PHE B 1 130 ? -1.455 -8.641 -9.945 1 86.25 130 PHE B CA 1
ATOM 2780 C C . PHE B 1 130 ? -1.83 -8.414 -11.406 1 86.25 130 PHE B C 1
ATOM 2782 O O . PHE B 1 130 ? -2.994 -8.562 -11.781 1 86.25 130 PHE B O 1
ATOM 2789 N N . GLY B 1 131 ? -0.879 -7.961 -12.18 1 86.81 131 GLY B N 1
ATOM 2790 C CA . GLY B 1 131 ? -1.08 -7.773 -13.609 1 86.81 131 GLY B CA 1
ATOM 2791 C C . GLY B 1 131 ? -1.959 -6.582 -13.938 1 86.81 131 GLY B C 1
ATOM 2792 O O . GLY B 1 131 ? -2.611 -6.551 -14.984 1 86.81 131 GLY B O 1
ATOM 2793 N N . MET B 1 132 ? -2.012 -5.648 -13.102 1 87.25 132 MET B N 1
ATOM 2794 C CA . MET B 1 132 ? -2.943 -4.539 -13.266 1 87.25 132 MET B CA 1
ATOM 2795 C C . MET B 1 132 ? -2.516 -3.635 -14.414 1 87.25 132 MET B C 1
ATOM 2797 O O . MET B 1 132 ? -3.32 -2.861 -14.938 1 87.25 132 MET B O 1
ATOM 2801 N N . ASN B 1 133 ? -1.283 -3.752 -14.859 1 84.56 133 ASN B N 1
ATOM 2802 C CA . ASN B 1 133 ? -0.773 -2.859 -15.891 1 84.56 133 ASN B CA 1
ATOM 2803 C C . ASN B 1 133 ? -0.917 -3.473 -17.281 1 84.56 133 ASN B C 1
ATOM 2805 O O . ASN B 1 133 ? -0.493 -2.879 -18.266 1 84.56 133 ASN B O 1
ATOM 2809 N N . LYS B 1 134 ? -1.45 -4.633 -17.344 1 86.94 134 LYS B N 1
ATOM 2810 C CA . LYS B 1 134 ? -1.665 -5.309 -18.625 1 86.94 134 LYS B CA 1
ATOM 2811 C C . LYS B 1 134 ? -3.131 -5.688 -18.797 1 86.94 134 LYS B C 1
ATOM 2813 O O . LYS B 1 134 ? -3.783 -6.141 -17.859 1 86.94 134 LYS B O 1
ATOM 2818 N N . PRO B 1 135 ? -3.553 -5.449 -19.984 1 90.56 135 PRO B N 1
ATOM 2819 C CA . PRO B 1 135 ? -4.918 -5.918 -20.25 1 90.56 135 PRO B CA 1
ATOM 2820 C C . PRO B 1 135 ? -5.027 -7.441 -20.25 1 90.56 135 PRO B C 1
ATOM 2822 O O . PRO B 1 135 ? -4.066 -8.133 -20.594 1 90.56 135 PRO B O 1
ATOM 2825 N N . GLY B 1 136 ? -6.172 -7.906 -19.797 1 93.38 136 GLY B N 1
ATOM 2826 C CA . GLY B 1 136 ? -6.414 -9.344 -19.797 1 93.38 136 GLY B CA 1
ATOM 2827 C C . GLY B 1 136 ? -7.676 -9.734 -19.062 1 93.38 136 GLY B C 1
ATOM 2828 O O . GLY B 1 136 ? -8.586 -8.914 -18.891 1 93.38 136 GLY B O 1
ATOM 2829 N N . ILE B 1 137 ? -7.758 -11.047 -18.844 1 94.81 137 ILE B N 1
ATOM 2830 C CA . ILE B 1 137 ? -8.883 -11.609 -18.109 1 94.81 137 ILE B CA 1
ATOM 2831 C C . ILE B 1 137 ? -8.422 -12.023 -16.719 1 94.81 137 ILE B C 1
ATOM 2833 O O . ILE B 1 137 ? -7.516 -12.844 -16.562 1 94.81 137 ILE B O 1
ATOM 2837 N N . ARG B 1 138 ? -8.992 -11.352 -15.797 1 92.94 138 ARG B N 1
ATOM 2838 C CA . ARG B 1 138 ? -8.742 -11.68 -14.398 1 92.94 138 ARG B CA 1
ATOM 2839 C C . ARG B 1 138 ? -9.695 -12.766 -13.906 1 92.94 138 ARG B C 1
ATOM 2841 O O . ARG B 1 138 ? -10.914 -12.648 -14.055 1 92.94 138 ARG B O 1
ATOM 2848 N N . ILE B 1 139 ? -9.125 -13.805 -13.297 1 93.56 139 ILE B N 1
ATOM 2849 C CA . ILE B 1 139 ? -9.914 -14.906 -12.758 1 93.56 139 ILE B CA 1
ATOM 2850 C C . ILE B 1 139 ? -9.578 -15.109 -11.281 1 93.56 139 ILE B C 1
ATOM 2852 O O . ILE B 1 139 ? -8.414 -15.273 -10.914 1 93.56 139 ILE B O 1
ATOM 2856 N N . ALA B 1 140 ? -10.594 -14.992 -10.492 1 91 140 ALA B N 1
ATOM 2857 C CA . ALA B 1 140 ? -10.469 -15.344 -9.078 1 91 140 ALA B CA 1
ATOM 2858 C C . ALA B 1 140 ? -11.102 -16.688 -8.789 1 91 140 ALA B C 1
ATOM 2860 O O . ALA B 1 140 ? -12.234 -16.953 -9.203 1 91 140 ALA B O 1
ATOM 2861 N N . PHE B 1 141 ? -10.344 -17.594 -8.078 1 89.44 141 PHE B N 1
ATOM 2862 C CA . PHE B 1 141 ? -10.898 -18.906 -7.781 1 89.44 141 PHE B CA 1
ATOM 2863 C C . PHE B 1 141 ? -10.273 -19.5 -6.523 1 89.44 141 PHE B C 1
ATOM 2865 O O . PHE B 1 141 ? -9.305 -18.953 -5.996 1 89.44 141 PHE B O 1
ATOM 2872 N N . THR B 1 142 ? -10.992 -20.453 -6.016 1 87.38 142 THR B N 1
ATOM 2873 C CA . THR B 1 142 ? -10.5 -21.188 -4.852 1 87.38 142 THR B CA 1
ATOM 2874 C C . THR B 1 142 ? -10.18 -22.625 -5.211 1 87.38 142 THR B C 1
ATOM 2876 O O . THR B 1 142 ? -10.672 -23.156 -6.219 1 87.38 142 THR B O 1
ATOM 2879 N N . SER B 1 143 ? -9.18 -23.109 -4.484 1 81.12 143 SER B N 1
ATOM 2880 C CA . SER B 1 143 ? -8.82 -24.5 -4.66 1 81.12 143 SER B CA 1
ATOM 2881 C C . SER B 1 143 ? -8.75 -25.234 -3.324 1 81.12 143 SER B C 1
ATOM 2883 O O . SER B 1 143 ? -8.352 -24.656 -2.312 1 81.12 143 SER B O 1
ATOM 2885 N N . SER B 1 144 ? -9.422 -26.391 -3.264 1 71.56 144 SER B N 1
ATOM 2886 C CA . SER B 1 144 ? -9.25 -27.234 -2.084 1 71.56 144 SER B CA 1
ATOM 2887 C C . SER B 1 144 ? -7.793 -27.656 -1.918 1 71.56 144 SER B C 1
ATOM 2889 O O . SER B 1 144 ? -7.062 -27.797 -2.902 1 71.56 144 SER B O 1
ATOM 2891 N N . GLU B 1 145 ? -7.184 -27.422 -0.755 1 58.44 145 GLU B N 1
ATOM 2892 C CA . GLU B 1 145 ? -5.781 -27.688 -0.446 1 58.44 145 GLU B CA 1
ATOM 2893 C C . GLU B 1 145 ? -5.445 -29.172 -0.661 1 58.44 145 GLU B C 1
ATOM 2895 O O . GLU B 1 145 ? -5.375 -29.938 0.297 1 58.44 145 GLU B O 1
ATOM 2900 N N . THR B 1 146 ? -5.68 -29.531 -1.865 1 61.16 146 THR B N 1
ATOM 2901 C CA . THR B 1 146 ? -5.062 -30.812 -2.145 1 61.16 146 THR B CA 1
ATOM 2902 C C . THR B 1 146 ? -3.727 -30.641 -2.857 1 61.16 146 THR B C 1
ATOM 2904 O O . THR B 1 146 ? -3.545 -29.688 -3.613 1 61.16 146 THR B O 1
ATOM 2907 N N . GLU B 1 147 ? -2.744 -31.344 -2.352 1 63.72 147 GLU B N 1
ATOM 2908 C CA . GLU B 1 147 ? -1.427 -31.391 -2.979 1 63.72 147 GLU B CA 1
ATOM 2909 C C . GLU B 1 147 ? -1.541 -31.406 -4.5 1 63.72 147 GLU B C 1
ATOM 2911 O O . GLU B 1 147 ? -2.299 -32.219 -5.059 1 63.72 147 GLU B O 1
ATOM 2916 N N . GLY B 1 148 ? -0.92 -30.359 -5.18 1 75.38 148 GLY B N 1
ATOM 2917 C CA . GLY B 1 148 ? -0.767 -30.438 -6.621 1 75.38 148 GLY B CA 1
ATOM 2918 C C . GLY B 1 148 ? -1.718 -29.516 -7.375 1 75.38 148 GLY B C 1
ATOM 2919 O O . GLY B 1 148 ? -1.745 -29.531 -8.609 1 75.38 148 GLY B O 1
ATOM 2920 N N . ARG B 1 149 ? -2.439 -28.844 -6.645 1 81.88 149 ARG B N 1
ATOM 2921 C CA . ARG B 1 149 ? -3.447 -28.031 -7.316 1 81.88 149 ARG B CA 1
ATOM 2922 C C . ARG B 1 149 ? -2.799 -26.953 -8.164 1 81.88 149 ARG B C 1
ATOM 2924 O O . ARG B 1 149 ? -3.279 -26.625 -9.25 1 81.88 149 ARG B O 1
ATOM 2931 N N . LEU B 1 150 ? -1.721 -26.422 -7.727 1 85.25 150 LEU B N 1
ATOM 2932 C CA . LEU B 1 150 ? -1.038 -25.406 -8.523 1 85.25 150 LEU B CA 1
ATOM 2933 C C . LEU B 1 150 ? -0.48 -26 -9.812 1 85.25 150 LEU B C 1
ATOM 2935 O O . LEU B 1 150 ? -0.536 -25.375 -10.867 1 85.25 150 LEU B O 1
ATOM 2939 N N . ALA B 1 151 ? -0.031 -27.203 -9.648 1 87.25 151 ALA B N 1
ATOM 2940 C CA . ALA B 1 151 ? 0.466 -27.906 -10.836 1 87.25 151 ALA B CA 1
ATOM 2941 C C . ALA B 1 151 ? -0.658 -28.156 -11.836 1 87.25 151 ALA B C 1
ATOM 2943 O O . ALA B 1 151 ? -0.473 -27.984 -13.039 1 87.25 151 ALA B O 1
ATOM 2944 N N . ARG B 1 152 ? -1.737 -28.578 -11.281 1 88.75 152 ARG B N 1
ATOM 2945 C CA . ARG B 1 152 ? -2.895 -28.812 -12.141 1 88.75 152 ARG B CA 1
ATOM 2946 C C . ARG B 1 152 ? -3.324 -27.531 -12.852 1 88.75 152 ARG B C 1
ATOM 2948 O O . ARG B 1 152 ? -3.635 -27.562 -14.047 1 88.75 152 ARG B O 1
ATOM 2955 N N . LEU B 1 153 ? -3.361 -26.469 -12.141 1 90.44 153 LEU B N 1
ATOM 2956 C CA . LEU B 1 153 ? -3.717 -25.172 -12.719 1 90.44 153 LEU B CA 1
ATOM 2957 C C . LEU B 1 153 ? -2.771 -24.797 -13.859 1 90.44 153 LEU B C 1
ATOM 2959 O O . LEU B 1 153 ? -3.217 -24.406 -14.938 1 90.44 153 LEU B O 1
ATOM 2963 N N . ALA B 1 154 ? -1.54 -24.984 -13.617 1 88.62 154 ALA B N 1
ATOM 2964 C CA . ALA B 1 154 ? -0.547 -24.641 -14.641 1 88.62 154 ALA B CA 1
ATOM 2965 C C . ALA B 1 154 ? -0.683 -25.562 -15.852 1 88.62 154 ALA B C 1
ATOM 2967 O O . ALA B 1 154 ? -0.553 -25.109 -17 1 88.62 154 ALA B O 1
ATOM 2968 N N . ASP B 1 155 ? -0.971 -26.797 -15.594 1 90.25 155 ASP B N 1
ATOM 2969 C CA . ASP B 1 155 ? -1.152 -27.766 -16.672 1 90.25 155 ASP B CA 1
ATOM 2970 C C . ASP B 1 155 ? -2.342 -27.391 -17.547 1 90.25 155 ASP B C 1
ATOM 2972 O O . ASP B 1 155 ? -2.246 -27.422 -18.781 1 90.25 155 ASP B O 1
ATOM 2976 N N . ILE B 1 156 ? -3.348 -27.094 -16.875 1 93.06 156 ILE B N 1
ATOM 2977 C CA . ILE B 1 156 ? -4.547 -26.703 -17.609 1 93.06 156 ILE B CA 1
ATOM 2978 C C . ILE B 1 156 ? -4.262 -25.469 -18.453 1 93.06 156 ILE B C 1
ATOM 2980 O O . ILE B 1 156 ? -4.656 -25.391 -19.609 1 93.06 156 ILE B O 1
ATOM 2984 N N . SER B 1 157 ? -3.584 -24.5 -17.875 1 91.88 157 SER B N 1
ATOM 2985 C CA . SER B 1 157 ? -3.234 -23.266 -18.594 1 91.88 157 SER B CA 1
ATOM 2986 C C . SER B 1 157 ? -2.383 -23.578 -19.828 1 91.88 157 SER B C 1
ATOM 2988 O O . SER B 1 157 ? -2.564 -22.953 -20.875 1 91.88 157 SER B O 1
ATOM 2990 N N . GLN B 1 158 ? -1.529 -24.5 -19.672 1 88.19 158 GLN B N 1
ATOM 2991 C CA . GLN B 1 158 ? -0.68 -24.922 -20.781 1 88.19 158 GLN B CA 1
ATOM 2992 C C . GLN B 1 158 ? -1.492 -25.625 -21.859 1 88.19 158 GLN B C 1
ATOM 2994 O O . GLN B 1 158 ? -1.315 -25.375 -23.047 1 88.19 158 GLN B O 1
ATOM 2999 N N . GLN B 1 159 ? -2.305 -26.5 -21.422 1 90.94 159 GLN B N 1
ATOM 3000 C CA . GLN B 1 159 ? -3.154 -27.25 -22.344 1 90.94 159 GLN B CA 1
ATOM 3001 C C . GLN B 1 159 ? -3.982 -26.312 -23.219 1 90.94 159 GLN B C 1
ATOM 3003 O O . GLN B 1 159 ? -4.191 -26.594 -24.391 1 90.94 159 GLN B O 1
ATOM 3008 N N . PHE B 1 160 ? -4.355 -25.25 -22.656 1 92.25 160 PHE B N 1
ATOM 3009 C CA . PHE B 1 160 ? -5.195 -24.297 -23.375 1 92.25 160 PHE B CA 1
ATOM 3010 C C . PHE B 1 160 ? -4.355 -23.188 -24 1 92.25 160 PHE B C 1
ATOM 3012 O O . PHE B 1 160 ? -4.895 -22.266 -24.609 1 92.25 160 PHE B O 1
ATOM 3019 N N . HIS B 1 161 ? -3.002 -23.25 -23.812 1 88.5 161 HIS B N 1
ATOM 3020 C CA . HIS B 1 161 ? -2.043 -22.297 -24.344 1 88.5 161 HIS B CA 1
ATOM 3021 C C . HIS B 1 161 ? -2.35 -20.875 -23.859 1 88.5 161 HIS B C 1
ATOM 3023 O O . HIS B 1 161 ? -2.283 -19.922 -24.641 1 88.5 161 HIS B O 1
ATOM 3029 N N . GLU B 1 162 ? -2.811 -20.922 -22.656 1 87.12 162 GLU B N 1
ATOM 3030 C CA . GLU B 1 162 ? -3.053 -19.609 -22.062 1 87.12 162 GLU B CA 1
ATOM 3031 C C . GLU B 1 162 ? -1.742 -18.938 -21.656 1 87.12 162 GLU B C 1
ATOM 3033 O O . GLU B 1 162 ? -0.818 -19.594 -21.188 1 87.12 162 GLU B O 1
ATOM 3038 N N . GLN B 1 163 ? -1.686 -17.625 -21.922 1 84.81 163 GLN B N 1
ATOM 3039 C CA . GLN B 1 163 ? -0.554 -16.844 -21.453 1 84.81 163 GLN B CA 1
ATOM 3040 C C . GLN B 1 163 ? -0.856 -16.188 -20.109 1 84.81 163 GLN B C 1
ATOM 3042 O O . GLN B 1 163 ? -1.608 -15.211 -20.031 1 84.81 163 GLN B O 1
ATOM 3047 N N . ILE B 1 164 ? -0.212 -16.734 -19.109 1 88.25 164 ILE B N 1
ATOM 3048 C CA . ILE B 1 164 ? -0.439 -16.219 -17.766 1 88.25 164 ILE B CA 1
ATOM 3049 C C . ILE B 1 164 ? 0.322 -14.906 -17.578 1 88.25 164 ILE B C 1
ATOM 3051 O O . ILE B 1 164 ? 1.546 -14.867 -17.719 1 88.25 164 ILE B O 1
ATOM 3055 N N . ILE B 1 165 ? -0.395 -13.859 -17.297 1 87.31 165 ILE B N 1
ATOM 3056 C CA . ILE B 1 165 ? 0.179 -12.539 -17.047 1 87.31 165 ILE B CA 1
ATOM 3057 C C . ILE B 1 165 ? 0.623 -12.453 -15.586 1 87.31 165 ILE B C 1
ATOM 3059 O O . ILE B 1 165 ? 1.72 -11.969 -15.297 1 87.31 165 ILE B O 1
ATOM 3063 N N . SER B 1 166 ? -0.161 -12.906 -14.711 1 88.75 166 SER B N 1
ATOM 3064 C CA . SER B 1 166 ? 0.122 -12.898 -13.281 1 88.75 166 SER B CA 1
ATOM 3065 C C . SER B 1 166 ? -0.589 -14.047 -12.562 1 88.75 166 SER B C 1
ATOM 3067 O O . SER B 1 166 ? -1.616 -14.531 -13.039 1 88.75 166 SER B O 1
ATOM 3069 N N . LEU B 1 167 ? -0.002 -14.484 -11.516 1 90 167 LEU B N 1
ATOM 3070 C CA . LEU B 1 167 ? -0.572 -15.508 -10.641 1 90 167 LEU B CA 1
ATOM 3071 C C . LEU B 1 167 ? -0.217 -15.242 -9.18 1 90 167 LEU B C 1
ATOM 3073 O O . LEU B 1 167 ? 0.961 -15.109 -8.844 1 90 167 LEU B O 1
ATOM 3077 N N . VAL B 1 168 ? -1.236 -15.094 -8.406 1 89.12 168 VAL B N 1
ATOM 3078 C CA . VAL B 1 168 ? -1.043 -14.836 -6.98 1 89.12 168 VAL B CA 1
ATOM 3079 C C . VAL B 1 168 ? -1.883 -15.82 -6.16 1 89.12 168 VAL B C 1
ATOM 3081 O O . VAL B 1 168 ? -3.074 -15.992 -6.426 1 89.12 168 VAL B O 1
ATOM 3084 N N . THR B 1 169 ? -1.28 -16.469 -5.254 1 84.94 169 THR B N 1
ATOM 3085 C CA . THR B 1 169 ? -1.993 -17.359 -4.34 1 84.94 169 THR B CA 1
ATOM 3086 C C . THR B 1 169 ? -1.974 -16.797 -2.92 1 84.94 169 THR B C 1
ATOM 3088 O O . THR B 1 169 ? -0.924 -16.375 -2.426 1 84.94 169 THR B O 1
ATOM 3091 N N . PHE B 1 170 ? -3.102 -16.609 -2.352 1 72.69 170 PHE B N 1
ATOM 3092 C CA . PHE B 1 170 ? -3.254 -16.094 -1 1 72.69 170 PHE B CA 1
ATOM 3093 C C . PHE B 1 170 ? -3.389 -17.219 0.008 1 72.69 170 PHE B C 1
ATOM 3095 O O . PHE B 1 170 ? -3.895 -18.297 -0.323 1 72.69 170 PHE B O 1
ATOM 3102 N N . ASP B 1 171 ? -2.488 -17.141 1.28 1 61 171 ASP B N 1
ATOM 3103 C CA . ASP B 1 171 ? -2.582 -18.125 2.355 1 61 171 ASP B CA 1
ATOM 3104 C C . ASP B 1 171 ? -3.852 -17.922 3.178 1 61 171 ASP B C 1
ATOM 3106 O O . ASP B 1 171 ? -3.902 -17.047 4.047 1 61 171 ASP B O 1
ATOM 3110 N N . GLU B 1 172 ? -4.988 -18.203 2.572 1 52.03 172 GLU B N 1
ATOM 3111 C CA . GLU B 1 172 ? -6.051 -17.984 3.549 1 52.03 172 GLU B CA 1
ATOM 3112 C C . GLU B 1 172 ? -5.848 -18.859 4.785 1 52.03 172 GLU B C 1
ATOM 3114 O O . GLU B 1 172 ? -5.051 -19.797 4.766 1 52.03 172 GLU B O 1
ATOM 3119 N N . THR B 1 173 ? -6.926 -18.703 5.766 1 50.47 173 THR B N 1
ATOM 3120 C CA . THR B 1 173 ? -7.141 -19.25 7.102 1 50.47 173 THR B CA 1
ATOM 3121 C C . THR B 1 173 ? -6.801 -20.734 7.141 1 50.47 173 THR B C 1
ATOM 3123 O O . THR B 1 173 ? -6.59 -21.344 6.094 1 50.47 173 THR B O 1
ATOM 3126 N N . ASP B 1 174 ? -6.633 -21.188 8.367 1 50.5 174 ASP B N 1
ATOM 3127 C CA . ASP B 1 174 ? -6.531 -22.578 8.781 1 50.5 174 ASP B CA 1
ATOM 3128 C C . ASP B 1 174 ? -7.332 -23.484 7.852 1 50.5 174 ASP B C 1
ATOM 3130 O O . ASP B 1 174 ? -7.32 -24.719 8.008 1 50.5 174 ASP B O 1
ATOM 3134 N N . ARG B 1 175 ? -8.039 -22.766 7.059 1 52.16 175 ARG B N 1
ATOM 3135 C CA . ARG B 1 175 ? -8.914 -23.703 6.359 1 52.16 175 ARG B CA 1
ATOM 3136 C C . ARG B 1 175 ? -8.25 -24.219 5.086 1 52.16 175 ARG B C 1
ATOM 3138 O O . ARG B 1 175 ? -7.27 -23.641 4.609 1 52.16 175 ARG B O 1
ATOM 3145 N N . LEU B 1 176 ? -8.492 -25.422 4.582 1 56.19 176 LEU B N 1
ATOM 3146 C CA . LEU B 1 176 ? -8.164 -26.312 3.482 1 56.19 176 LEU B CA 1
ATOM 3147 C C . LEU B 1 176 ? -8.398 -25.641 2.135 1 56.19 176 LEU B C 1
ATOM 3149 O O . LEU B 1 176 ? -8.211 -26.266 1.085 1 56.19 176 LEU B O 1
ATOM 3153 N N . ILE B 1 177 ? -8.703 -24.297 2.111 1 65.94 177 ILE B N 1
ATOM 3154 C CA . ILE B 1 177 ? -9.039 -23.672 0.84 1 65.94 177 ILE B CA 1
ATOM 3155 C C . ILE B 1 177 ? -8.117 -22.484 0.582 1 65.94 177 ILE B C 1
ATOM 3157 O O . ILE B 1 177 ? -7.922 -21.641 1.458 1 65.94 177 ILE B O 1
ATOM 3161 N N . ARG B 1 178 ? -7.406 -22.516 -0.6 1 77.94 178 ARG B N 1
ATOM 3162 C CA . ARG B 1 178 ? -6.539 -21.438 -1.036 1 77.94 178 ARG B CA 1
ATOM 3163 C C . ARG B 1 178 ? -7.23 -20.562 -2.082 1 77.94 178 ARG B C 1
ATOM 3165 O O . ARG B 1 178 ? -7.945 -21.078 -2.947 1 77.94 178 ARG B O 1
ATOM 3172 N N . ARG B 1 179 ? -7.117 -19.25 -1.91 1 82.94 179 ARG B N 1
ATOM 3173 C CA . ARG B 1 179 ? -7.586 -18.328 -2.936 1 82.94 179 ARG B CA 1
ATOM 3174 C C . ARG B 1 179 ? -6.488 -18.031 -3.955 1 82.94 179 ARG B C 1
ATOM 3176 O O . ARG B 1 179 ? -5.32 -17.891 -3.594 1 82.94 179 ARG B O 1
ATOM 3183 N N . ILE B 1 180 ? -6.941 -18.016 -5.188 1 89.12 180 ILE B N 1
ATOM 3184 C CA . ILE B 1 180 ? -5.996 -17.766 -6.27 1 89.12 180 ILE B CA 1
ATOM 3185 C C . ILE B 1 180 ? -6.543 -16.688 -7.191 1 89.12 180 ILE B C 1
ATOM 3187 O O . ILE B 1 180 ? -7.727 -16.672 -7.527 1 89.12 180 ILE B O 1
ATOM 3191 N N . VAL B 1 181 ? -5.723 -15.719 -7.52 1 90.5 181 VAL B N 1
ATOM 3192 C CA . VAL B 1 181 ? -6.031 -14.734 -8.547 1 90.5 181 VAL B CA 1
ATOM 3193 C C . VAL B 1 181 ? -5.055 -14.883 -9.711 1 90.5 181 VAL B C 1
ATOM 3195 O O . VAL B 1 181 ? -3.838 -14.836 -9.523 1 90.5 181 VAL B O 1
ATOM 3198 N N . MET B 1 182 ? -5.641 -15.094 -10.875 1 92 182 MET B N 1
ATOM 3199 C CA . MET B 1 182 ? -4.84 -15.258 -12.086 1 92 182 MET B CA 1
ATOM 3200 C C . MET B 1 182 ? -5.309 -14.305 -13.18 1 92 182 MET B C 1
ATOM 3202 O O . MET B 1 182 ? -6.512 -14.086 -13.352 1 92 182 MET B O 1
ATOM 3206 N N . LYS B 1 183 ? -4.371 -13.719 -13.852 1 91.31 183 LYS B N 1
ATOM 3207 C CA . LYS B 1 183 ? -4.68 -12.938 -15.047 1 91.31 183 LYS B CA 1
ATOM 3208 C C . LYS B 1 183 ? -4.059 -13.562 -16.281 1 91.31 183 LYS B C 1
ATOM 3210 O O . LYS B 1 183 ? -2.879 -13.93 -16.281 1 91.31 183 LYS B O 1
ATOM 3215 N N . ILE B 1 184 ? -4.91 -13.688 -17.312 1 92.25 184 ILE B N 1
ATOM 3216 C CA . ILE B 1 184 ? -4.438 -14.281 -18.547 1 92.25 184 ILE B CA 1
ATOM 3217 C C . ILE B 1 184 ? -4.746 -13.352 -19.719 1 92.25 184 ILE B C 1
ATOM 3219 O O . ILE B 1 184 ? -5.613 -12.477 -19.625 1 92.25 184 ILE B O 1
ATOM 3223 N N . GLU B 1 185 ? -3.955 -13.555 -20.734 1 91.31 185 GLU B N 1
ATOM 3224 C CA . GLU B 1 185 ? -4.266 -12.812 -21.953 1 91.31 185 GLU B CA 1
ATOM 3225 C C . GLU B 1 185 ? -5.629 -13.211 -22.516 1 91.31 185 GLU B C 1
ATOM 3227 O O . GLU B 1 185 ? -6 -14.391 -22.484 1 91.31 185 GLU B O 1
ATOM 3232 N N . LYS B 1 186 ? -6.312 -12.242 -23.031 1 92.5 186 LYS B N 1
ATOM 3233 C CA . LYS B 1 186 ? -7.641 -12.5 -23.578 1 92.5 186 LYS B CA 1
ATOM 3234 C C . LYS B 1 186 ? -7.559 -13.344 -24.844 1 92.5 186 LYS B C 1
ATOM 3236 O O . LYS B 1 186 ? -6.812 -13.016 -25.766 1 92.5 186 LYS B O 1
ATOM 3241 N N . LYS B 1 187 ? -8.266 -14.422 -24.844 1 92.5 187 LYS B N 1
ATOM 3242 C CA . LYS B 1 187 ? -8.445 -15.281 -26 1 92.5 187 LYS B CA 1
ATOM 3243 C C . LYS B 1 187 ? -9.906 -15.695 -26.156 1 92.5 187 LYS B C 1
ATOM 3245 O O . LYS B 1 187 ? -10.734 -15.406 -25.281 1 92.5 187 LYS B O 1
ATOM 3250 N N . ASP B 1 188 ? -10.172 -16.297 -27.312 1 91 188 ASP B N 1
ATOM 3251 C CA . ASP B 1 188 ? -11.547 -16.641 -27.641 1 91 188 ASP B CA 1
ATOM 3252 C C . ASP B 1 188 ? -11.977 -17.922 -26.922 1 91 188 ASP B C 1
ATOM 3254 O O . ASP B 1 188 ? -13.156 -18.281 -26.938 1 91 188 ASP B O 1
ATOM 3258 N N . ASN B 1 189 ? -11.133 -18.469 -26.109 1 92.62 189 ASN B N 1
ATOM 3259 C CA . ASN B 1 189 ? -11.445 -19.75 -25.516 1 92.62 189 ASN B CA 1
ATOM 3260 C C . ASN B 1 189 ? -11.672 -19.625 -24 1 92.62 189 ASN B C 1
ATOM 3262 O O . ASN B 1 189 ? -11.617 -20.625 -23.281 1 92.62 189 ASN B O 1
ATOM 3266 N N . ILE B 1 190 ? -11.969 -18.484 -23.562 1 93.19 190 ILE B N 1
ATOM 3267 C CA . ILE B 1 190 ? -12.016 -18.234 -22.125 1 93.19 190 ILE B CA 1
ATOM 3268 C C . ILE B 1 190 ? -13.102 -19.094 -21.484 1 93.19 190 ILE B C 1
ATOM 3270 O O . ILE B 1 190 ? -12.906 -19.641 -20.406 1 93.19 190 ILE B O 1
ATOM 3274 N N . ASP B 1 191 ? -14.227 -19.25 -22.094 1 95.19 191 ASP B N 1
ATOM 3275 C CA . ASP B 1 191 ? -15.336 -20.016 -21.516 1 95.19 191 ASP B CA 1
ATOM 3276 C C . ASP B 1 191 ? -14.938 -21.484 -21.328 1 95.19 191 ASP B C 1
ATOM 3278 O O . ASP B 1 191 ? -15.219 -22.078 -20.281 1 95.19 191 ASP B O 1
ATOM 3282 N N . LYS B 1 192 ? -14.32 -22.031 -22.312 1 96.31 192 LYS B N 1
ATOM 3283 C CA . LYS B 1 192 ? -13.875 -23.422 -22.219 1 96.31 192 LYS B CA 1
ATOM 3284 C C . LYS B 1 192 ? -12.805 -23.594 -21.141 1 96.31 192 LYS B C 1
ATOM 3286 O O . LYS B 1 192 ? -12.789 -24.594 -20.422 1 96.31 192 LYS B O 1
ATOM 3291 N N . PHE B 1 193 ? -11.945 -22.656 -21.109 1 96 193 PHE B N 1
ATOM 3292 C CA . PHE B 1 193 ? -10.883 -22.672 -20.094 1 96 193 PHE B CA 1
ATOM 3293 C C . PHE B 1 193 ? -11.477 -22.672 -18.703 1 96 193 PHE B C 1
ATOM 3295 O O . PHE B 1 193 ? -11.094 -23.484 -17.859 1 96 193 PHE B O 1
ATOM 3302 N N . ILE B 1 194 ? -12.477 -21.797 -18.5 1 95.62 194 ILE B N 1
ATOM 3303 C CA . ILE B 1 194 ? -13.125 -21.672 -17.188 1 95.62 194 ILE B CA 1
ATOM 3304 C C . ILE B 1 194 ? -13.852 -22.984 -16.859 1 95.62 194 ILE B C 1
ATOM 3306 O O . ILE B 1 194 ? -13.781 -23.453 -15.719 1 95.62 194 ILE B O 1
ATOM 3310 N N . GLU B 1 195 ? -14.5 -23.516 -17.797 1 96.06 195 GLU B N 1
ATOM 3311 C CA . GLU B 1 195 ? -15.195 -24.781 -17.594 1 96.06 195 GLU B CA 1
ATOM 3312 C C . GLU B 1 195 ? -14.227 -25.891 -17.203 1 96.06 195 GLU B C 1
ATOM 3314 O O . GLU B 1 195 ? -14.523 -26.688 -16.312 1 96.06 195 GLU B O 1
ATOM 3319 N N . LYS B 1 196 ? -13.086 -25.922 -17.906 1 95.62 196 LYS B N 1
ATOM 3320 C CA . LYS B 1 196 ? -12.07 -26.906 -17.578 1 95.62 196 LYS B CA 1
ATOM 3321 C C . LYS B 1 196 ? -11.57 -26.734 -16.141 1 95.62 196 LYS B C 1
ATOM 3323 O O . LYS B 1 196 ? -11.383 -27.719 -15.422 1 95.62 196 LYS B O 1
ATOM 3328 N N . LEU B 1 197 ? -11.344 -25.5 -15.734 1 93.69 197 LEU B N 1
ATOM 3329 C CA . LEU B 1 197 ? -10.914 -25.234 -14.359 1 93.69 197 LEU B CA 1
ATOM 3330 C C . LEU B 1 197 ? -11.938 -25.766 -13.359 1 93.69 197 LEU B C 1
ATOM 3332 O O . LEU B 1 197 ? -11.586 -26.453 -12.414 1 93.69 197 LEU B O 1
ATOM 3336 N N . GLU B 1 198 ? -13.18 -25.469 -13.602 1 94.12 198 GLU B N 1
ATOM 3337 C CA . GLU B 1 198 ? -14.25 -25.875 -12.695 1 94.12 198 GLU B CA 1
ATOM 3338 C C . GLU B 1 198 ? -14.383 -27.406 -12.656 1 94.12 198 GLU B C 1
ATOM 3340 O O . GLU B 1 198 ? -14.633 -27.984 -11.594 1 94.12 198 GLU B O 1
ATOM 3345 N N . GLY B 1 199 ? -14.188 -27.969 -13.758 1 92.44 199 GLY B N 1
ATOM 3346 C CA . GLY B 1 199 ? -14.242 -29.406 -13.844 1 92.44 199 GLY B CA 1
ATOM 3347 C C . GLY B 1 199 ? -13.047 -30.094 -13.203 1 92.44 199 GLY B C 1
ATOM 3348 O O . GLY B 1 199 ? -13.047 -31.312 -13.016 1 92.44 199 GLY B O 1
ATOM 3349 N N . SER B 1 200 ? -12.031 -29.328 -12.891 1 90.19 200 SER B N 1
ATOM 3350 C CA . SER B 1 200 ? -10.789 -29.891 -12.367 1 90.19 200 SER B CA 1
ATOM 3351 C C . SER B 1 200 ? -10.625 -29.562 -10.883 1 90.19 200 SER B C 1
ATOM 3353 O O . SER B 1 200 ? -9.508 -29.562 -10.367 1 90.19 200 SER B O 1
ATOM 3355 N N . GLY B 1 201 ? -11.688 -29.156 -10.172 1 87.38 201 GLY B N 1
ATOM 3356 C CA . GLY B 1 201 ? -11.656 -29 -8.727 1 87.38 201 GLY B CA 1
ATOM 3357 C C . GLY B 1 201 ? -11.477 -27.562 -8.289 1 87.38 201 GLY B C 1
ATOM 3358 O O . GLY B 1 201 ? -11.336 -27.281 -7.098 1 87.38 201 GLY B O 1
ATOM 3359 N N . PHE B 1 202 ? -11.477 -26.688 -9.234 1 91.19 202 PHE B N 1
ATOM 3360 C CA . PHE B 1 202 ? -11.422 -25.266 -8.898 1 91.19 202 PHE B CA 1
ATOM 3361 C C . PHE B 1 202 ? -12.82 -24.656 -8.867 1 91.19 202 PHE B C 1
ATOM 3363 O O . PHE B 1 202 ? -13.711 -25.094 -9.602 1 91.19 202 PHE B O 1
ATOM 3370 N N . ARG B 1 203 ? -13.055 -23.828 -7.914 1 91 203 ARG B N 1
ATOM 3371 C CA . ARG B 1 203 ? -14.281 -23.047 -7.883 1 91 203 ARG B CA 1
ATOM 3372 C C . ARG B 1 203 ? -14.016 -21.609 -8.328 1 91 203 ARG B C 1
ATOM 3374 O O . ARG B 1 203 ? -13.344 -20.844 -7.625 1 91 203 ARG B O 1
ATOM 3381 N N . VAL B 1 204 ? -14.594 -21.266 -9.453 1 92.88 204 VAL B N 1
ATOM 3382 C CA . VAL B 1 204 ? -14.398 -19.922 -9.984 1 92.88 204 VAL B CA 1
ATOM 3383 C C . VAL B 1 204 ? -15.328 -18.953 -9.273 1 92.88 204 VAL B C 1
ATOM 3385 O O . VAL B 1 204 ? -16.547 -19.172 -9.211 1 92.88 204 VAL B O 1
ATOM 3388 N N . LEU B 1 205 ? -14.781 -17.922 -8.75 1 89 205 LEU B N 1
ATOM 3389 C CA . LEU B 1 205 ? -15.531 -16.938 -7.969 1 89 205 LEU B CA 1
ATOM 3390 C C . LEU B 1 205 ? -15.875 -15.719 -8.805 1 89 205 LEU B C 1
ATOM 3392 O O . LEU B 1 205 ? -16.953 -15.141 -8.656 1 89 205 LEU B O 1
ATOM 3396 N N . ASP B 1 206 ? -14.961 -15.328 -9.656 1 90.56 206 ASP B N 1
ATOM 3397 C CA . ASP B 1 206 ? -15.148 -14.117 -10.438 1 90.56 206 ASP B CA 1
ATOM 3398 C C . ASP B 1 206 ? -14.273 -14.125 -11.688 1 90.56 206 ASP B C 1
ATOM 3400 O O . ASP B 1 206 ? -13.156 -14.641 -11.664 1 90.56 206 ASP B O 1
ATOM 3404 N N . VAL B 1 207 ? -14.836 -13.672 -12.773 1 93.31 207 VAL B N 1
ATOM 3405 C CA . VAL B 1 207 ? -14.117 -13.477 -14.031 1 93.31 207 VAL B CA 1
ATOM 3406 C C . VAL B 1 207 ? -14.367 -12.062 -14.547 1 93.31 207 VAL B C 1
ATOM 3408 O O . VAL B 1 207 ? -15.516 -11.656 -14.734 1 93.31 207 VAL B O 1
ATOM 3411 N N . LYS B 1 208 ? -13.273 -11.312 -14.734 1 91.88 208 LYS B N 1
ATOM 3412 C CA . LYS B 1 208 ? -13.43 -9.93 -15.18 1 91.88 208 LYS B CA 1
ATOM 3413 C C . LYS B 1 208 ? -12.359 -9.555 -16.203 1 91.88 208 LYS B C 1
ATOM 3415 O O . LYS B 1 208 ? -11.18 -9.852 -16 1 91.88 208 LYS B O 1
ATOM 3420 N N . GLU B 1 209 ? -12.891 -8.969 -17.266 1 91.31 209 GLU B N 1
ATOM 3421 C CA . GLU B 1 209 ? -11.922 -8.391 -18.203 1 91.31 209 GLU B CA 1
ATOM 3422 C C . GLU B 1 209 ? -11.391 -7.055 -17.672 1 91.31 209 GLU B C 1
ATOM 3424 O O . GLU B 1 209 ? -12.156 -6.234 -17.156 1 91.31 209 GLU B O 1
ATOM 3429 N N . SER B 1 210 ? -10.117 -6.973 -17.578 1 83.31 210 SER B N 1
ATOM 3430 C CA . SER B 1 210 ? -9.516 -5.742 -17.078 1 83.31 210 SER B CA 1
ATOM 3431 C C . SER B 1 210 ? -8.25 -5.387 -17.828 1 83.31 210 SER B C 1
ATOM 3433 O O . SER B 1 210 ? -7.59 -6.262 -18.406 1 83.31 210 SER B O 1
#

Solvent-accessible surface area (backbone atoms only — not comparable to full-atom values): 21991 Å² total; per-residue (Å²): 108,44,40,53,79,58,40,39,42,46,94,75,46,70,66,42,54,32,78,40,30,38,44,57,49,52,50,49,29,60,74,68,72,47,61,62,30,46,24,22,60,86,61,35,61,60,18,34,40,32,57,59,53,52,26,47,48,54,69,70,41,93,64,56,67,67,55,47,29,69,68,34,38,39,57,81,62,34,36,58,64,86,52,64,41,68,39,75,48,56,42,78,56,47,58,66,70,33,68,88,31,71,57,38,44,24,26,49,97,83,46,32,64,47,23,35,38,39,37,66,51,53,52,50,53,54,40,31,32,63,28,70,85,46,77,24,33,37,36,32,31,36,32,61,69,47,92,53,48,64,22,49,52,31,44,52,34,47,76,67,65,53,49,74,46,14,36,35,25,34,54,50,66,99,53,61,47,33,41,35,43,36,24,26,54,76,58,96,53,55,68,61,51,51,50,50,43,44,74,68,62,32,47,76,74,45,78,43,80,76,107,45,38,54,78,61,41,39,42,45,93,77,46,70,67,43,56,34,79,38,29,39,45,57,49,52,50,49,30,61,74,68,70,48,62,62,29,46,24,21,59,86,61,35,62,58,19,35,40,31,57,59,53,52,25,47,47,52,68,71,41,95,66,56,67,68,54,46,31,69,69,34,38,38,57,80,63,34,38,58,63,87,52,62,41,68,41,76,48,58,41,76,55,47,62,65,69,35,68,87,31,70,59,37,44,23,26,48,96,86,46,32,63,49,26,36,38,38,38,65,53,52,52,51,53,56,39,31,30,63,26,70,85,46,75,24,34,37,37,33,31,36,33,60,69,47,93,51,50,63,22,50,52,30,43,52,34,48,75,69,66,52,48,73,47,14,37,35,26,34,56,49,64,101,55,60,48,33,42,33,43,35,23,27,53,77,59,95,53,53,69,59,52,52,52,50,42,45,73,69,63,32,46,77,75,45,78,43,81,74

pLDDT: mean 89.63, std 9.49, range [50.47, 98.5]

Foldseek 3Di:
DWLLVLFDWPVRFAAEEQFDFQLVVVVVCVVVVHFKHFYDPVQATLAMDGPVQLVVCVVVDPDDPVCRRHPHTRSVRGDCSPQAAQGGDDLVCVCVSCVPPQKHFHAHPVRTTTGMHGPVSSVVVVCQQLVVVDWFKKWKKKAQQDPCLVVVLVVLCVVVVWAWSHKDWDPDDVHRMIMIMTTTHDDPCVVVSVVVCVVVGMGIDDMDTD/DWLLVLFDWPVRFAAEEQFDFQLVVVVVCVVVVHFKHFYDPVQATLAMDGPVQLVVCVVVDPDDPVCRRHPHTRSVRGDCSVQAAQGGDDLVCVCVSCVPPQKHFHAHPVRTTTGMHGPVSSVVVVCQQLVVVDWFKKWKKKAQQDPCLVVVLVVLCVVVVWAWSHKDWDPDDVHRMIMIITTTHDDPCVVVSVVVCVVVRMGIDDMDTD

Radius of gyration: 24.15 Å; Cα contacts (8 Å, |Δi|>4): 845; chains: 2; bounding box: 57×68×49 Å

InterPro domains:
  IPR000644 CBS domain [PF00571] (3-54)
  IPR000644 CBS domain [PS51371] (7-66)
  IPR000644 CBS domain [SM00116] (12-60)
  IPR017036 Lmo0553-like [PIRSF035040] (1-208)
  IPR046342 CBS domain superfamily [G3DSA:3.10.580.10] (1-138)
  IPR046342 CBS domain superfamily [SSF54631] (1-126)
  IPR051462 CBS domain-containing protein [PTHR48108] (3-186)

Organism: NCBI:txid1637975